Protein AF-A0AB34HWS0-F1 (afdb_monomer)

pLDDT: mean 79.58, std 23.89, range [26.16, 98.94]

Organism: Eschrichtius robustus (NCBI:txid9764)

InterPro domains:
  IPR000340 Dual specificity phosphatase, catalytic domain [PF00782] (301-367)
  IPR000387 Tyrosine-specific protein phosphatases domain [PS50056] (304-366)
  IPR003595 Protein-tyrosine phosphatase, catalytic [SM00404] (281-374)
  IPR016130 Protein-tyrosine phosphatase, active site [PS00383] (319-329)
  IPR020422 Dual specificity protein phosphatase domain [PS50054] (221-381)
  IPR020422 Dual specificity protein phosphatase domain [SM00195] (239-375)
  IPR029021 Protein-tyrosine phosphatase-like [G3DSA:3.90.190.10] (7-131)
  IPR029021 Protein-tyrosine phosphatase-like [G3DSA:3.90.190.10] (141-197)
  IPR029021 Protein-tyrosine phosphatase-like [G3DSA:3.90.190.10] (218-386)
  IPR029021 Protein-tyrosine phosphatase-like [SSF52799] (13-106)
  IPR029021 Protein-tyrosine phosphatase-like [SSF52799] (144-205)
  IPR029021 Protein-tyrosine phosphatase-like [SSF52799] (207-383)
  IPR029260 Dual specificity/tyrosine protein phosphatase, N-terminal [PF14671] (13-107)
  IPR029260 Dual specificity/tyrosine protein phosphatase, N-terminal [PF14671] (143-196)
  IPR029260 Dual specificity/tyrosine protein phosphatase, N-terminal [cd17657] (11-197)
  IPR044506 Dual-specificity phosphatase CDC14, C-terminal [cd14499] (206-379)
  IPR050561 Protein Tyrosine Phosphatase [PTHR23339] (35-446)

Structure (mmCIF, N/CA/C/O backbone):
data_AF-A0AB34HWS0-F1
#
_entry.id   AF-A0AB34HWS0-F1
#
loop_
_atom_site.group_PDB
_atom_site.id
_atom_site.type_symbol
_atom_site.label_atom_id
_atom_site.label_alt_id
_atom_site.label_comp_id
_atom_site.label_asym_id
_atom_site.label_entity_id
_atom_site.label_seq_id
_atom_site.pdbx_PDB_ins_code
_atom_site.Cartn_x
_atom_site.Cartn_y
_atom_site.Cartn_z
_atom_site.occupancy
_atom_site.B_iso_or_equiv
_atom_site.auth_seq_id
_atom_site.auth_comp_id
_atom_site.auth_asym_id
_atom_site.auth_atom_id
_atom_site.pdbx_PDB_model_num
ATOM 1 N N . MET A 1 1 ? -2.622 13.003 50.836 1.00 32.69 1 MET A N 1
ATOM 2 C CA . MET A 1 1 ? -2.692 13.767 49.575 1.00 32.69 1 MET A CA 1
ATOM 3 C C . MET A 1 1 ? -3.148 12.825 48.481 1.00 32.69 1 MET A C 1
ATOM 5 O O . MET A 1 1 ? -2.412 11.932 48.085 1.00 32.69 1 MET A O 1
ATOM 9 N N . SER A 1 2 ? -4.418 12.956 48.128 1.00 29.16 2 SER A N 1
ATOM 10 C CA . SER A 1 2 ? -5.124 12.256 47.060 1.00 29.16 2 SER A CA 1
ATOM 11 C C . SER A 1 2 ? -4.507 12.596 45.701 1.00 29.16 2 SER A C 1
ATOM 13 O O . SER A 1 2 ? -4.366 13.767 45.364 1.00 29.16 2 SER A O 1
ATOM 15 N N . LEU A 1 3 ? -4.155 11.576 44.915 1.00 34.38 3 LEU A N 1
ATOM 16 C CA . LEU A 1 3 ? -3.864 11.724 43.486 1.00 34.38 3 LEU A CA 1
ATOM 17 C C . LEU A 1 3 ? -5.192 11.943 42.744 1.00 34.38 3 LEU A C 1
ATOM 19 O O . LEU A 1 3 ? -5.759 11.024 42.156 1.00 34.38 3 LEU A O 1
ATOM 23 N N . GLU A 1 4 ? -5.715 13.163 42.832 1.00 35.16 4 GLU A N 1
ATOM 24 C CA . GLU A 1 4 ? -6.706 13.680 41.894 1.00 35.16 4 GLU A CA 1
ATOM 25 C C . GLU A 1 4 ? -6.005 13.972 40.566 1.00 35.16 4 GLU A C 1
ATOM 27 O O . GLU A 1 4 ? -5.166 14.860 40.453 1.00 35.16 4 GLU A O 1
ATOM 32 N N . GLY A 1 5 ? -6.325 13.152 39.570 1.00 36.00 5 GLY A N 1
ATOM 33 C CA . GLY A 1 5 ? -5.814 13.272 38.208 1.00 36.00 5 GLY A CA 1
ATOM 34 C C . GLY A 1 5 ? -6.223 12.103 37.315 1.00 36.00 5 GLY A C 1
ATOM 35 O O . GLY A 1 5 ? -5.518 11.779 36.366 1.00 36.00 5 GLY A O 1
ATOM 36 N N . ALA A 1 6 ? -7.335 11.422 37.613 1.00 41.34 6 ALA A N 1
ATOM 37 C CA . ALA A 1 6 ? -7.945 10.503 36.660 1.00 41.34 6 ALA A CA 1
ATOM 38 C C . ALA A 1 6 ? -8.752 11.350 35.672 1.00 41.34 6 ALA A C 1
ATOM 40 O O . ALA A 1 6 ? -9.942 11.580 35.875 1.00 41.34 6 ALA A O 1
ATOM 41 N N . GLY A 1 7 ? -8.077 11.879 34.647 1.00 46.50 7 GLY A N 1
ATOM 42 C CA . GLY A 1 7 ? -8.749 12.539 33.531 1.00 46.50 7 GLY A CA 1
ATOM 43 C C . GLY A 1 7 ? -9.876 11.653 32.995 1.00 46.50 7 GLY A C 1
ATOM 44 O O . GLY A 1 7 ? -9.760 10.423 32.982 1.00 46.50 7 GLY A O 1
ATOM 45 N N . THR A 1 8 ? -10.985 12.278 32.607 1.00 48.34 8 THR A N 1
ATOM 46 C CA . THR A 1 8 ? -12.145 11.620 32.003 1.00 48.34 8 THR A CA 1
ATOM 47 C C . THR A 1 8 ? -11.656 10.658 30.918 1.00 48.34 8 THR A C 1
ATOM 49 O O . THR A 1 8 ? -10.868 11.084 30.070 1.00 48.34 8 THR A O 1
ATOM 52 N N . PRO A 1 9 ? -12.047 9.369 30.926 1.00 57.31 9 PRO A N 1
ATOM 53 C CA . PRO A 1 9 ? -11.583 8.438 29.910 1.00 57.31 9 PRO A CA 1
ATOM 54 C C . PRO A 1 9 ? -11.971 8.983 28.536 1.00 57.31 9 PRO A C 1
ATOM 56 O O . PRO A 1 9 ? -13.152 9.187 28.249 1.00 57.31 9 PRO A O 1
ATOM 59 N N . LEU A 1 10 ? -10.960 9.249 27.710 1.00 73.62 10 LEU A N 1
ATOM 60 C CA . LEU A 1 10 ? -11.142 9.671 26.333 1.00 73.62 10 LEU A CA 1
ATOM 61 C C . LEU A 1 10 ? -11.721 8.465 25.585 1.00 73.62 10 LEU A C 1
ATOM 63 O O . LEU A 1 10 ? -11.048 7.443 25.410 1.00 73.62 10 LEU A O 1
ATOM 67 N N . VAL A 1 11 ? -12.992 8.563 25.195 1.00 86.38 11 VAL A N 1
ATOM 68 C CA . VAL A 1 11 ? -13.719 7.497 24.505 1.00 86.38 11 VAL A CA 1
ATOM 69 C C . VAL A 1 11 ? -14.438 8.071 23.288 1.00 86.38 11 VAL A C 1
ATOM 71 O O . VAL A 1 11 ? -15.256 8.979 23.416 1.00 86.38 11 VAL A O 1
ATOM 74 N N . ALA A 1 12 ? -14.181 7.490 22.120 1.00 90.56 12 ALA A N 1
ATOM 75 C CA . ALA A 1 12 ? -14.984 7.668 20.919 1.00 90.56 12 ALA A CA 1
ATOM 76 C C . ALA A 1 12 ? -16.089 6.620 20.854 1.00 90.56 12 ALA A C 1
ATOM 78 O O . ALA A 1 12 ? -15.838 5.415 20.944 1.00 90.56 12 ALA A O 1
ATOM 79 N N . GLU A 1 13 ? -17.316 7.064 20.616 1.00 90.88 13 GLU A N 1
ATOM 80 C CA . GLU A 1 13 ? -18.414 6.168 20.288 1.00 90.88 13 GLU A CA 1
ATOM 81 C C . GLU A 1 13 ? -18.429 5.885 18.779 1.00 90.88 13 GLU A C 1
ATOM 83 O O . GLU A 1 13 ? -18.698 6.763 17.963 1.00 90.88 13 GLU A O 1
ATOM 88 N N . VAL A 1 14 ? -18.110 4.643 18.407 1.00 91.12 14 VAL A N 1
ATOM 89 C CA . VAL A 1 14 ? -18.026 4.188 17.009 1.00 91.12 14 VAL A CA 1
ATOM 90 C C . VAL A 1 14 ? -19.395 3.709 16.530 1.00 91.12 14 VAL A C 1
ATOM 92 O O . VAL A 1 14 ? -19.855 4.074 15.449 1.00 91.12 14 VAL A O 1
ATOM 95 N N . ILE A 1 15 ? -20.059 2.902 17.363 1.00 89.31 15 ILE A N 1
ATOM 96 C CA . ILE A 1 15 ? -21.444 2.466 17.192 1.00 89.31 15 ILE A CA 1
ATOM 97 C C . ILE A 1 15 ? -22.167 2.782 18.484 1.00 89.31 15 ILE A C 1
ATOM 99 O O . ILE A 1 15 ? -21.787 2.263 19.540 1.00 89.31 15 ILE A O 1
ATOM 103 N N . LYS A 1 16 ? -23.224 3.586 18.367 1.00 86.25 16 LYS A N 1
ATOM 104 C CA . LYS A 1 16 ? -24.031 4.023 19.499 1.00 86.25 16 LYS A CA 1
ATOM 105 C C . LYS A 1 16 ? -24.404 2.845 20.402 1.00 86.25 16 LYS A C 1
ATOM 107 O O . LYS A 1 16 ? -24.895 1.823 19.924 1.00 86.25 16 LYS A O 1
ATOM 112 N N . ASP A 1 17 ? -24.092 2.979 21.688 1.00 86.00 17 ASP A N 1
ATOM 113 C CA . ASP A 1 17 ? -24.360 2.023 22.766 1.00 86.00 17 ASP A CA 1
ATOM 114 C C . ASP A 1 17 ? -23.726 0.625 22.620 1.00 86.00 17 ASP A C 1
ATOM 116 O O . ASP A 1 17 ? -23.918 -0.233 23.485 1.00 86.00 17 ASP A O 1
ATOM 120 N N . ARG A 1 18 ? -22.920 0.373 21.578 1.00 90.19 18 ARG A N 1
ATOM 121 C CA . ARG A 1 18 ? -22.399 -0.972 21.272 1.00 90.19 18 ARG A CA 1
ATOM 122 C C . ARG A 1 18 ? -20.891 -1.055 21.123 1.00 90.19 18 ARG A C 1
ATOM 124 O O . ARG A 1 18 ? -20.310 -1.976 21.695 1.00 90.19 18 ARG A O 1
ATOM 131 N N . LEU A 1 19 ? -20.262 -0.150 20.377 1.00 93.19 19 LEU A N 1
ATOM 132 C CA . LEU A 1 19 ? -18.825 -0.192 20.097 1.00 93.19 19 LEU A CA 1
ATOM 133 C C . LEU A 1 19 ? -18.189 1.160 20.392 1.00 93.19 19 LEU A C 1
ATOM 135 O O . LEU A 1 19 ? -18.574 2.174 19.811 1.00 93.19 19 LEU A O 1
ATOM 139 N N . CYS A 1 20 ? -17.172 1.152 21.242 1.00 94.81 20 CYS A N 1
ATOM 140 C CA . CYS A 1 20 ? -16.384 2.330 21.560 1.00 94.81 20 CYS A CA 1
ATOM 141 C C . CYS A 1 20 ? -14.894 2.071 21.333 1.00 94.81 20 CYS A C 1
ATOM 143 O O . CYS A 1 20 ? -14.420 0.938 21.447 1.00 94.81 20 CYS A O 1
ATOM 145 N N . PHE A 1 21 ? -14.162 3.141 21.053 1.00 95.94 21 PHE A N 1
ATOM 146 C CA . PHE A 1 21 ? -12.709 3.175 21.025 1.00 95.94 21 PHE A CA 1
ATOM 147 C C . PHE A 1 21 ? -12.202 4.044 22.176 1.00 95.94 21 PHE A C 1
ATOM 149 O O . PHE A 1 21 ? -12.770 5.101 22.430 1.00 95.94 21 PHE A O 1
ATOM 156 N N . ALA A 1 22 ? -11.175 3.597 22.893 1.00 94.69 22 ALA A N 1
ATOM 157 C CA . ALA A 1 22 ? -10.657 4.288 24.068 1.00 94.69 22 ALA A CA 1
ATOM 158 C C . ALA A 1 22 ? -9.126 4.284 24.108 1.00 94.69 22 ALA A C 1
ATOM 160 O O . ALA A 1 22 ? -8.488 3.282 23.785 1.00 94.69 22 ALA A O 1
ATOM 161 N N . ILE A 1 23 ? -8.543 5.377 24.595 1.00 93.88 23 ILE A N 1
ATOM 162 C CA . ILE A 1 23 ? -7.120 5.444 24.943 1.00 93.88 23 ILE A CA 1
ATOM 163 C C . ILE A 1 23 ? -7.019 5.360 26.464 1.00 93.88 23 ILE A C 1
ATOM 165 O O . ILE A 1 23 ? -7.552 6.212 27.174 1.00 93.88 23 ILE A O 1
ATOM 169 N N . LEU A 1 24 ? -6.370 4.310 26.972 1.00 91.56 24 LEU A N 1
ATOM 170 C CA . LEU A 1 24 ? -6.287 4.044 28.407 1.00 91.56 24 LEU A CA 1
ATOM 171 C C . LEU A 1 24 ? -4.836 4.098 28.896 1.00 91.56 24 LEU A C 1
ATOM 173 O O . LEU A 1 24 ? -3.961 3.399 28.391 1.00 91.56 24 LEU A O 1
ATOM 177 N N . TYR A 1 25 ? -4.608 4.884 29.949 1.00 86.88 25 TYR A N 1
ATOM 178 C CA . TYR A 1 25 ? -3.311 5.014 30.632 1.00 86.88 25 TYR A CA 1
ATOM 179 C C . TYR A 1 25 ? -3.186 4.094 31.855 1.00 86.88 25 TYR A C 1
ATOM 181 O O . TYR A 1 25 ? -2.151 4.049 32.513 1.00 86.88 25 TYR A O 1
ATOM 189 N N . SER A 1 26 ? -4.247 3.353 32.174 1.00 85.50 26 SER A N 1
ATOM 190 C CA . SER A 1 26 ? -4.283 2.377 33.259 1.00 85.50 26 SER A CA 1
ATOM 191 C C . SER A 1 26 ? -5.095 1.151 32.848 1.00 85.50 26 SER A C 1
ATOM 193 O O . SER A 1 26 ? -5.878 1.185 31.895 1.00 85.50 26 SER A O 1
ATOM 195 N N . ARG A 1 27 ? -4.885 0.034 33.552 1.00 79.50 27 ARG A N 1
ATOM 196 C CA . ARG A 1 27 ? -5.573 -1.225 33.255 1.00 79.50 27 ARG A CA 1
ATOM 197 C C . ARG A 1 27 ? -7.090 -1.046 33.436 1.00 79.50 27 ARG A C 1
ATOM 199 O O . ARG A 1 27 ? -7.508 -0.639 34.523 1.00 79.50 27 ARG A O 1
ATOM 206 N N . PRO A 1 28 ? -7.922 -1.374 32.429 1.00 83.94 28 PRO A N 1
ATOM 207 C CA . PRO A 1 28 ? -9.367 -1.242 32.561 1.00 83.94 28 PRO A CA 1
ATOM 208 C C . PRO A 1 28 ? -9.893 -2.163 33.666 1.00 83.94 28 PRO A C 1
ATOM 210 O O . PRO A 1 28 ? -9.519 -3.337 33.745 1.00 83.94 28 PRO A O 1
ATOM 213 N N . LYS A 1 29 ? -10.782 -1.636 34.515 1.00 81.69 29 LYS A N 1
ATOM 214 C CA . LYS A 1 29 ? -11.509 -2.441 35.505 1.00 81.69 29 LYS A CA 1
ATOM 215 C C . LYS A 1 29 ? -12.572 -3.279 34.791 1.00 81.69 29 LYS A C 1
ATOM 217 O O . LYS A 1 29 ? -13.273 -2.779 33.913 1.00 81.69 29 LYS A O 1
ATOM 222 N N . SER A 1 30 ? -12.704 -4.550 35.165 1.00 77.62 30 SER A N 1
ATOM 223 C CA . SER A 1 30 ? -13.759 -5.408 34.618 1.00 77.62 30 SER A CA 1
ATOM 224 C C . SER A 1 30 ? -15.137 -4.910 35.054 1.00 77.62 30 SER A C 1
ATOM 226 O O . SER A 1 30 ? -15.321 -4.575 36.223 1.00 77.62 30 SER A O 1
ATOM 228 N N . SER A 1 31 ? -16.110 -4.936 34.144 1.00 83.69 31 SER A N 1
ATOM 229 C CA . SER A 1 31 ? -17.522 -4.685 34.448 1.00 83.69 31 SER A CA 1
ATOM 230 C C . SER A 1 31 ? -18.399 -5.774 33.832 1.00 83.69 31 SER A C 1
ATOM 232 O O . SER A 1 31 ? -18.048 -6.357 32.805 1.00 83.69 31 SER A O 1
ATOM 234 N N . SER A 1 32 ? -19.558 -6.046 34.432 1.00 86.81 32 SER A N 1
ATOM 235 C CA . SER A 1 32 ? -20.506 -7.057 33.942 1.00 86.81 32 SER A CA 1
ATOM 236 C C . SER A 1 32 ? -21.095 -6.699 32.570 1.00 86.81 32 SER A C 1
ATOM 238 O O . SER A 1 32 ? -21.352 -7.586 31.752 1.00 86.81 32 SER A O 1
ATOM 240 N N . ASN A 1 33 ? -21.249 -5.402 32.290 1.00 90.75 33 ASN A N 1
ATOM 241 C CA . ASN A 1 33 ? -21.854 -4.851 31.076 1.00 90.75 33 ASN A CA 1
ATOM 242 C C . ASN A 1 33 ? -20.841 -4.308 30.049 1.00 90.75 33 ASN A C 1
ATOM 244 O O . ASN A 1 33 ? -21.258 -3.790 29.014 1.00 90.75 33 ASN A O 1
ATOM 248 N N . VAL A 1 34 ? -19.532 -4.422 30.297 1.00 93.12 34 VAL A N 1
ATOM 249 C CA . VAL A 1 34 ? -18.488 -3.917 29.390 1.00 93.12 34 VAL A CA 1
ATOM 250 C C . VAL A 1 34 ? -17.492 -5.020 29.053 1.00 93.12 34 VAL A C 1
ATOM 252 O O . VAL A 1 34 ? -16.991 -5.716 29.932 1.00 93.12 34 VAL A O 1
ATOM 255 N N . HIS A 1 35 ? -17.183 -5.170 27.768 1.00 94.50 35 HIS A N 1
ATOM 256 C CA . HIS A 1 35 ? -16.135 -6.057 27.277 1.00 94.50 35 HIS A CA 1
ATOM 257 C C . HIS A 1 35 ? -14.972 -5.228 26.735 1.00 94.50 35 HIS A C 1
ATOM 259 O O . HIS A 1 35 ? -15.093 -4.623 25.672 1.00 94.50 35 HIS A O 1
ATOM 265 N N . TYR A 1 36 ? -13.834 -5.241 27.428 1.00 94.69 36 TYR A N 1
ATOM 266 C CA . TYR A 1 36 ? -12.601 -4.620 26.942 1.00 94.69 36 TYR A CA 1
ATOM 267 C C . TYR A 1 36 ? -11.796 -5.601 26.088 1.00 94.69 36 TYR A C 1
ATOM 269 O O . TYR A 1 36 ? -11.687 -6.788 26.406 1.00 94.69 36 TYR A O 1
ATOM 277 N N . PHE A 1 37 ? -11.203 -5.114 25.004 1.00 95.62 37 PHE A N 1
ATOM 278 C CA . PHE A 1 37 ? -10.179 -5.845 24.263 1.00 95.62 37 PHE A CA 1
ATOM 279 C C . PHE A 1 37 ? -9.188 -4.872 23.617 1.00 95.62 37 PHE A C 1
ATOM 281 O O . PHE A 1 37 ? -9.536 -3.730 23.330 1.00 95.62 37 PHE A O 1
ATOM 288 N N . SER A 1 38 ? -7.975 -5.350 23.363 1.00 96.12 38 SER A N 1
ATOM 289 C CA . SER A 1 38 ? -6.930 -4.613 22.651 1.00 96.12 38 SER A CA 1
ATOM 290 C C . SER A 1 38 ? -6.391 -5.463 21.498 1.00 96.12 38 SER A C 1
ATOM 292 O O . SER A 1 38 ? -6.615 -6.679 21.465 1.00 96.12 38 SER A O 1
ATOM 294 N N . ILE A 1 39 ? -5.729 -4.815 20.541 1.00 96.44 39 ILE A N 1
ATOM 295 C CA . ILE A 1 39 ? -4.948 -5.454 19.471 1.00 96.44 39 ILE A CA 1
ATOM 296 C C . ILE A 1 39 ? -3.458 -5.105 19.551 1.00 96.44 39 ILE A C 1
ATOM 298 O O . ILE A 1 39 ? -2.691 -5.566 18.714 1.00 96.44 39 ILE A O 1
ATOM 302 N N . ASP A 1 40 ? -3.042 -4.347 20.573 1.00 95.31 40 ASP A N 1
ATOM 303 C CA . ASP A 1 40 ? -1.690 -3.793 20.727 1.00 95.31 40 ASP A CA 1
ATOM 304 C C . ASP A 1 40 ? -0.581 -4.855 20.717 1.00 95.31 40 ASP A C 1
ATOM 306 O O . ASP A 1 40 ? 0.567 -4.528 20.427 1.00 95.31 40 ASP A O 1
ATOM 310 N N . ASN A 1 41 ? -0.908 -6.094 21.086 1.00 93.75 41 ASN A N 1
ATOM 311 C CA . ASN A 1 41 ? -0.003 -7.247 21.145 1.00 93.75 41 ASN A CA 1
ATOM 312 C C . ASN A 1 41 ? -0.497 -8.419 20.277 1.00 93.75 41 ASN A C 1
ATOM 314 O O . ASN A 1 41 ? -0.133 -9.566 20.513 1.00 93.75 41 ASN A O 1
ATOM 318 N N . GLU A 1 42 ? -1.418 -8.149 19.351 1.00 95.12 42 GLU A N 1
ATOM 319 C CA . GLU A 1 42 ? -2.003 -9.159 18.460 1.00 95.12 42 GLU A CA 1
ATOM 320 C C . GLU A 1 42 ? -1.798 -8.792 16.991 1.00 95.12 42 GLU A C 1
ATOM 322 O O . GLU A 1 42 ? -1.425 -9.645 16.195 1.00 95.12 42 GLU A O 1
ATOM 327 N N . LEU A 1 43 ? -2.035 -7.528 16.633 1.00 96.06 43 LEU A N 1
ATOM 328 C CA . LEU A 1 43 ? -1.854 -7.002 15.281 1.00 96.06 43 LEU A CA 1
ATOM 329 C C . LEU A 1 43 ? -0.706 -5.991 15.309 1.00 96.06 43 LEU A C 1
ATOM 331 O O . LEU A 1 43 ? -0.920 -4.778 15.322 1.00 96.06 43 LEU A O 1
ATOM 335 N N . GLU A 1 44 ? 0.518 -6.505 15.408 1.00 96.00 44 GLU A N 1
ATOM 336 C CA . GLU A 1 44 ? 1.726 -5.690 15.537 1.00 96.00 44 GLU A CA 1
ATOM 337 C C . GLU A 1 44 ? 2.332 -5.369 14.169 1.00 96.00 44 GLU A C 1
ATOM 339 O O . GLU A 1 44 ? 2.537 -6.252 13.340 1.00 96.00 44 GLU A O 1
ATOM 344 N N . TYR A 1 45 ? 2.643 -4.092 13.936 1.00 96.25 45 TYR A N 1
ATOM 345 C CA . TYR A 1 45 ? 3.323 -3.666 12.718 1.00 96.25 45 TYR A CA 1
ATOM 346 C C . TYR A 1 45 ? 4.785 -4.123 12.719 1.00 96.25 45 TYR A C 1
ATOM 348 O O . TYR A 1 45 ? 5.541 -3.838 13.651 1.00 96.25 45 TYR A O 1
ATOM 356 N N . GLU A 1 46 ? 5.208 -4.762 11.634 1.00 93.25 46 GLU A N 1
ATOM 357 C CA . GLU A 1 46 ? 6.588 -5.195 11.458 1.00 93.25 46 GLU A CA 1
ATOM 358 C C . GLU A 1 46 ? 7.467 -4.092 10.837 1.00 93.25 46 GLU A C 1
ATOM 360 O O . GLU A 1 46 ? 7.582 -3.966 9.615 1.00 93.25 46 GLU A O 1
ATOM 365 N N . ASN A 1 47 ? 8.131 -3.299 11.681 1.00 93.38 47 ASN A N 1
ATOM 366 C CA . ASN A 1 47 ? 8.915 -2.136 11.253 1.00 93.38 47 ASN A CA 1
ATOM 367 C C . ASN A 1 47 ? 10.199 -2.478 10.486 1.00 93.38 47 ASN A C 1
ATOM 369 O O . ASN A 1 47 ? 10.910 -3.437 10.807 1.00 93.38 47 ASN A O 1
ATOM 373 N N . PHE A 1 48 ? 10.532 -1.697 9.449 1.00 91.38 48 PHE A N 1
ATOM 374 C CA . PHE A 1 48 ? 11.843 -1.766 8.776 1.00 91.38 48 PHE A CA 1
ATOM 375 C C . PHE A 1 48 ? 12.872 -0.994 9.584 1.00 91.38 48 PHE A C 1
ATOM 377 O O . PHE A 1 48 ? 13.893 -1.542 9.987 1.00 91.38 48 PHE A O 1
ATOM 384 N N . TYR A 1 49 ? 12.579 0.257 9.887 1.00 93.69 49 TYR A N 1
ATOM 385 C CA . TYR A 1 49 ? 13.427 1.102 10.699 1.00 93.69 49 TYR A CA 1
ATOM 386 C C . TYR A 1 49 ? 12.585 1.774 11.779 1.00 93.69 49 TYR A C 1
ATOM 388 O O . TYR A 1 49 ? 12.275 1.146 12.790 1.00 93.69 49 TYR A O 1
ATOM 396 N N . ALA A 1 50 ? 12.195 3.026 11.568 1.00 96.06 50 ALA A N 1
ATOM 397 C CA . ALA A 1 50 ? 11.371 3.788 12.497 1.00 96.06 50 ALA A CA 1
ATOM 398 C C . ALA A 1 50 ? 9.914 3.931 12.022 1.00 96.06 50 ALA A C 1
ATOM 400 O O . ALA A 1 50 ? 9.097 4.504 12.743 1.00 96.06 50 ALA A O 1
ATOM 401 N N . ASP A 1 51 ? 9.582 3.415 10.835 1.00 97.81 51 ASP A N 1
ATOM 402 C CA . ASP A 1 51 ? 8.202 3.227 10.393 1.00 97.81 51 ASP A CA 1
ATOM 403 C C . ASP A 1 51 ? 7.437 2.369 11.398 1.00 97.81 51 ASP A C 1
ATOM 405 O O . ASP A 1 51 ? 7.954 1.389 11.921 1.00 97.81 51 ASP A O 1
ATOM 409 N N . PHE A 1 52 ? 6.204 2.760 11.696 1.00 98.31 52 PHE A N 1
ATOM 410 C CA . PHE A 1 52 ? 5.382 2.084 12.700 1.00 98.31 52 PHE A CA 1
ATOM 411 C C . PHE A 1 52 ? 3.986 1.737 12.185 1.00 98.31 52 PHE A C 1
ATOM 413 O O . PHE A 1 52 ? 3.201 1.184 12.943 1.00 98.31 52 PHE A O 1
ATOM 420 N N . GLY A 1 53 ? 3.660 2.081 10.939 1.00 98.19 53 GLY A N 1
ATOM 421 C CA . GLY A 1 53 ? 2.340 1.906 10.348 1.00 98.19 53 GLY A CA 1
ATOM 422 C C . GLY A 1 53 ? 2.223 2.598 8.982 1.00 98.19 53 GLY A C 1
ATOM 423 O O . GLY A 1 53 ? 3.220 3.132 8.483 1.00 98.19 53 GLY A O 1
ATOM 424 N N . PRO A 1 54 ? 1.011 2.645 8.399 1.00 98.69 54 PRO A N 1
ATOM 425 C CA . PRO A 1 54 ? -0.212 2.015 8.911 1.00 98.69 54 PRO A CA 1
ATOM 426 C C . PRO A 1 54 ? -0.150 0.478 8.847 1.00 98.69 54 PRO A C 1
ATOM 428 O O . PRO A 1 54 ? 0.690 -0.090 8.148 1.00 98.69 54 PRO A O 1
ATOM 431 N N . LEU A 1 55 ? -1.032 -0.202 9.588 1.00 98.62 55 LEU A N 1
ATOM 432 C CA . LEU A 1 55 ? -1.182 -1.662 9.507 1.00 98.62 55 LEU A CA 1
ATOM 433 C C . LEU A 1 55 ? -1.663 -2.098 8.110 1.00 98.62 55 LEU A C 1
ATOM 435 O O . LEU A 1 55 ? -2.319 -1.339 7.396 1.00 98.62 55 LEU A O 1
ATOM 439 N N . ASN A 1 56 ? -1.324 -3.329 7.728 1.00 98.38 56 ASN A N 1
ATOM 440 C CA . ASN A 1 56 ? -1.541 -3.840 6.375 1.00 98.38 56 ASN A CA 1
ATOM 441 C C . ASN A 1 56 ? -2.973 -4.382 6.143 1.00 98.38 56 ASN A C 1
ATOM 443 O O . ASN A 1 56 ? -3.769 -4.485 7.081 1.00 98.38 56 ASN A O 1
ATOM 447 N N . LEU A 1 57 ? -3.307 -4.756 4.900 1.00 96.00 57 LEU A N 1
ATOM 448 C CA . LEU A 1 57 ? -4.642 -5.263 4.536 1.00 96.00 57 LEU A CA 1
ATOM 449 C C . LEU A 1 57 ? -5.088 -6.489 5.344 1.00 96.00 57 LEU A C 1
ATOM 451 O O . LEU A 1 57 ? -6.240 -6.526 5.783 1.00 96.00 57 LEU A O 1
ATOM 455 N N . ALA A 1 58 ? -4.202 -7.460 5.584 1.00 96.06 58 ALA A N 1
ATOM 456 C CA . ALA A 1 58 ? -4.520 -8.636 6.395 1.00 96.06 58 ALA A CA 1
ATOM 457 C C . ALA A 1 58 ? -4.930 -8.246 7.820 1.00 96.06 58 ALA A C 1
ATOM 459 O O . ALA A 1 58 ? -5.939 -8.723 8.343 1.00 96.06 58 ALA A O 1
ATOM 460 N N . MET A 1 59 ? -4.208 -7.310 8.432 1.00 97.69 59 MET A N 1
ATOM 461 C CA . MET A 1 59 ? -4.515 -6.811 9.772 1.00 97.69 59 MET A CA 1
ATOM 462 C C . MET A 1 59 ? -5.826 -6.016 9.804 1.00 97.69 59 MET A C 1
ATOM 464 O O . MET A 1 59 ? -6.615 -6.182 10.738 1.00 97.69 59 MET A O 1
ATOM 468 N N . VAL A 1 60 ? -6.110 -5.209 8.773 1.00 96.25 60 VAL A N 1
ATOM 469 C CA . VAL A 1 60 ? -7.409 -4.530 8.625 1.00 96.25 60 VAL A CA 1
ATOM 470 C C . VAL A 1 60 ? -8.543 -5.555 8.519 1.00 96.25 60 VAL A C 1
ATOM 472 O O . VAL A 1 60 ? -9.542 -5.438 9.235 1.00 96.25 60 VAL A O 1
ATOM 475 N N . TYR A 1 61 ? -8.381 -6.588 7.689 1.00 93.75 61 TYR A N 1
ATOM 476 C CA . TYR A 1 61 ? -9.365 -7.658 7.522 1.00 93.75 61 TYR A CA 1
ATOM 477 C C . TYR A 1 61 ? -9.609 -8.415 8.835 1.00 93.75 61 TYR A C 1
ATOM 479 O O . TYR A 1 61 ? -10.749 -8.507 9.299 1.00 93.75 61 TYR A O 1
ATOM 487 N N . ARG A 1 62 ? -8.540 -8.875 9.503 1.00 93.88 62 ARG A N 1
ATOM 488 C CA . ARG A 1 62 ? -8.613 -9.564 10.804 1.00 93.88 62 ARG A CA 1
ATOM 489 C C . ARG A 1 62 ? -9.320 -8.716 11.852 1.00 93.88 62 ARG A C 1
ATOM 491 O O . ARG A 1 62 ? -10.179 -9.229 12.574 1.00 93.88 62 ARG A O 1
ATOM 498 N N . TYR A 1 63 ? -9.006 -7.423 11.918 1.00 95.69 63 TYR A N 1
ATOM 499 C CA . TYR A 1 63 ? -9.680 -6.498 12.820 1.00 95.69 63 TYR A CA 1
ATOM 500 C C . TYR A 1 63 ? -11.183 -6.418 12.527 1.00 95.69 63 TYR A C 1
ATOM 502 O O . TYR A 1 63 ? -11.992 -6.603 13.440 1.00 95.69 63 TYR A O 1
ATOM 510 N N . CYS A 1 64 ? -11.571 -6.233 11.262 1.00 92.06 64 CYS A N 1
ATOM 511 C CA . CYS A 1 64 ? -12.978 -6.186 10.860 1.00 92.06 64 CYS A CA 1
ATOM 512 C C . CYS A 1 64 ? -13.722 -7.481 11.232 1.00 92.06 64 CYS A C 1
ATOM 514 O O . CYS A 1 64 ? -14.780 -7.433 11.866 1.00 92.06 64 CYS A O 1
ATOM 516 N N . CYS A 1 65 ? -13.145 -8.647 10.930 1.00 89.94 65 CYS A N 1
ATOM 517 C CA . CYS A 1 65 ? -13.696 -9.949 11.314 1.00 89.94 65 CYS A CA 1
ATOM 518 C C . CYS A 1 65 ? -13.836 -10.094 12.834 1.00 89.94 65 CYS A C 1
ATOM 520 O O . CYS A 1 65 ? -14.858 -10.583 13.324 1.00 89.94 65 CYS A O 1
ATOM 522 N N . LYS A 1 66 ? -12.843 -9.635 13.603 1.00 92.81 66 LYS A N 1
ATOM 523 C CA . LYS A 1 66 ? -12.850 -9.699 15.069 1.00 92.81 66 LYS A CA 1
ATOM 524 C C . LYS A 1 66 ? -13.957 -8.841 15.673 1.00 92.81 66 LYS A C 1
ATOM 526 O O . LYS A 1 66 ? -14.667 -9.316 16.563 1.00 92.81 66 LYS A O 1
ATOM 531 N N . ILE A 1 67 ? -14.128 -7.608 15.196 1.00 92.19 67 ILE A N 1
ATOM 532 C CA . ILE A 1 67 ? -15.219 -6.729 15.633 1.00 92.19 67 ILE A CA 1
ATOM 533 C C . ILE A 1 67 ? -16.573 -7.360 15.306 1.00 92.19 67 ILE A C 1
ATOM 535 O O . ILE A 1 67 ? -17.417 -7.485 16.195 1.00 92.19 67 ILE A O 1
ATOM 539 N N . ASN A 1 68 ? -16.750 -7.845 14.075 1.00 88.00 68 ASN A N 1
ATOM 540 C CA . ASN A 1 68 ? -17.986 -8.496 13.642 1.00 88.00 68 ASN A CA 1
ATOM 541 C C . ASN A 1 68 ? -18.322 -9.718 14.502 1.00 88.00 68 ASN A C 1
ATOM 543 O O . ASN A 1 68 ? -19.450 -9.848 14.979 1.00 88.00 68 ASN A O 1
ATOM 547 N N . LYS A 1 69 ? -17.338 -10.581 14.779 1.00 89.62 69 LYS A N 1
ATOM 548 C CA . LYS A 1 69 ? -17.508 -11.746 15.658 1.00 89.62 69 LYS A CA 1
ATOM 549 C C . LYS A 1 69 ? -17.948 -11.334 17.065 1.00 89.62 69 LYS A C 1
ATOM 551 O O . LYS A 1 69 ? -18.836 -11.961 17.637 1.00 89.62 69 LYS A O 1
ATOM 556 N N . LYS A 1 70 ? -17.370 -10.263 17.622 1.00 90.94 70 LYS A N 1
ATOM 557 C CA . LYS A 1 70 ? -17.753 -9.743 18.945 1.00 90.94 70 LYS A CA 1
ATOM 558 C C . LYS A 1 70 ? -19.162 -9.153 18.952 1.00 90.94 70 LYS A C 1
ATOM 560 O O . LYS A 1 70 ? -19.920 -9.440 19.872 1.00 90.94 70 LYS A O 1
ATOM 565 N N . LEU A 1 71 ? -19.529 -8.372 17.936 1.00 88.31 71 LEU A N 1
ATOM 566 C CA . LEU A 1 71 ? -20.852 -7.744 17.840 1.00 88.31 71 LEU A CA 1
ATOM 567 C C . LEU A 1 71 ? -21.983 -8.768 17.657 1.00 88.31 71 LEU A C 1
ATOM 569 O O . LEU A 1 71 ? -23.077 -8.540 18.179 1.00 88.31 71 LEU A O 1
ATOM 573 N N . LYS A 1 72 ? -21.703 -9.892 16.979 1.00 86.56 72 LYS A N 1
ATOM 574 C CA . LYS A 1 72 ? -22.632 -11.020 16.778 1.00 86.56 72 LYS A CA 1
ATOM 575 C C . LYS A 1 72 ? -22.699 -12.001 17.948 1.00 86.56 72 LYS A C 1
ATOM 577 O O . LYS A 1 72 ? -23.655 -12.763 18.046 1.00 86.56 72 LYS A O 1
ATOM 582 N N . SER A 1 73 ? -21.690 -12.027 18.817 1.00 88.06 73 SER A N 1
ATOM 583 C CA . SER A 1 73 ? -21.630 -13.011 19.897 1.00 88.06 73 SER A CA 1
ATOM 584 C C . SER A 1 73 ? -22.796 -12.842 20.872 1.00 88.06 73 SER A C 1
ATOM 586 O O . SER A 1 73 ? -22.927 -11.795 21.510 1.00 88.06 73 SER A O 1
ATOM 588 N N . ILE A 1 74 ? -23.587 -13.901 21.068 1.00 88.50 74 ILE A N 1
ATOM 589 C CA . ILE A 1 74 ? -24.711 -13.926 22.023 1.00 88.50 74 ILE A CA 1
ATOM 590 C C . ILE A 1 74 ? -24.225 -13.561 23.436 1.00 88.50 74 ILE A C 1
ATOM 592 O O . ILE A 1 74 ? -24.866 -12.780 24.139 1.00 88.50 74 ILE A O 1
ATOM 596 N N . THR A 1 75 ? -23.029 -14.024 23.819 1.00 89.00 75 THR A N 1
ATOM 597 C CA . THR A 1 75 ? -22.404 -13.733 25.125 1.00 89.00 75 THR A CA 1
ATOM 598 C C . THR A 1 75 ? -22.044 -12.254 25.329 1.00 89.00 75 THR A C 1
ATOM 600 O O . THR A 1 75 ? -21.827 -11.816 26.461 1.00 89.00 75 THR A O 1
ATOM 603 N N . MET A 1 76 ? -21.974 -11.472 24.245 1.00 88.56 76 MET A N 1
ATOM 604 C CA . MET A 1 76 ? -21.631 -10.044 24.242 1.00 88.56 76 MET A CA 1
ATOM 605 C C . MET A 1 76 ? -22.787 -9.157 23.756 1.00 88.56 76 MET A C 1
ATOM 607 O O . MET A 1 76 ? -22.636 -7.940 23.717 1.00 88.56 76 MET A O 1
ATOM 611 N N . MET A 1 77 ? -23.954 -9.728 23.436 1.00 87.06 77 MET A N 1
ATOM 612 C CA . MET A 1 77 ? -25.088 -9.019 22.828 1.00 87.06 77 MET A CA 1
ATOM 613 C C . MET A 1 77 ? -25.571 -7.814 23.651 1.00 87.06 77 MET A C 1
ATOM 615 O O . MET A 1 77 ? -25.953 -6.796 23.081 1.00 87.06 77 MET A O 1
ATOM 619 N N . ARG A 1 78 ? -25.526 -7.917 24.987 1.00 88.12 78 ARG A N 1
ATOM 620 C CA . ARG A 1 78 ? -25.917 -6.851 25.932 1.00 88.12 78 ARG A CA 1
ATOM 621 C C . ARG A 1 78 ? -24.731 -6.074 26.515 1.00 88.12 78 ARG A C 1
ATOM 623 O O . ARG A 1 78 ? -24.920 -5.281 27.432 1.00 88.12 78 ARG A O 1
ATOM 630 N N . LYS A 1 79 ? -23.508 -6.331 26.042 1.00 92.81 79 LYS A N 1
ATOM 631 C CA . LYS A 1 79 ? -22.299 -5.666 26.540 1.00 92.81 79 LYS A CA 1
ATOM 632 C C . LYS A 1 79 ? -21.885 -4.538 25.601 1.00 92.81 79 LYS A C 1
ATOM 634 O O . LYS A 1 79 ? -21.923 -4.694 24.381 1.00 92.81 79 LYS A O 1
ATOM 639 N N . LYS A 1 80 ? -21.408 -3.435 26.177 1.00 93.56 80 LYS A N 1
ATOM 640 C CA . LYS A 1 80 ? -20.656 -2.411 25.448 1.00 93.56 80 LYS A CA 1
ATOM 641 C C . LYS A 1 80 ? -19.259 -2.958 25.165 1.00 93.56 80 LYS A C 1
ATOM 643 O O . LYS A 1 80 ? -18.554 -3.371 26.084 1.00 93.56 80 LYS A O 1
ATOM 648 N N . ILE A 1 81 ? -18.870 -3.012 23.899 1.00 95.00 81 ILE A N 1
ATOM 649 C CA . ILE A 1 81 ? -17.559 -3.497 23.470 1.00 95.00 81 ILE A CA 1
ATOM 650 C C . ILE A 1 81 ? -16.631 -2.291 23.368 1.00 95.00 81 ILE A C 1
ATOM 652 O O . ILE A 1 81 ? -16.916 -1.349 22.634 1.00 95.00 81 ILE A O 1
ATOM 656 N N . ILE A 1 82 ? -15.519 -2.318 24.097 1.00 95.38 82 ILE A N 1
ATOM 657 C CA . ILE A 1 82 ? -14.525 -1.245 24.097 1.00 95.38 82 ILE A CA 1
ATOM 658 C C . ILE A 1 82 ? -13.217 -1.789 23.535 1.00 95.38 82 ILE A C 1
ATOM 660 O O . ILE A 1 82 ? -12.543 -2.607 24.167 1.00 95.38 82 ILE A O 1
ATOM 664 N N . HIS A 1 83 ? -12.873 -1.319 22.339 1.00 96.62 83 HIS A N 1
ATOM 665 C CA . HIS A 1 83 ? -11.523 -1.426 21.812 1.00 96.62 83 HIS A CA 1
ATOM 666 C C . HIS A 1 83 ? -10.650 -0.407 22.542 1.00 96.62 83 HIS A C 1
ATOM 668 O O . HIS A 1 83 ? -10.932 0.786 22.463 1.00 96.62 83 HIS A O 1
ATOM 674 N N . PHE A 1 84 ? -9.611 -0.850 23.245 1.00 95.88 84 PHE A N 1
ATOM 675 C CA . PHE A 1 84 ? -8.671 0.061 23.887 1.00 95.88 84 PHE A CA 1
ATOM 676 C C . PHE A 1 84 ? -7.233 -0.127 23.403 1.00 95.88 84 PHE A C 1
ATOM 678 O O . PHE A 1 84 ? -6.810 -1.239 23.079 1.00 95.88 84 PHE A O 1
ATOM 685 N N . THR A 1 85 ? -6.488 0.974 23.420 1.00 95.81 85 THR A N 1
ATOM 686 C CA . THR A 1 85 ? -5.040 1.049 23.177 1.00 95.81 85 THR A CA 1
ATOM 687 C C . THR A 1 85 ? -4.353 1.668 24.392 1.00 95.81 85 THR A C 1
ATOM 689 O O . THR A 1 85 ? -4.960 2.457 25.125 1.00 95.81 85 THR A O 1
ATOM 692 N N . GLY A 1 86 ? -3.093 1.299 24.614 1.00 93.88 86 GLY A N 1
ATOM 693 C CA . GLY A 1 86 ? -2.263 1.844 25.687 1.00 93.88 86 GLY A CA 1
ATOM 694 C C . GLY A 1 86 ? -1.712 3.257 25.413 1.00 93.88 86 GLY A C 1
ATOM 695 O O . GLY A 1 86 ? -2.142 3.937 24.475 1.00 93.88 86 GLY A O 1
ATOM 696 N N . PRO A 1 87 ? -0.720 3.707 26.208 1.00 92.25 87 PRO A N 1
ATOM 697 C CA . PRO A 1 87 ? -0.132 5.046 26.101 1.00 92.25 87 PRO A CA 1
ATOM 698 C C . PRO A 1 87 ? 0.865 5.228 24.939 1.00 92.25 87 PRO A C 1
ATOM 700 O O . PRO A 1 87 ? 1.279 6.355 24.680 1.00 92.25 87 PRO A O 1
ATOM 703 N N . ASP A 1 88 ? 1.285 4.158 24.248 1.00 95.81 88 ASP A N 1
ATOM 704 C CA . ASP A 1 88 ? 2.213 4.266 23.110 1.00 95.81 88 ASP A CA 1
ATOM 705 C C . ASP A 1 88 ? 1.509 4.922 21.911 1.00 95.81 88 ASP A C 1
ATOM 707 O O . ASP A 1 88 ? 0.616 4.331 21.301 1.00 95.81 88 ASP A O 1
ATOM 711 N N . GLN A 1 89 ? 1.939 6.134 21.550 1.00 96.94 89 GLN A N 1
ATOM 712 C CA . GLN A 1 89 ? 1.350 6.926 20.465 1.00 96.94 89 GLN A CA 1
ATOM 713 C C . GLN A 1 89 ? 1.370 6.211 19.103 1.00 96.94 89 GLN A C 1
ATOM 715 O O . GLN A 1 89 ? 0.473 6.417 18.286 1.00 96.94 89 GLN A O 1
ATOM 720 N N . ARG A 1 90 ? 2.344 5.324 18.857 1.00 98.06 90 ARG A N 1
ATOM 721 C CA . ARG A 1 90 ? 2.402 4.522 17.622 1.00 98.06 90 ARG A CA 1
ATOM 722 C C . ARG A 1 90 ? 1.278 3.495 17.588 1.00 98.06 90 ARG A C 1
ATOM 724 O O . ARG A 1 90 ? 0.640 3.304 16.553 1.00 98.06 90 ARG A O 1
ATOM 731 N N . LYS A 1 91 ? 1.007 2.852 18.728 1.00 97.75 91 LYS A N 1
ATOM 732 C CA . LYS A 1 91 ? -0.112 1.910 18.866 1.00 97.75 91 LYS A CA 1
ATOM 733 C C . LYS A 1 91 ? -1.449 2.636 18.789 1.00 97.75 91 LYS A C 1
ATOM 735 O O . LYS A 1 91 ? -2.333 2.167 18.084 1.00 97.75 91 LYS A O 1
ATOM 740 N N . GLN A 1 92 ? -1.550 3.828 19.381 1.00 97.44 92 GLN A N 1
ATOM 741 C CA . GLN A 1 92 ? -2.742 4.672 19.278 1.00 97.44 92 GLN A CA 1
ATOM 742 C C . GLN A 1 92 ? -3.082 5.021 17.828 1.00 97.44 92 GLN A C 1
ATOM 744 O O . GLN A 1 92 ? -4.225 4.832 17.416 1.00 97.44 92 GLN A O 1
ATOM 749 N N . ALA A 1 93 ? -2.096 5.465 17.041 1.00 98.31 93 ALA A N 1
ATOM 750 C CA . ALA A 1 93 ? -2.288 5.771 15.626 1.00 98.31 93 ALA A CA 1
ATOM 751 C C . ALA A 1 93 ? -2.748 4.538 14.824 1.00 98.31 93 ALA A C 1
ATOM 753 O O . ALA A 1 93 ? -3.709 4.624 14.065 1.00 98.31 93 ALA A O 1
ATOM 754 N N . ASN A 1 94 ? -2.136 3.366 15.027 1.00 98.75 94 ASN A N 1
ATOM 755 C CA . ASN A 1 94 ? -2.559 2.134 14.348 1.00 98.75 94 ASN A CA 1
ATOM 756 C C . ASN A 1 94 ? -3.943 1.637 14.790 1.00 98.75 94 ASN A C 1
ATOM 758 O O . ASN A 1 94 ? -4.747 1.215 13.960 1.00 98.75 94 ASN A O 1
ATOM 762 N N . ALA A 1 95 ? -4.248 1.702 16.085 1.00 98.31 95 ALA A N 1
ATOM 763 C CA . ALA A 1 95 ? -5.546 1.319 16.621 1.00 98.31 95 ALA A CA 1
ATOM 764 C C . ALA A 1 95 ? -6.658 2.231 16.077 1.00 98.31 95 ALA A C 1
ATOM 766 O O . ALA A 1 95 ? -7.699 1.736 15.642 1.00 98.31 95 ALA A O 1
ATOM 767 N N . ALA A 1 96 ? -6.416 3.546 16.030 1.00 98.12 96 ALA A N 1
ATOM 768 C CA . ALA A 1 96 ? -7.320 4.516 15.420 1.00 98.12 96 ALA A CA 1
ATOM 769 C C . ALA A 1 96 ? -7.467 4.290 13.908 1.00 98.12 96 ALA A C 1
ATOM 771 O O . ALA A 1 96 ? -8.582 4.340 13.391 1.00 98.12 96 ALA A O 1
ATOM 772 N N . PHE A 1 97 ? -6.377 3.964 13.205 1.00 98.62 97 PHE A N 1
ATOM 773 C CA . PHE A 1 97 ? -6.415 3.581 11.793 1.00 98.62 97 PHE A CA 1
ATOM 774 C C . PHE A 1 97 ? -7.338 2.377 11.547 1.00 98.62 97 PHE A C 1
ATOM 776 O O . PHE A 1 97 ? -8.201 2.448 10.671 1.00 98.62 97 PHE A O 1
ATOM 783 N N . LEU A 1 98 ? -7.228 1.307 12.343 1.00 98.12 98 LEU A N 1
ATOM 784 C CA . LEU A 1 98 ? -8.097 0.129 12.225 1.00 98.12 98 LEU A CA 1
ATOM 785 C C . LEU A 1 98 ? -9.571 0.455 12.500 1.00 98.12 98 LEU A C 1
ATOM 787 O O . LEU A 1 98 ? -10.450 0.022 11.753 1.00 98.12 98 LEU A O 1
ATOM 791 N N . VAL A 1 99 ? -9.847 1.240 13.548 1.00 97.00 99 VAL A N 1
ATOM 792 C CA . VAL A 1 99 ? -11.210 1.691 13.882 1.00 97.00 99 VAL A CA 1
ATOM 793 C C . VAL A 1 99 ? -11.791 2.525 12.740 1.00 97.00 99 VAL A C 1
ATOM 795 O O . VAL A 1 99 ? -12.937 2.316 12.347 1.00 97.00 99 VAL A O 1
ATOM 798 N N . GLY A 1 100 ? -10.995 3.433 12.174 1.00 96.25 100 GLY A N 1
ATOM 799 C CA . GLY A 1 100 ? -11.376 4.230 11.015 1.00 96.25 100 GLY A CA 1
ATOM 800 C C . GLY A 1 100 ? -11.675 3.372 9.793 1.00 96.25 100 GLY A C 1
ATOM 801 O O . GLY A 1 100 ? -12.760 3.487 9.236 1.00 96.25 100 GLY A O 1
ATOM 802 N N . CYS A 1 101 ? -10.791 2.438 9.433 1.00 95.62 101 CYS A N 1
ATOM 803 C CA . CYS A 1 101 ? -11.031 1.507 8.327 1.00 95.62 101 CYS A CA 1
ATOM 804 C C . CYS A 1 101 ? -12.320 0.699 8.519 1.00 95.62 101 CYS A C 1
ATOM 806 O O . CYS A 1 101 ? -13.094 0.556 7.576 1.00 95.62 101 CYS A O 1
ATOM 808 N N . TYR A 1 102 ? -12.598 0.236 9.741 1.00 93.56 102 TYR A N 1
ATOM 809 C CA . TYR A 1 102 ? -13.849 -0.452 10.062 1.00 93.56 102 TYR A CA 1
ATOM 810 C C . TYR A 1 102 ? -15.085 0.449 9.885 1.00 93.56 102 TYR A C 1
ATOM 812 O O . TYR A 1 102 ? -16.118 -0.014 9.413 1.00 93.56 102 TYR A O 1
ATOM 820 N N . MET A 1 103 ? -14.989 1.745 10.210 1.00 92.94 103 MET A N 1
ATOM 821 C CA . MET A 1 103 ? -16.068 2.716 9.972 1.00 92.94 103 MET A CA 1
ATOM 822 C C . MET A 1 103 ? -16.331 2.990 8.486 1.00 92.94 103 MET A C 1
ATOM 824 O O . MET A 1 103 ? -17.473 3.273 8.114 1.00 92.94 103 MET A O 1
ATOM 828 N N . LEU A 1 104 ? -15.293 2.918 7.648 1.00 89.81 104 LEU A N 1
ATOM 829 C CA . LEU A 1 104 ? -15.404 3.076 6.194 1.00 89.81 104 LEU A CA 1
ATOM 830 C C . LEU A 1 104 ? -15.931 1.815 5.514 1.00 89.81 104 LEU A C 1
ATOM 832 O O . LEU A 1 104 ? -16.621 1.918 4.496 1.00 89.81 104 LEU A O 1
ATOM 836 N N . ALA A 1 105 ? -15.565 0.647 6.050 1.00 76.88 105 ALA A N 1
ATOM 837 C CA . ALA A 1 105 ? -15.842 -0.640 5.445 1.00 76.88 105 ALA A CA 1
ATOM 838 C C . ALA A 1 105 ? -17.348 -0.819 5.207 1.00 76.88 105 ALA A C 1
ATOM 840 O O . ALA A 1 105 ? -18.182 -0.778 6.113 1.00 76.88 105 ALA A O 1
ATOM 841 N N . VAL A 1 106 ? -17.671 -1.051 3.940 1.00 59.62 106 VAL A N 1
ATOM 842 C CA . VAL A 1 106 ? -18.970 -1.507 3.465 1.00 59.62 106 VAL A CA 1
ATOM 843 C C . VAL A 1 106 ? -18.782 -2.986 3.202 1.00 59.62 106 VAL A C 1
ATOM 845 O O . VAL A 1 106 ? -18.346 -3.394 2.132 1.00 59.62 106 VAL A O 1
ATOM 848 N N . LEU A 1 107 ? -19.025 -3.802 4.217 1.00 51.22 107 LEU A N 1
ATOM 849 C CA . LEU A 1 107 ? -19.112 -5.236 4.008 1.00 51.22 107 LEU A CA 1
ATOM 850 C C . LEU A 1 107 ? -20.523 -5.501 3.485 1.00 51.22 107 LEU A C 1
ATOM 852 O O . LEU A 1 107 ? -21.484 -5.517 4.254 1.00 51.22 107 LEU A O 1
ATOM 856 N N . LEU A 1 108 ? -20.643 -5.597 2.158 1.00 40.66 108 LEU A N 1
ATOM 857 C CA . LEU A 1 108 ? -21.895 -5.945 1.496 1.00 40.66 108 LEU A CA 1
ATOM 858 C C . LEU A 1 108 ? -22.340 -7.306 2.033 1.00 40.66 108 LEU A C 1
ATOM 860 O O . LEU A 1 108 ? -21.654 -8.312 1.839 1.00 40.66 108 LEU A O 1
ATOM 864 N N . SER A 1 109 ? -23.477 -7.330 2.725 1.00 37.28 109 SER A N 1
ATOM 865 C CA . SER A 1 109 ? -24.216 -8.567 2.929 1.00 37.28 109 SER A CA 1
ATOM 866 C C . SER A 1 109 ? -24.565 -9.143 1.561 1.00 37.28 109 SER A C 1
ATOM 868 O O . SER A 1 109 ? -24.977 -8.402 0.669 1.00 37.28 109 SER A O 1
ATOM 870 N N . GLY A 1 110 ? -24.395 -10.456 1.405 1.00 36.72 110 GLY A N 1
ATOM 871 C CA . GLY A 1 110 ? -24.972 -11.183 0.282 1.00 36.72 110 GLY A CA 1
ATOM 872 C C . GLY A 1 110 ? -26.453 -10.833 0.114 1.00 36.72 110 GLY A C 1
ATOM 873 O O . GLY A 1 110 ? -27.151 -10.653 1.113 1.00 36.72 110 GLY A O 1
ATOM 874 N N . GLU A 1 111 ? -26.858 -10.760 -1.156 1.00 38.84 111 GLU A N 1
ATOM 875 C CA . GLU A 1 111 ? -28.207 -10.494 -1.683 1.00 38.84 111 GLU A CA 1
ATOM 876 C C . GLU A 1 111 ? -28.597 -9.008 -1.815 1.00 38.84 111 GLU A C 1
ATOM 878 O O . GLU A 1 111 ? -29.440 -8.496 -1.091 1.00 38.84 111 GLU A O 1
ATOM 883 N N . GLU A 1 112 ? -28.037 -8.330 -2.822 1.00 30.36 112 GLU A N 1
ATOM 884 C CA . GLU A 1 112 ? -28.833 -7.482 -3.727 1.00 30.36 112 GLU A CA 1
ATOM 885 C C . GLU A 1 112 ? -28.089 -7.334 -5.070 1.00 30.36 112 GLU A C 1
ATOM 887 O O . GLU A 1 112 ? -27.597 -6.273 -5.453 1.00 30.36 112 GLU A O 1
ATOM 892 N N . TYR A 1 113 ? -28.010 -8.428 -5.837 1.00 30.62 113 TYR A N 1
ATOM 893 C CA . TYR A 1 113 ? -27.932 -8.268 -7.287 1.00 30.62 113 TYR A CA 1
ATOM 894 C C . TYR A 1 113 ? -29.295 -7.739 -7.733 1.00 30.62 113 TYR A C 1
ATOM 896 O O . TYR A 1 113 ? -30.222 -8.507 -7.983 1.00 30.62 113 TYR A O 1
ATOM 904 N N . ARG A 1 114 ? -29.435 -6.414 -7.842 1.00 26.16 114 ARG A N 1
ATOM 905 C CA . ARG A 1 114 ? -30.455 -5.831 -8.719 1.00 26.16 114 ARG A CA 1
ATOM 906 C C . ARG A 1 114 ? -30.090 -6.201 -10.153 1.00 26.16 114 ARG A C 1
ATOM 908 O O . ARG A 1 114 ? -29.493 -5.413 -10.880 1.00 26.16 114 ARG A O 1
ATOM 915 N N . VAL A 1 115 ? -30.449 -7.413 -10.565 1.00 26.17 115 VAL A N 1
ATOM 916 C CA . VAL A 1 115 ? -30.633 -7.703 -11.981 1.00 26.17 115 VAL A CA 1
ATOM 917 C C . VAL A 1 115 ? -31.873 -6.917 -12.387 1.00 26.17 115 VAL A C 1
ATOM 919 O O . VAL A 1 115 ? -32.995 -7.253 -12.012 1.00 26.17 115 VAL A O 1
ATOM 922 N N . VAL A 1 116 ? -31.668 -5.821 -13.111 1.00 27.05 116 VAL A N 1
ATOM 923 C CA . VAL A 1 116 ? -32.744 -5.161 -13.847 1.00 27.05 116 VAL A CA 1
ATOM 924 C C . VAL A 1 116 ? -33.132 -6.113 -14.978 1.00 27.05 116 VAL A C 1
ATOM 926 O O . VAL A 1 116 ? -32.555 -6.069 -16.059 1.00 27.05 116 VAL A O 1
ATOM 929 N N . ILE A 1 117 ? -34.066 -7.026 -14.706 1.00 28.92 117 ILE A N 1
ATOM 930 C CA . ILE A 1 117 ? -34.785 -7.752 -15.754 1.00 28.92 117 ILE A CA 1
ATOM 931 C C . ILE A 1 117 ? -36.035 -6.927 -16.066 1.00 28.92 117 ILE A C 1
ATOM 933 O O . ILE A 1 117 ? -36.817 -6.653 -15.149 1.00 28.92 117 ILE A O 1
ATOM 937 N N . PRO A 1 118 ? -36.244 -6.505 -17.322 1.00 31.94 118 PRO A N 1
ATOM 938 C CA . PRO A 1 118 ? -37.490 -5.878 -17.706 1.00 31.94 118 PRO A CA 1
ATOM 939 C C . PRO A 1 118 ? -38.602 -6.928 -17.628 1.00 31.94 118 PRO A C 1
ATOM 941 O O . PRO A 1 118 ? -38.574 -7.929 -18.333 1.00 31.94 118 PRO A O 1
ATOM 944 N N . ASP A 1 119 ? -39.548 -6.669 -16.732 1.00 38.31 119 ASP A N 1
ATOM 945 C CA . ASP A 1 119 ? -40.960 -7.027 -16.833 1.00 38.31 119 ASP A CA 1
ATOM 946 C C . ASP A 1 119 ? -41.294 -8.473 -17.265 1.00 38.31 119 ASP A C 1
ATOM 948 O O . ASP A 1 119 ? -41.318 -8.793 -18.454 1.00 38.31 119 ASP A O 1
ATOM 952 N N . LYS A 1 120 ? -41.639 -9.333 -16.290 1.00 34.19 120 LYS A N 1
ATOM 953 C CA . LYS A 1 120 ? -42.875 -10.152 -16.293 1.00 34.19 120 LYS A CA 1
ATOM 954 C C . LYS A 1 120 ? -42.938 -11.146 -15.122 1.00 34.19 120 LYS A C 1
ATOM 956 O O . LYS A 1 120 ? -42.130 -12.055 -15.012 1.00 34.19 120 LYS A O 1
ATOM 961 N N . LYS A 1 121 ? -44.008 -10.973 -14.336 1.00 37.03 121 LYS A N 1
ATOM 962 C CA . LYS A 1 121 ? -44.801 -11.942 -13.546 1.00 37.03 121 LYS A CA 1
ATOM 963 C C . LYS A 1 121 ? -44.065 -12.914 -12.606 1.00 37.03 121 LYS A C 1
ATOM 965 O O . LYS A 1 121 ? -43.382 -13.844 -13.012 1.00 37.03 121 LYS A O 1
ATOM 970 N N . GLY A 1 122 ? -44.340 -12.721 -11.314 1.00 43.91 122 GLY A N 1
ATOM 971 C CA . GLY A 1 122 ? -43.878 -13.553 -10.211 1.00 43.91 122 GLY A CA 1
ATOM 972 C C . GLY A 1 122 ? -44.329 -15.010 -10.281 1.00 43.91 122 GLY A C 1
ATOM 973 O O . GLY A 1 122 ? -45.491 -15.293 -10.556 1.00 43.91 122 GLY A O 1
ATOM 974 N N . LEU A 1 123 ? -43.378 -15.905 -9.990 1.00 37.66 123 LEU A N 1
ATOM 975 C CA . LEU A 1 123 ? -43.600 -17.282 -9.518 1.00 37.66 123 LEU A CA 1
ATOM 976 C C . LEU A 1 123 ? -42.318 -17.965 -8.974 1.00 37.66 123 LEU A C 1
ATOM 978 O O . LEU A 1 123 ? -42.264 -19.183 -8.882 1.00 37.66 123 LEU A O 1
ATOM 982 N N . VAL A 1 124 ? -41.279 -17.209 -8.581 1.00 37.31 124 VAL A N 1
ATOM 983 C CA . VAL A 1 124 ? -39.991 -17.785 -8.110 1.00 37.31 124 VAL A CA 1
ATOM 984 C C . VAL A 1 124 ? -39.764 -17.615 -6.596 1.00 37.31 124 VAL A C 1
ATOM 986 O O . VAL A 1 124 ? -38.903 -18.272 -6.019 1.00 37.31 124 VAL A O 1
ATOM 989 N N . LEU A 1 125 ? -40.574 -16.805 -5.901 1.00 36.62 125 LEU A N 1
ATOM 990 C CA . LEU A 1 125 ? -40.346 -16.506 -4.478 1.00 36.62 125 LEU A CA 1
ATOM 991 C C . LEU A 1 125 ? -40.697 -17.650 -3.507 1.00 36.62 125 LEU A C 1
ATOM 993 O O . LEU A 1 125 ? -40.230 -17.638 -2.371 1.00 36.62 125 LEU A O 1
ATOM 997 N N . GLU A 1 126 ? -41.500 -18.634 -3.917 1.00 35.53 126 GLU A N 1
ATOM 998 C CA . GLU A 1 126 ? -42.018 -19.655 -2.991 1.00 35.53 126 GLU A CA 1
ATOM 999 C C . GLU A 1 126 ? -41.191 -20.954 -2.982 1.00 35.53 126 GLU A C 1
ATOM 1001 O O . GLU A 1 126 ? -41.172 -21.670 -1.983 1.00 35.53 126 GLU A O 1
ATOM 1006 N N . PHE A 1 127 ? -40.405 -21.215 -4.034 1.00 31.69 127 PHE A N 1
ATOM 1007 C CA . PHE A 1 127 ? -39.581 -22.428 -4.133 1.00 31.69 127 PHE A CA 1
ATOM 1008 C C . PHE A 1 127 ? -38.310 -22.363 -3.263 1.00 31.69 127 PHE A C 1
ATOM 1010 O O . PHE A 1 127 ? -37.887 -23.365 -2.688 1.00 31.69 127 PHE A O 1
ATOM 1017 N N . LEU A 1 128 ? -37.731 -21.172 -3.071 1.00 33.97 128 LEU A N 1
ATOM 1018 C CA . LEU A 1 128 ? -36.488 -20.996 -2.301 1.00 33.97 128 LEU A CA 1
ATOM 1019 C C . LEU A 1 128 ? -36.685 -21.039 -0.777 1.00 33.97 128 LEU A C 1
ATOM 1021 O O . LEU A 1 128 ? -35.727 -21.256 -0.039 1.00 33.97 128 LEU A O 1
ATOM 1025 N N . ARG A 1 129 ? -37.925 -20.907 -0.288 1.00 33.41 129 ARG A N 1
ATOM 1026 C CA . ARG A 1 129 ? -38.238 -21.054 1.144 1.00 33.41 129 ARG A CA 1
ATOM 1027 C C . ARG A 1 129 ? -38.311 -22.515 1.593 1.00 33.41 129 ARG A C 1
ATOM 1029 O O . ARG A 1 129 ? -38.124 -22.785 2.775 1.00 33.41 129 ARG A O 1
ATOM 1036 N N . TYR A 1 130 ? -38.573 -23.438 0.667 1.00 30.31 130 TYR A N 1
ATOM 1037 C CA . TYR A 1 130 ? -38.824 -24.851 0.967 1.00 30.31 130 TYR A CA 1
ATOM 1038 C C . TYR A 1 130 ? -37.549 -25.712 0.966 1.00 30.31 130 TYR A C 1
ATOM 1040 O O . TYR A 1 130 ? -37.482 -26.709 1.674 1.00 30.31 130 TYR A O 1
ATOM 1048 N N . VAL A 1 131 ? -36.509 -25.318 0.222 1.00 36.06 131 VAL A N 1
ATOM 1049 C CA . VAL A 1 131 ? -35.264 -26.109 0.099 1.00 36.06 131 VAL A CA 1
ATOM 1050 C C . VAL A 1 131 ? -34.279 -25.847 1.254 1.00 36.06 131 VAL A C 1
ATOM 1052 O O . VAL A 1 131 ? -33.452 -26.696 1.574 1.00 36.06 131 VAL A O 1
ATOM 1055 N N . GLY A 1 132 ? -34.393 -24.707 1.947 1.00 32.72 132 GLY A N 1
ATOM 1056 C CA . GLY A 1 132 ? -33.489 -24.324 3.043 1.00 32.72 132 GLY A CA 1
ATOM 1057 C C . GLY A 1 132 ? -33.677 -25.080 4.367 1.00 32.72 132 GLY A C 1
ATOM 1058 O O . GLY A 1 132 ? -32.891 -24.882 5.289 1.00 32.72 132 GLY A O 1
ATOM 1059 N N . SER A 1 133 ? -34.699 -25.931 4.491 1.00 31.77 133 SER A N 1
ATOM 1060 C CA . SER A 1 133 ? -35.048 -26.622 5.741 1.00 31.77 133 SER A CA 1
ATOM 1061 C C . SER A 1 133 ? -34.503 -28.052 5.869 1.00 31.77 133 SER A C 1
ATOM 1063 O O . SER A 1 133 ? -34.750 -28.676 6.898 1.00 31.77 133 SER A O 1
ATOM 1065 N N . PHE A 1 134 ? -33.758 -28.581 4.883 1.00 28.59 134 PHE A N 1
ATOM 1066 C CA . PHE A 1 134 ? -33.485 -30.030 4.808 1.00 28.59 134 PHE A CA 1
ATOM 1067 C C . PHE A 1 134 ? -32.035 -30.500 4.580 1.00 28.59 134 PHE A C 1
ATOM 1069 O O . PHE A 1 134 ? -31.839 -31.659 4.224 1.00 28.59 134 PHE A O 1
ATOM 1076 N N . LEU A 1 135 ? -30.997 -29.698 4.843 1.00 26.97 135 LEU A N 1
ATOM 1077 C CA . LEU A 1 135 ? -29.611 -30.199 4.760 1.00 26.97 135 LEU A CA 1
ATOM 1078 C C . LEU A 1 135 ? -28.864 -30.111 6.102 1.00 26.97 135 LEU A C 1
ATOM 1080 O O . LEU A 1 135 ? -28.499 -29.014 6.524 1.00 26.97 135 LEU A O 1
ATOM 1084 N N . PRO A 1 136 ? -28.591 -31.252 6.766 1.00 36.53 136 PRO A N 1
ATOM 1085 C CA . PRO A 1 136 ? -27.650 -31.333 7.872 1.00 36.53 136 PRO A CA 1
ATOM 1086 C C . PRO A 1 136 ? -26.277 -31.748 7.331 1.00 36.53 136 PRO A C 1
ATOM 1088 O O . PRO A 1 136 ? -26.143 -32.868 6.855 1.00 36.53 136 PRO A O 1
ATOM 1091 N N . PHE A 1 137 ? -25.248 -30.899 7.407 1.00 31.83 137 PHE A N 1
ATOM 1092 C CA . PHE A 1 137 ? -23.870 -31.364 7.193 1.00 31.83 137 PHE A CA 1
ATOM 1093 C C . PHE A 1 137 ? -22.852 -30.641 8.082 1.00 31.83 137 PHE A C 1
ATOM 1095 O O . PHE A 1 137 ? -22.688 -29.422 8.044 1.00 31.83 137 PHE A O 1
ATOM 1102 N N . GLU A 1 138 ? -22.186 -31.456 8.899 1.00 34.00 138 GLU A N 1
ATOM 1103 C CA . GLU A 1 138 ? -20.985 -31.170 9.674 1.00 34.00 138 GLU A CA 1
ATOM 1104 C C . GLU A 1 138 ? -19.743 -30.970 8.781 1.00 34.00 138 GLU A C 1
ATOM 1106 O O . GLU A 1 138 ? -19.633 -31.563 7.710 1.00 34.00 138 GLU A O 1
ATOM 1111 N N . LYS A 1 139 ? -18.761 -30.247 9.347 1.00 29.08 139 LYS A N 1
ATOM 1112 C CA . LYS A 1 139 ? -17.344 -30.087 8.945 1.00 29.08 139 LYS A CA 1
ATOM 1113 C C . LYS A 1 139 ? -17.039 -29.155 7.766 1.00 29.08 139 LYS A C 1
ATOM 1115 O O . LYS A 1 139 ? -16.866 -29.601 6.644 1.00 29.08 139 LYS A O 1
ATOM 1120 N N . SER A 1 140 ? -16.774 -27.891 8.096 1.00 26.19 140 SER A N 1
ATOM 1121 C CA . SER A 1 140 ? -15.466 -27.225 7.920 1.00 26.19 140 SER A CA 1
ATOM 1122 C C . SER A 1 140 ? -15.620 -25.739 8.252 1.00 26.19 140 SER A C 1
ATOM 1124 O O . SER A 1 140 ? -16.646 -25.130 7.953 1.00 26.19 140 SER A O 1
ATOM 1126 N N . GLU A 1 141 ? -14.619 -25.149 8.902 1.00 35.88 141 GLU A N 1
ATOM 1127 C CA . GLU A 1 141 ? -14.516 -23.698 9.068 1.00 35.88 141 GLU A CA 1
ATOM 1128 C C . GLU A 1 141 ? -14.622 -22.978 7.705 1.00 35.88 141 GLU A C 1
ATOM 1130 O O . GLU A 1 141 ? -14.360 -23.568 6.662 1.00 35.88 141 GLU A O 1
ATOM 1135 N N . VAL A 1 142 ? -14.962 -21.684 7.735 1.00 34.28 142 VAL A N 1
ATOM 1136 C CA . VAL A 1 142 ? -15.083 -20.759 6.584 1.00 34.28 142 VAL A CA 1
ATOM 1137 C C . VAL A 1 142 ? -16.463 -20.698 5.910 1.00 34.28 142 VAL A C 1
ATOM 1139 O O . VAL A 1 142 ? -16.618 -20.849 4.708 1.00 34.28 142 VAL A O 1
ATOM 1142 N N . PHE A 1 143 ? -17.477 -20.291 6.674 1.00 34.75 143 PHE A N 1
ATOM 1143 C CA . PHE A 1 143 ? -18.529 -19.426 6.134 1.00 34.75 143 PHE A CA 1
ATOM 1144 C C . PHE A 1 143 ? -18.758 -18.278 7.115 1.00 34.75 143 PHE A C 1
ATOM 1146 O O . PHE A 1 143 ? -19.459 -18.407 8.118 1.00 34.75 143 PHE A O 1
ATOM 1153 N N . CYS A 1 144 ? -18.150 -17.120 6.843 1.00 32.97 144 CYS A N 1
ATOM 1154 C CA . CYS A 1 144 ? -18.498 -15.865 7.508 1.00 32.97 144 CYS A CA 1
ATOM 1155 C C . CYS A 1 144 ? -19.856 -15.388 6.961 1.00 32.97 144 CYS A C 1
ATOM 1157 O O . CYS A 1 144 ? -19.957 -14.361 6.296 1.00 32.97 144 CYS A O 1
ATOM 1159 N N . GLN A 1 145 ? -20.907 -16.186 7.157 1.00 34.81 145 GLN A N 1
ATOM 1160 C CA . GLN A 1 145 ? -22.199 -15.940 6.539 1.00 34.81 145 GLN A CA 1
ATOM 1161 C C . GLN A 1 145 ? -23.065 -15.014 7.398 1.00 34.81 145 GLN A C 1
ATOM 1163 O O . GLN A 1 145 ? -23.494 -15.325 8.507 1.00 34.81 145 GLN A O 1
ATOM 1168 N N . HIS A 1 146 ? -23.298 -13.853 6.789 1.00 42.72 146 HIS A N 1
ATOM 1169 C CA . HIS A 1 146 ? -24.494 -13.019 6.842 1.00 42.72 146 HIS A CA 1
ATOM 1170 C C . HIS A 1 146 ? -24.658 -12.039 8.014 1.00 42.72 146 HIS A C 1
ATOM 1172 O O . HIS A 1 146 ? -24.565 -12.363 9.199 1.00 42.72 146 HIS A O 1
ATOM 1178 N N . SER A 1 147 ? -24.918 -10.786 7.620 1.00 40.97 147 SER A N 1
ATOM 1179 C CA . SER A 1 147 ? -25.053 -9.541 8.396 1.00 40.97 147 SER A CA 1
ATOM 1180 C C . SER A 1 147 ? -23.733 -8.928 8.865 1.00 40.97 147 SER A C 1
ATOM 1182 O O . SER A 1 147 ? -23.276 -9.207 9.969 1.00 40.97 147 SER A O 1
ATOM 1184 N N . VAL A 1 14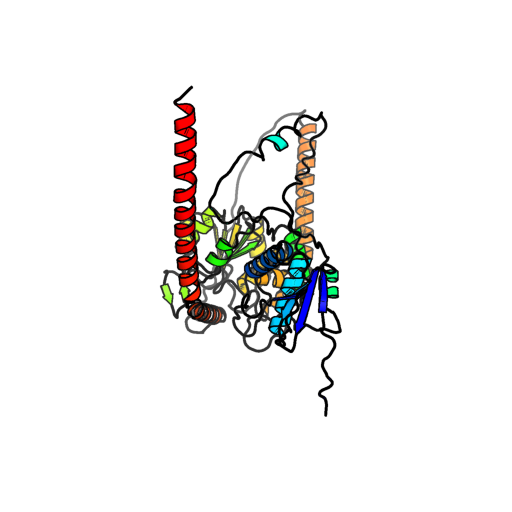8 ? -23.096 -8.081 8.057 1.00 48.38 148 VAL A N 1
ATOM 1185 C CA . VAL A 1 148 ? -22.093 -7.153 8.592 1.00 48.38 148 VAL A CA 1
ATOM 1186 C C . VAL A 1 148 ? -22.757 -5.816 8.890 1.00 48.38 148 VAL A C 1
ATOM 1188 O O . VAL A 1 148 ? -23.633 -5.373 8.154 1.00 48.38 148 VAL A O 1
ATOM 1191 N N . ILE A 1 149 ? -22.371 -5.195 10.004 1.00 52.06 149 ILE A N 1
ATOM 1192 C CA . ILE A 1 149 ? -22.861 -3.875 10.380 1.00 52.06 149 ILE A CA 1
ATOM 1193 C C . ILE A 1 149 ? -22.263 -2.848 9.416 1.00 52.06 149 ILE A C 1
ATOM 1195 O O . ILE A 1 149 ? -21.066 -2.572 9.440 1.00 52.06 149 ILE A O 1
ATOM 1199 N N . TYR A 1 150 ? -23.127 -2.298 8.567 1.00 58.56 150 TYR A N 1
ATOM 1200 C CA . TYR A 1 150 ? -22.846 -1.170 7.691 1.00 58.56 150 TYR A CA 1
ATOM 1201 C C . TYR A 1 150 ? -22.624 0.090 8.534 1.00 58.56 150 TYR A C 1
ATOM 1203 O O . TYR A 1 150 ? -23.552 0.554 9.199 1.00 58.56 150 TYR A O 1
ATOM 1211 N N . LEU A 1 151 ? -21.411 0.649 8.520 1.00 70.50 151 LEU A N 1
ATOM 1212 C CA . LEU A 1 151 ? -21.178 1.993 9.065 1.00 70.50 151 LEU A CA 1
ATOM 1213 C C . LEU A 1 151 ? -21.113 3.044 7.964 1.00 70.50 151 LEU A C 1
ATOM 1215 O O . LEU A 1 151 ? -21.652 4.131 8.161 1.00 70.50 151 LEU A O 1
ATOM 1219 N N . GLY A 1 152 ? -20.514 2.708 6.814 1.00 80.38 152 GLY A N 1
ATOM 1220 C CA . GLY A 1 152 ? -20.590 3.501 5.584 1.00 80.38 152 GLY A CA 1
ATOM 1221 C C . GLY A 1 152 ? -20.136 4.955 5.725 1.00 80.38 152 GLY A C 1
ATOM 1222 O O . GLY A 1 152 ? -20.524 5.781 4.900 1.00 80.38 152 GLY A O 1
ATOM 1223 N N . LYS A 1 153 ? -19.341 5.275 6.755 1.00 89.06 153 LYS A N 1
ATOM 1224 C CA . LYS A 1 153 ? -18.950 6.652 7.066 1.00 89.06 153 LYS A CA 1
ATOM 1225 C C . LYS A 1 153 ? -18.061 7.224 5.972 1.00 89.06 153 LYS A C 1
ATOM 1227 O O . LYS A 1 153 ? -17.371 6.489 5.252 1.00 89.06 153 LYS A O 1
ATOM 1232 N N . THR A 1 154 ? -18.059 8.545 5.849 1.00 93.94 154 THR A N 1
ATOM 1233 C CA . THR A 1 154 ? -17.048 9.223 5.033 1.00 93.94 154 THR A CA 1
ATO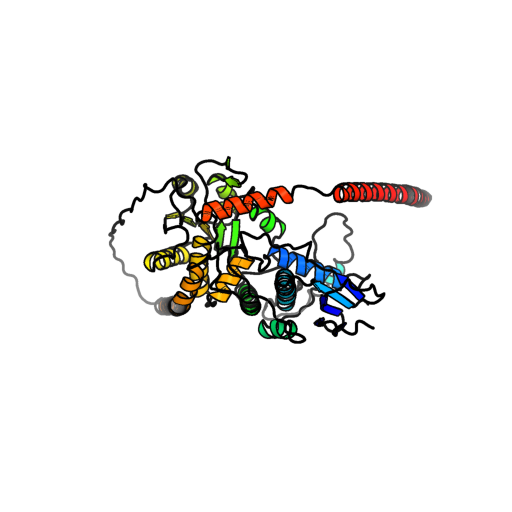M 1234 C C . THR A 1 154 ? -15.698 9.262 5.771 1.00 93.94 154 THR A C 1
ATOM 1236 O O . THR A 1 154 ? -15.666 9.148 7.004 1.00 93.94 154 THR A O 1
ATOM 1239 N N . PRO A 1 155 ? -14.565 9.412 5.056 1.00 96.31 155 PRO A N 1
ATOM 1240 C CA . PRO A 1 155 ? -13.246 9.612 5.666 1.00 96.31 155 PRO A CA 1
ATOM 1241 C C . PRO A 1 155 ? -13.212 10.704 6.739 1.00 96.31 155 PRO A C 1
ATOM 1243 O O . PRO A 1 155 ? -12.644 10.506 7.812 1.00 96.31 155 PRO A O 1
ATOM 1246 N N . GLU A 1 156 ? -13.872 11.830 6.487 1.00 96.56 156 GLU A N 1
ATOM 1247 C CA . GLU A 1 156 ? -13.923 12.991 7.375 1.00 96.56 156 GLU A CA 1
ATOM 1248 C C . GLU A 1 156 ? -14.766 12.709 8.620 1.00 96.56 156 GLU A C 1
ATOM 1250 O O . GLU A 1 156 ? -14.390 13.097 9.724 1.00 96.56 156 GLU A O 1
ATOM 1255 N N . GLU A 1 157 ? -15.891 12.001 8.477 1.00 94.06 157 GLU A N 1
ATOM 1256 C CA . GLU A 1 157 ? -16.715 11.580 9.612 1.00 94.06 157 GLU A CA 1
ATOM 1257 C C . GLU A 1 157 ? -15.975 10.597 10.518 1.00 94.06 157 GLU A C 1
ATOM 1259 O O . GLU A 1 157 ? -15.990 10.758 11.740 1.00 94.06 157 GLU A O 1
ATOM 1264 N N . ALA A 1 158 ? -15.323 9.594 9.923 1.00 94.56 158 ALA A N 1
ATOM 1265 C CA . ALA A 1 158 ? -14.497 8.627 10.633 1.00 94.56 158 ALA A CA 1
ATOM 1266 C C . ALA A 1 158 ? -13.363 9.332 11.393 1.00 94.56 158 ALA A C 1
ATOM 1268 O O . ALA A 1 158 ? -13.172 9.095 12.587 1.00 94.56 158 ALA A O 1
ATOM 1269 N N . TYR A 1 159 ? -12.659 10.248 10.726 1.00 95.44 159 TYR A N 1
ATOM 1270 C CA . TYR A 1 159 ? -11.593 11.037 11.333 1.00 95.44 159 TYR A CA 1
ATOM 1271 C C . TYR A 1 159 ? -12.106 11.925 12.471 1.00 95.44 159 TYR A C 1
ATOM 1273 O O . TYR A 1 159 ? -11.566 11.883 13.571 1.00 95.44 159 TYR A O 1
ATOM 1281 N N . ARG A 1 160 ? -13.206 12.657 12.263 1.00 94.31 160 ARG A N 1
ATOM 1282 C CA . ARG A 1 160 ? -13.820 13.524 13.281 1.00 94.31 160 ARG A CA 1
ATOM 1283 C C . ARG A 1 160 ? -14.234 12.758 14.537 1.00 94.31 160 ARG A C 1
ATOM 1285 O O . ARG A 1 160 ? -14.067 13.281 15.632 1.00 94.31 160 ARG A O 1
ATOM 1292 N N . ILE A 1 161 ? -14.751 11.535 14.398 1.00 93.12 161 ILE A N 1
ATOM 1293 C CA . ILE A 1 161 ? -15.080 10.678 15.550 1.00 93.12 161 ILE A CA 1
ATOM 1294 C C . ILE A 1 161 ? -13.819 10.292 16.328 1.00 93.12 161 ILE A C 1
ATOM 1296 O O . ILE A 1 161 ? -13.866 10.226 17.551 1.00 93.12 161 ILE A O 1
ATOM 1300 N N . LEU A 1 162 ? -12.698 10.056 15.641 1.00 94.50 162 LEU A N 1
ATOM 1301 C CA . LEU A 1 162 ? -11.425 9.673 16.258 1.00 94.50 162 LEU A CA 1
ATOM 1302 C C . LEU A 1 162 ? -10.667 10.847 16.892 1.00 94.50 162 LEU A C 1
ATOM 1304 O O . LEU A 1 162 ? -9.835 10.609 17.764 1.00 94.50 162 LEU A O 1
ATOM 1308 N N . MET A 1 163 ? -10.982 12.088 16.520 1.00 90.81 163 MET A N 1
ATOM 1309 C CA . MET A 1 163 ? -10.458 13.316 17.136 1.00 90.81 163 MET A CA 1
ATOM 1310 C C . MET A 1 163 ? -11.263 13.724 18.389 1.00 90.81 163 MET A C 1
ATOM 1312 O O . MET A 1 163 ? -11.644 14.881 18.557 1.00 90.81 163 MET A O 1
ATOM 1316 N N . PHE A 1 164 ? -11.578 12.764 19.265 1.00 83.44 164 PHE A N 1
ATOM 1317 C CA . PHE A 1 164 ? -12.345 12.995 20.497 1.00 83.44 164 PHE A CA 1
ATOM 1318 C C . PHE A 1 164 ? -11.465 13.581 21.607 1.00 83.44 164 PHE A C 1
ATOM 1320 O O . PHE A 1 164 ? -10.334 13.143 21.790 1.00 83.44 164 PHE A O 1
ATOM 1327 N N . GLY A 1 165 ? -11.997 14.538 22.376 1.00 73.94 165 GLY A N 1
ATOM 1328 C CA . GLY A 1 165 ? -11.342 15.106 23.565 1.00 73.94 165 GLY A CA 1
ATOM 1329 C C . GLY A 1 165 ? -9.893 15.545 23.334 1.00 73.94 165 GLY A C 1
ATOM 1330 O O . GLY A 1 165 ? -9.004 15.114 24.062 1.00 73.94 165 GLY A O 1
ATOM 1331 N N . ASP A 1 166 ? -9.669 16.335 22.280 1.00 79.88 166 ASP A N 1
ATOM 1332 C CA . ASP A 1 166 ? -8.360 16.863 21.862 1.00 79.88 166 ASP A CA 1
ATOM 1333 C C . ASP A 1 166 ? -7.285 15.798 21.576 1.00 79.88 166 ASP A C 1
ATOM 1335 O O . ASP A 1 166 ? -6.087 16.087 21.555 1.00 79.88 166 ASP A O 1
ATOM 1339 N N . THR A 1 167 ? -7.701 14.553 21.312 1.00 87.75 167 THR A N 1
ATOM 1340 C CA . THR A 1 167 ? -6.780 13.478 20.928 1.00 87.75 167 THR A CA 1
ATOM 1341 C C . THR A 1 167 ? -6.036 13.853 19.649 1.00 87.75 167 THR A C 1
ATOM 1343 O O . THR A 1 167 ? -6.650 14.203 18.644 1.00 87.75 167 THR A O 1
ATOM 1346 N N . SER A 1 168 ? -4.710 13.716 19.671 1.00 91.50 168 SER A N 1
ATOM 1347 C CA . SER A 1 168 ? -3.836 13.905 18.514 1.00 91.50 168 SER A CA 1
ATOM 1348 C C . SER A 1 168 ? -3.043 12.630 18.249 1.00 91.50 168 SER A C 1
ATOM 1350 O O . SER A 1 168 ? -2.483 12.035 19.171 1.00 91.50 168 SER A O 1
ATOM 1352 N N . TYR A 1 169 ? -2.989 12.213 16.985 1.00 96.31 169 TYR A N 1
ATOM 1353 C CA . TYR A 1 169 ? -2.250 11.029 16.554 1.00 96.31 169 TYR A CA 1
ATOM 1354 C C . TYR A 1 169 ? -1.003 11.447 15.787 1.00 96.31 169 TYR A C 1
ATOM 1356 O O . TYR A 1 169 ? -1.063 12.301 14.900 1.00 96.31 169 TYR A O 1
ATOM 1364 N N . ILE A 1 170 ? 0.126 10.804 16.087 1.00 97.75 170 ILE A N 1
ATOM 1365 C CA . ILE A 1 170 ? 1.343 10.989 15.296 1.00 97.75 170 ILE A CA 1
ATOM 1366 C C . ILE A 1 170 ? 1.113 10.475 13.863 1.00 97.75 170 ILE A C 1
ATOM 1368 O O . ILE A 1 170 ? 0.536 9.398 13.684 1.00 97.75 170 ILE A O 1
ATOM 1372 N N . PRO A 1 171 ? 1.541 11.217 12.830 1.00 98.38 171 PRO A N 1
ATOM 1373 C CA . PRO A 1 171 ? 1.362 10.785 11.452 1.00 98.38 171 PRO A CA 1
ATOM 1374 C C . PRO A 1 171 ? 2.398 9.710 11.083 1.00 98.38 171 PRO A C 1
ATOM 1376 O O . PRO A 1 171 ? 3.477 9.619 11.677 1.00 98.38 171 PRO A O 1
ATOM 1379 N N . PHE A 1 172 ? 2.078 8.871 10.098 1.00 98.75 172 PHE A N 1
ATOM 1380 C CA . PHE A 1 172 ? 2.929 7.751 9.707 1.00 98.75 172 PHE A CA 1
ATOM 1381 C C . PHE A 1 172 ? 4.122 8.227 8.882 1.00 98.75 172 PHE A C 1
ATOM 1383 O O . PHE A 1 172 ? 3.978 8.954 7.895 1.00 98.75 172 PHE A O 1
ATOM 1390 N N . ARG A 1 173 ? 5.308 7.771 9.283 1.00 98.06 173 ARG A N 1
ATOM 1391 C CA . ARG A 1 173 ? 6.576 8.018 8.593 1.00 98.06 173 ARG A CA 1
ATOM 1392 C C . ARG A 1 173 ? 6.929 6.897 7.622 1.00 98.06 173 ARG A C 1
ATOM 1394 O O . ARG A 1 173 ? 6.295 5.846 7.609 1.00 98.06 173 ARG A O 1
ATOM 1401 N N . ASP A 1 174 ? 7.953 7.126 6.817 1.00 97.31 174 ASP A N 1
ATOM 1402 C CA . ASP A 1 174 ? 8.492 6.132 5.899 1.00 97.31 174 ASP A CA 1
ATOM 1403 C C . ASP A 1 174 ? 9.549 5.215 6.539 1.00 97.31 174 ASP A C 1
ATOM 1405 O O . ASP A 1 174 ? 9.951 5.384 7.695 1.00 97.31 174 ASP A O 1
ATOM 1409 N N . ALA A 1 175 ? 10.006 4.243 5.745 1.00 96.06 175 ALA A N 1
ATOM 1410 C CA . ALA A 1 175 ? 11.014 3.252 6.115 1.00 96.06 175 ALA A CA 1
ATOM 1411 C C . ALA A 1 175 ? 12.471 3.719 5.883 1.00 96.06 175 ALA A C 1
ATOM 1413 O O . ALA A 1 175 ? 13.392 2.899 5.935 1.00 96.06 175 ALA A O 1
ATOM 1414 N N . ALA A 1 176 ? 12.714 5.006 5.598 1.00 93.38 176 ALA A N 1
ATOM 1415 C CA . ALA A 1 176 ? 14.069 5.526 5.422 1.00 93.38 176 ALA A CA 1
ATOM 1416 C C . ALA A 1 176 ? 14.858 5.552 6.737 1.00 93.38 176 ALA A C 1
ATOM 1418 O O . ALA A 1 176 ? 14.311 5.685 7.835 1.00 93.38 176 ALA A O 1
ATOM 1419 N N . TYR A 1 177 ? 16.182 5.485 6.601 1.00 88.94 177 TYR A N 1
ATOM 1420 C CA . TYR A 1 177 ? 17.117 5.683 7.703 1.00 88.94 177 TYR A CA 1
ATOM 1421 C C . TYR A 1 177 ? 17.247 7.165 8.051 1.00 88.94 177 TYR A C 1
ATOM 1423 O O . TYR A 1 177 ? 17.333 8.008 7.163 1.00 88.94 177 TYR A O 1
ATOM 1431 N N . GLY A 1 178 ? 17.352 7.463 9.346 1.00 89.94 178 GLY A N 1
ATOM 1432 C CA . GLY A 1 178 ? 17.544 8.826 9.837 1.00 89.94 178 GLY A CA 1
ATOM 1433 C C . GLY A 1 178 ? 16.240 9.615 9.980 1.00 89.94 178 GLY A C 1
ATOM 1434 O O . GLY A 1 178 ? 15.229 9.092 10.468 1.00 89.94 178 GLY A O 1
ATOM 1435 N N . SER A 1 179 ? 16.290 10.902 9.633 1.00 87.81 179 SER A N 1
ATOM 1436 C CA . SER A 1 179 ? 15.163 11.827 9.768 1.00 87.81 179 SER A CA 1
ATOM 1437 C C . SER A 1 179 ? 14.091 11.586 8.706 1.00 87.81 179 SER A C 1
ATOM 1439 O O . SER A 1 179 ? 14.374 11.181 7.582 1.00 87.81 179 SER A O 1
ATOM 1441 N N . CYS A 1 180 ? 12.840 11.850 9.082 1.00 90.81 180 CYS A N 1
ATOM 1442 C CA . CYS A 1 180 ? 11.698 11.777 8.184 1.00 90.81 180 CYS A CA 1
ATOM 1443 C C . CYS A 1 180 ? 11.184 13.188 7.893 1.00 90.81 180 CYS A C 1
ATOM 1445 O O . CYS A 1 180 ? 10.865 13.937 8.818 1.00 90.81 180 CYS A O 1
ATOM 1447 N N . ASN A 1 181 ? 11.082 13.525 6.607 1.00 89.94 181 ASN A N 1
ATOM 1448 C CA . ASN A 1 181 ? 10.700 14.861 6.135 1.00 89.94 181 ASN A CA 1
ATOM 1449 C C . ASN A 1 181 ? 9.320 14.876 5.452 1.00 89.94 181 ASN A C 1
ATOM 1451 O O . ASN A 1 181 ? 8.945 15.870 4.836 1.00 89.94 181 ASN A O 1
ATOM 1455 N N . PHE A 1 182 ? 8.588 13.763 5.498 1.00 97.25 182 PHE A N 1
ATOM 1456 C CA . PHE A 1 182 ? 7.265 13.619 4.898 1.00 97.25 182 PHE A CA 1
ATOM 1457 C C . PHE A 1 182 ? 6.440 12.630 5.712 1.00 97.25 182 PHE A C 1
ATOM 1459 O O . PHE A 1 182 ? 6.950 11.588 6.108 1.00 97.25 182 PHE A O 1
ATOM 1466 N N . TYR A 1 183 ? 5.167 12.927 5.938 1.00 98.19 183 TYR A N 1
ATOM 1467 C CA . TYR A 1 183 ? 4.292 12.065 6.719 1.00 98.19 183 TYR A CA 1
ATOM 1468 C C . TYR A 1 183 ? 2.934 11.938 6.036 1.00 98.19 183 TYR A C 1
ATOM 1470 O O . TYR A 1 183 ? 2.476 12.884 5.400 1.00 98.19 183 TYR A O 1
ATOM 1478 N N . ILE A 1 184 ? 2.289 10.784 6.202 1.00 98.69 184 ILE A N 1
ATOM 1479 C CA . ILE A 1 184 ? 0.881 10.584 5.833 1.00 98.69 184 ILE A CA 1
ATOM 1480 C C . ILE A 1 184 ? 0.033 10.522 7.104 1.00 98.69 184 ILE A C 1
ATOM 1482 O O . ILE A 1 184 ? 0.422 9.917 8.104 1.00 98.69 184 ILE A O 1
ATOM 1486 N N . THR A 1 185 ? -1.122 11.169 7.088 1.00 98.62 185 THR A N 1
ATOM 1487 C CA . THR A 1 185 ? -2.039 11.239 8.230 1.00 98.62 185 THR A CA 1
ATOM 1488 C C . THR A 1 185 ? -3.029 10.071 8.233 1.00 98.62 185 THR A C 1
ATOM 1490 O O . THR A 1 185 ? -3.142 9.314 7.265 1.00 98.62 185 THR A O 1
ATOM 1493 N N . LEU A 1 186 ? -3.802 9.935 9.317 1.00 98.44 186 LEU A N 1
ATOM 1494 C CA . LEU A 1 186 ? -4.953 9.025 9.346 1.00 98.44 186 LEU A CA 1
ATOM 1495 C C . LEU A 1 186 ? -5.974 9.362 8.255 1.00 98.44 186 LEU A C 1
ATOM 1497 O O . LEU A 1 186 ? -6.513 8.456 7.627 1.00 98.44 186 LEU A O 1
ATOM 1501 N N . LEU A 1 187 ? -6.216 10.652 8.010 1.00 98.44 187 LEU A N 1
ATOM 1502 C CA . LEU A 1 187 ? -7.183 11.091 7.011 1.00 98.44 187 LEU A CA 1
ATOM 1503 C C . LEU A 1 187 ? -6.734 10.720 5.590 1.00 98.44 187 LEU A C 1
ATOM 1505 O O . LEU A 1 187 ? -7.550 10.218 4.819 1.00 98.44 187 LEU A O 1
ATOM 1509 N N . ASP A 1 188 ? -5.440 10.860 5.275 1.00 98.75 188 ASP A N 1
ATOM 1510 C CA . ASP A 1 188 ? -4.874 10.380 4.002 1.00 98.75 188 ASP A CA 1
ATOM 1511 C C . ASP A 1 188 ? -5.118 8.874 3.819 1.00 98.75 188 ASP A C 1
ATOM 1513 O O . ASP A 1 188 ? -5.537 8.424 2.752 1.00 98.75 188 ASP A O 1
ATOM 1517 N N . CYS A 1 189 ? -4.920 8.091 4.886 1.00 98.81 189 CYS A N 1
ATOM 1518 C CA . CYS A 1 189 ? -5.180 6.652 4.873 1.00 98.81 189 CYS A CA 1
ATOM 1519 C C . CYS A 1 189 ? -6.671 6.334 4.675 1.00 98.81 189 CYS A C 1
ATOM 1521 O O . CYS A 1 189 ? -7.013 5.405 3.946 1.00 98.81 189 CYS A O 1
ATOM 1523 N N . PHE A 1 190 ? -7.574 7.103 5.284 1.00 98.44 190 PHE A N 1
ATOM 1524 C CA . PHE A 1 190 ? -9.017 6.907 5.135 1.00 98.44 190 PHE A CA 1
ATOM 1525 C C . PHE A 1 190 ? -9.511 7.241 3.729 1.00 98.44 190 PHE A C 1
ATOM 1527 O O . PHE A 1 190 ? -10.305 6.481 3.170 1.00 98.44 190 PHE A O 1
ATOM 1534 N N . TYR A 1 191 ? -9.013 8.316 3.115 1.00 98.56 191 TYR A N 1
ATOM 1535 C CA . TYR A 1 191 ? -9.294 8.593 1.708 1.00 98.56 191 TYR A CA 1
ATOM 1536 C C . TYR A 1 191 ? -8.743 7.504 0.791 1.00 98.56 191 TYR A C 1
ATOM 1538 O O . TYR A 1 191 ? -9.454 7.071 -0.116 1.00 98.56 191 TYR A O 1
ATOM 1546 N N . ALA A 1 192 ? -7.525 7.019 1.050 1.00 98.56 192 ALA A N 1
ATOM 1547 C CA . ALA A 1 192 ? -6.924 5.930 0.290 1.00 98.56 192 ALA A CA 1
ATOM 1548 C C . ALA A 1 192 ? -7.796 4.668 0.316 1.00 98.56 192 ALA A C 1
ATOM 1550 O O . ALA A 1 192 ? -8.145 4.146 -0.740 1.00 98.56 192 ALA A O 1
ATOM 1551 N N . VAL A 1 193 ? -8.223 4.227 1.505 1.00 96.94 193 VAL A N 1
ATOM 1552 C CA . VAL A 1 193 ? -9.111 3.062 1.669 1.00 96.94 193 VAL A CA 1
ATOM 1553 C C . VAL A 1 193 ? -10.467 3.299 1.005 1.00 96.94 193 VAL A C 1
ATOM 1555 O O . VAL A 1 193 ? -10.961 2.431 0.288 1.00 96.94 193 VAL A O 1
ATOM 1558 N N . LYS A 1 194 ? -11.070 4.482 1.183 1.00 95.06 194 LYS A N 1
ATOM 1559 C CA . LYS A 1 194 ? -12.373 4.796 0.581 1.00 95.06 194 LYS A CA 1
ATOM 1560 C C . LYS A 1 194 ? -12.315 4.772 -0.947 1.00 95.06 194 LYS A C 1
ATOM 1562 O O . LYS A 1 194 ? -13.195 4.182 -1.570 1.00 95.06 194 LYS A O 1
ATOM 1567 N N . LYS A 1 195 ? -11.286 5.377 -1.545 1.00 95.94 195 LYS A N 1
ATOM 1568 C CA . LYS A 1 195 ? -11.076 5.374 -2.999 1.00 95.94 195 LYS A CA 1
ATOM 1569 C C . LYS A 1 195 ? -10.724 3.981 -3.514 1.00 95.94 195 LYS A C 1
ATOM 1571 O O . LYS A 1 195 ? -11.269 3.568 -4.527 1.00 95.94 195 LYS A O 1
ATOM 1576 N N . ALA A 1 196 ? -9.913 3.217 -2.784 1.00 96.00 196 ALA A N 1
ATOM 1577 C CA . ALA A 1 196 ? -9.628 1.822 -3.107 1.00 96.00 196 ALA A CA 1
ATOM 1578 C C . ALA A 1 196 ? -10.904 0.968 -3.168 1.00 96.00 196 ALA A C 1
ATOM 1580 O O . ALA A 1 196 ? -11.059 0.171 -4.086 1.00 96.00 196 ALA A O 1
ATOM 1581 N N . MET A 1 197 ? -11.859 1.171 -2.257 1.00 90.69 197 MET A N 1
ATOM 1582 C CA . MET A 1 197 ? -13.170 0.516 -2.345 1.00 90.69 197 MET A CA 1
ATOM 1583 C C . MET A 1 197 ? -13.980 0.999 -3.559 1.00 90.69 197 MET A C 1
ATOM 1585 O O . MET A 1 197 ? -14.583 0.188 -4.253 1.00 90.69 197 MET A O 1
ATOM 1589 N N . GLN A 1 198 ? -13.992 2.308 -3.838 1.00 91.62 198 GLN A N 1
ATOM 1590 C CA . GLN A 1 198 ? -14.720 2.892 -4.978 1.00 91.62 198 GLN A CA 1
ATOM 1591 C C . GLN A 1 198 ? -14.186 2.420 -6.335 1.00 91.62 198 GLN A C 1
ATOM 1593 O O . GLN A 1 198 ? -14.963 2.240 -7.267 1.00 91.62 198 GLN A O 1
ATOM 1598 N N . TYR A 1 199 ? -12.873 2.222 -6.442 1.00 93.31 199 TYR A N 1
ATOM 1599 C CA . TYR A 1 199 ? -12.201 1.773 -7.660 1.00 93.31 199 TYR A CA 1
ATOM 1600 C C . TYR A 1 199 ? -12.054 0.249 -7.747 1.00 93.31 199 TYR A C 1
ATOM 1602 O O . TYR A 1 199 ? -11.465 -0.246 -8.702 1.00 93.31 199 TYR A O 1
ATOM 1610 N N . GLY A 1 200 ? -12.579 -0.498 -6.770 1.00 92.38 200 GLY A N 1
ATOM 1611 C CA . GLY A 1 200 ? -12.540 -1.961 -6.765 1.00 92.38 200 GLY A CA 1
ATOM 1612 C C . GLY A 1 200 ? -11.185 -2.570 -6.390 1.00 92.38 200 GLY A C 1
ATOM 1613 O O . GLY A 1 200 ? -10.995 -3.766 -6.571 1.00 92.38 200 GLY A O 1
ATOM 1614 N N . PHE A 1 201 ? -10.247 -1.794 -5.840 1.00 93.94 201 PHE A N 1
ATOM 1615 C CA . PHE A 1 201 ? -8.966 -2.323 -5.356 1.00 93.94 201 PHE A CA 1
ATOM 1616 C C . PHE A 1 201 ? -9.122 -3.114 -4.059 1.00 93.94 201 PHE A C 1
ATOM 1618 O O . PHE A 1 201 ? -8.331 -4.007 -3.772 1.00 93.94 201 PHE A O 1
ATOM 1625 N N . LEU A 1 202 ? -10.125 -2.752 -3.254 1.00 90.00 202 LEU A N 1
ATOM 1626 C CA . LEU A 1 202 ? -10.418 -3.389 -1.981 1.00 90.00 202 LEU A CA 1
ATOM 1627 C C . LEU A 1 202 ? -11.830 -3.962 -1.981 1.00 90.00 202 LEU A C 1
ATOM 1629 O O . LEU A 1 202 ? -12.811 -3.218 -1.959 1.00 90.00 202 LEU A O 1
ATOM 1633 N N . ASN A 1 203 ? -11.919 -5.287 -1.908 1.00 87.31 203 ASN A N 1
ATOM 1634 C CA . ASN A 1 203 ? -13.170 -5.998 -1.700 1.00 87.31 203 ASN A CA 1
ATOM 1635 C C . ASN A 1 203 ? -12.978 -7.092 -0.646 1.00 87.31 203 ASN A C 1
ATOM 1637 O O . ASN A 1 203 ? -12.425 -8.151 -0.927 1.00 87.31 203 ASN A O 1
ATOM 1641 N N . PHE A 1 204 ? -13.458 -6.854 0.575 1.00 84.25 204 PHE A N 1
ATOM 1642 C CA . PHE A 1 204 ? -13.331 -7.831 1.659 1.00 84.25 204 PHE A CA 1
ATOM 1643 C C . PHE A 1 204 ? -14.197 -9.084 1.482 1.00 84.25 204 PHE A C 1
ATOM 1645 O O . PHE A 1 204 ? -13.955 -10.068 2.175 1.00 84.25 204 PHE A O 1
ATOM 1652 N N . ASN A 1 205 ? -15.164 -9.092 0.560 1.00 81.81 205 ASN A N 1
ATOM 1653 C CA . ASN A 1 205 ? -15.949 -10.294 0.274 1.00 81.81 205 ASN A CA 1
ATOM 1654 C C . ASN A 1 205 ? -15.149 -11.319 -0.543 1.00 81.81 205 ASN A C 1
ATOM 1656 O O . ASN A 1 205 ? -15.424 -12.510 -0.449 1.00 81.81 205 ASN A O 1
ATOM 1660 N N . SER A 1 206 ? -14.165 -10.862 -1.321 1.00 84.88 206 SER A N 1
ATOM 1661 C CA . SER A 1 206 ? -13.284 -11.702 -2.140 1.00 84.88 206 SER A CA 1
ATOM 1662 C C . SER A 1 206 ? -11.821 -11.655 -1.689 1.00 84.88 206 SER A C 1
ATOM 1664 O O . SER A 1 206 ? -10.955 -12.201 -2.364 1.00 84.88 206 SER A O 1
ATOM 1666 N N . PHE A 1 207 ? -11.520 -10.987 -0.571 1.00 90.19 207 PHE A N 1
ATOM 1667 C CA . PHE A 1 207 ? -10.158 -10.879 -0.059 1.00 90.19 207 PHE A CA 1
ATOM 1668 C C . PHE A 1 207 ? -9.695 -12.217 0.524 1.00 90.19 207 PHE A C 1
ATOM 1670 O O . PHE A 1 207 ? -10.233 -12.684 1.531 1.00 90.19 207 PHE A O 1
ATOM 1677 N N . ASN A 1 208 ? -8.677 -12.811 -0.095 1.00 93.88 208 ASN A N 1
ATOM 1678 C CA . ASN A 1 208 ? -8.069 -14.055 0.354 1.00 93.88 208 ASN A CA 1
ATOM 1679 C C . ASN A 1 208 ? -6.962 -13.769 1.382 1.00 93.88 208 ASN A C 1
ATOM 1681 O O . ASN A 1 208 ? -5.830 -13.438 1.028 1.00 93.88 208 ASN A O 1
ATOM 1685 N N . LEU A 1 209 ? -7.311 -13.871 2.669 1.00 93.44 209 LEU A N 1
ATOM 1686 C CA . LEU A 1 209 ? -6.384 -13.613 3.774 1.00 93.44 209 LEU A CA 1
ATOM 1687 C C . LEU A 1 209 ? -5.187 -14.571 3.763 1.00 93.44 209 LEU A C 1
ATOM 1689 O O . LEU A 1 209 ? -4.057 -14.127 3.960 1.00 93.44 209 LEU A O 1
ATOM 1693 N N . ASP A 1 210 ? -5.438 -15.860 3.528 1.00 95.94 210 ASP A N 1
ATOM 1694 C CA . ASP A 1 210 ? -4.405 -16.894 3.599 1.00 95.94 210 ASP A CA 1
ATOM 1695 C C . ASP A 1 210 ? -3.380 -16.718 2.478 1.00 95.94 210 ASP A C 1
ATOM 1697 O O . ASP A 1 210 ? -2.179 -16.817 2.713 1.00 95.94 210 ASP A O 1
ATOM 1701 N N . GLU A 1 211 ? -3.837 -16.382 1.272 1.00 97.06 211 GLU A N 1
ATOM 1702 C CA . GLU A 1 211 ? -2.953 -16.072 0.150 1.00 97.06 211 GLU A CA 1
ATOM 1703 C C . GLU A 1 211 ? -2.113 -14.819 0.414 1.00 97.06 211 GLU A C 1
ATOM 1705 O O . GLU A 1 211 ? -0.897 -14.847 0.221 1.00 97.06 211 GLU A O 1
ATOM 1710 N N . TYR A 1 212 ? -2.733 -13.739 0.904 1.00 97.94 212 TYR A N 1
ATOM 1711 C CA . TYR A 1 212 ? -2.016 -12.507 1.229 1.00 97.94 212 TYR A CA 1
ATOM 1712 C C . TYR A 1 212 ? -0.895 -12.765 2.251 1.00 97.94 212 TYR A C 1
ATOM 1714 O O . TYR A 1 212 ? 0.254 -12.385 2.019 1.00 97.94 212 TYR A O 1
ATOM 1722 N N . GLU A 1 213 ? -1.209 -13.437 3.364 1.00 96.38 213 GLU A N 1
ATOM 1723 C CA . GLU A 1 213 ? -0.243 -13.712 4.437 1.00 96.38 213 GLU A CA 1
ATOM 1724 C C . GLU A 1 213 ? 0.794 -14.770 4.049 1.00 96.38 213 GLU A C 1
ATOM 1726 O O . GLU A 1 213 ? 1.918 -14.769 4.561 1.00 96.38 213 GLU A O 1
ATOM 1731 N N . TYR A 1 214 ? 0.438 -15.694 3.154 1.00 96.81 214 TYR A N 1
ATOM 1732 C CA . TYR A 1 214 ? 1.389 -16.647 2.606 1.00 96.81 214 TYR A CA 1
ATOM 1733 C C . TYR A 1 214 ? 2.438 -15.910 1.778 1.00 96.81 214 TYR A C 1
ATOM 1735 O O . TYR A 1 214 ? 3.627 -16.028 2.069 1.00 96.81 214 TYR A O 1
ATOM 1743 N N . TYR A 1 215 ? 2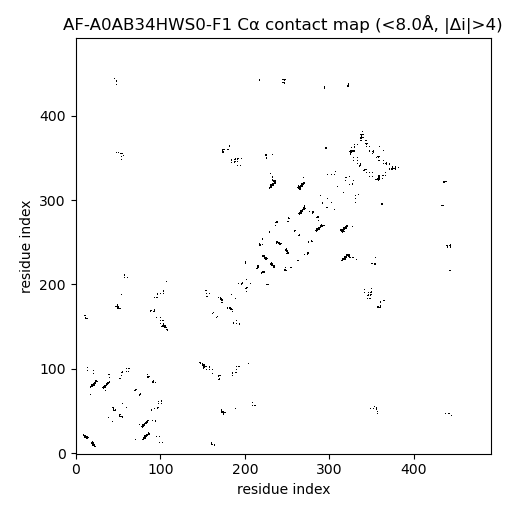.017 -15.108 0.802 1.00 97.69 215 TYR A N 1
ATOM 1744 C CA . TYR A 1 215 ? 2.912 -14.502 -0.180 1.00 97.69 215 TYR A CA 1
ATOM 1745 C C . TYR A 1 215 ? 3.645 -13.239 0.304 1.00 97.69 215 TYR A C 1
ATOM 1747 O O . TYR A 1 215 ? 4.707 -12.916 -0.236 1.00 97.69 215 TYR A O 1
ATOM 1755 N N . GLU A 1 216 ? 3.177 -12.561 1.362 1.00 95.38 216 GLU A N 1
ATOM 1756 C CA . GLU A 1 216 ? 3.908 -11.416 1.936 1.00 95.38 216 GLU A CA 1
ATOM 1757 C C . GLU A 1 216 ? 5.238 -11.817 2.605 1.00 95.38 216 GLU A C 1
ATOM 1759 O O . GLU A 1 216 ? 6.145 -10.986 2.778 1.00 95.38 216 GLU A O 1
ATOM 1764 N N . LYS A 1 217 ? 5.361 -13.094 2.987 1.00 93.12 217 LYS A N 1
ATOM 1765 C CA . LYS A 1 217 ? 6.529 -13.661 3.664 1.00 93.12 217 LYS A CA 1
ATOM 1766 C C . LYS A 1 217 ? 7.712 -13.815 2.714 1.00 93.12 217 LYS A C 1
ATOM 1768 O O . LYS A 1 217 ? 7.561 -14.189 1.551 1.00 93.12 217 LYS A O 1
ATOM 1773 N N . ALA A 1 218 ? 8.917 -13.576 3.233 1.00 90.06 218 ALA A N 1
ATOM 1774 C CA . ALA A 1 218 ? 10.144 -13.681 2.449 1.00 90.06 218 ALA A CA 1
ATOM 1775 C C . ALA A 1 218 ? 10.361 -15.094 1.892 1.00 90.06 218 ALA A C 1
ATOM 1777 O O . ALA A 1 218 ? 10.733 -15.237 0.729 1.00 90.06 218 ALA A O 1
ATOM 1778 N N . GLU A 1 219 ? 10.075 -16.140 2.671 1.00 90.50 219 GLU A N 1
ATOM 1779 C CA . GLU A 1 219 ? 10.211 -17.533 2.236 1.00 90.50 219 GLU A CA 1
ATOM 1780 C C . GLU A 1 219 ? 9.301 -17.924 1.067 1.00 90.50 219 GLU A C 1
ATOM 1782 O O . GLU A 1 219 ? 9.624 -18.876 0.364 1.00 90.50 219 GLU A O 1
ATOM 1787 N N . ASN A 1 220 ? 8.238 -17.161 0.802 1.00 93.88 220 ASN A N 1
ATOM 1788 C CA . ASN A 1 220 ? 7.220 -17.491 -0.199 1.00 93.88 220 ASN A CA 1
ATOM 1789 C C . ASN A 1 220 ? 7.199 -16.521 -1.391 1.00 93.88 220 ASN A C 1
ATOM 1791 O O . ASN A 1 220 ? 6.278 -16.552 -2.200 1.00 93.88 220 ASN A O 1
ATOM 1795 N N . GLY A 1 221 ? 8.210 -15.657 -1.515 1.00 92.56 221 GLY A N 1
ATOM 1796 C CA . GLY A 1 221 ? 8.399 -14.794 -2.683 1.00 92.56 221 GLY A CA 1
ATOM 1797 C C . GLY A 1 221 ? 8.345 -13.297 -2.389 1.00 92.56 221 GLY A C 1
ATOM 1798 O O . GLY A 1 221 ? 8.807 -12.519 -3.226 1.00 92.56 221 GLY A O 1
ATOM 1799 N N . ASP A 1 222 ? 7.868 -12.892 -1.208 1.00 96.31 222 ASP A N 1
ATOM 1800 C CA . ASP A 1 222 ? 7.767 -11.491 -0.790 1.00 96.31 222 ASP A CA 1
ATOM 1801 C C . ASP A 1 222 ? 7.033 -10.617 -1.824 1.00 96.31 222 ASP A C 1
ATOM 1803 O O . ASP A 1 222 ? 7.616 -9.698 -2.415 1.00 96.31 222 ASP A O 1
ATOM 1807 N N . LEU A 1 223 ? 5.758 -10.929 -2.059 1.00 97.44 223 LEU A N 1
ATOM 1808 C CA . LEU A 1 223 ? 4.910 -10.277 -3.055 1.00 97.44 223 LEU A CA 1
ATOM 1809 C C . LEU A 1 223 ? 3.550 -9.874 -2.481 1.00 97.44 223 LEU A C 1
ATOM 1811 O O . LEU A 1 223 ? 3.003 -10.543 -1.609 1.00 97.44 223 LEU A O 1
ATOM 1815 N N . ASN A 1 224 ? 3.006 -8.763 -2.977 1.00 98.69 224 ASN A N 1
ATOM 1816 C CA . ASN A 1 224 ? 1.677 -8.275 -2.616 1.00 98.69 224 ASN A CA 1
ATOM 1817 C C . ASN A 1 224 ? 1.001 -7.629 -3.827 1.00 98.69 224 ASN A C 1
ATOM 1819 O O . ASN A 1 224 ? 1.628 -6.873 -4.579 1.00 98.69 224 ASN A O 1
ATOM 1823 N N . TRP A 1 225 ? -0.300 -7.871 -3.971 1.00 98.75 225 TRP A N 1
ATOM 1824 C CA . TRP A 1 225 ? -1.145 -7.119 -4.893 1.00 98.75 225 TRP A CA 1
ATOM 1825 C C . TRP A 1 225 ? -1.331 -5.691 -4.390 1.00 98.75 225 TRP A C 1
ATOM 1827 O O . TRP A 1 225 ? -1.670 -5.474 -3.230 1.00 98.75 225 TRP A O 1
ATOM 1837 N N . ILE A 1 226 ? -1.112 -4.720 -5.276 1.00 98.75 226 ILE A N 1
ATOM 1838 C CA . ILE A 1 226 ? -1.396 -3.301 -5.030 1.00 98.75 226 ILE A CA 1
ATOM 1839 C C . ILE A 1 226 ? -2.731 -2.912 -5.667 1.00 98.75 226 ILE A C 1
ATOM 1841 O O . ILE A 1 226 ? -3.505 -2.149 -5.096 1.00 98.75 226 ILE A O 1
ATOM 1845 N N . ILE A 1 227 ? -3.006 -3.444 -6.858 1.00 98.50 227 ILE A N 1
ATOM 1846 C CA . ILE A 1 227 ? -4.311 -3.379 -7.516 1.00 98.50 227 ILE A CA 1
ATOM 1847 C C . ILE A 1 227 ? -4.615 -4.812 -7.965 1.00 98.50 227 ILE A C 1
ATOM 1849 O O . ILE A 1 227 ? -3.829 -5.325 -8.769 1.00 98.50 227 ILE A O 1
ATOM 1853 N N . PRO A 1 228 ? -5.677 -5.465 -7.452 1.00 96.50 228 PRO A N 1
ATOM 1854 C CA . PRO A 1 228 ? -6.038 -6.830 -7.831 1.00 96.50 228 PRO A CA 1
ATOM 1855 C C . PRO A 1 228 ? -6.092 -6.991 -9.349 1.00 96.50 228 PRO A C 1
ATOM 1857 O O . PRO A 1 228 ? -6.562 -6.090 -10.045 1.00 96.50 228 PRO A O 1
ATOM 1860 N N . ASP A 1 229 ? -5.540 -8.096 -9.845 1.00 95.88 229 ASP A N 1
ATOM 1861 C CA . ASP A 1 229 ? -5.483 -8.464 -11.266 1.00 95.88 229 ASP A CA 1
ATOM 1862 C C . ASP A 1 229 ? -4.810 -7.432 -12.192 1.00 95.88 229 ASP A C 1
ATOM 1864 O O . ASP A 1 229 ? -4.863 -7.558 -13.416 1.00 95.88 229 ASP A O 1
ATOM 1868 N N . ARG A 1 230 ? -4.141 -6.408 -11.636 1.00 98.25 230 ARG A N 1
ATOM 1869 C CA . ARG A 1 230 ? -3.448 -5.384 -12.430 1.00 98.25 230 ARG A CA 1
ATOM 1870 C C . ARG A 1 230 ? -2.021 -5.095 -12.000 1.00 98.25 230 ARG A C 1
ATOM 1872 O O . ARG A 1 230 ? -1.159 -5.045 -12.868 1.00 98.25 230 ARG A O 1
ATOM 1879 N N . PHE A 1 231 ? -1.745 -4.894 -10.712 1.00 98.81 231 PHE A N 1
ATOM 1880 C CA . PHE A 1 231 ? -0.395 -4.577 -10.234 1.00 98.81 231 PHE A CA 1
ATOM 1881 C C . PHE A 1 231 ? 0.028 -5.450 -9.069 1.00 98.81 231 PHE A C 1
ATOM 1883 O O . PHE A 1 231 ? -0.541 -5.367 -7.977 1.00 98.81 231 PHE A O 1
ATOM 1890 N N . LEU A 1 232 ? 1.116 -6.182 -9.288 1.00 98.69 232 LEU A N 1
ATOM 1891 C CA . LEU A 1 232 ? 1.802 -6.967 -8.278 1.00 98.69 232 LEU A CA 1
ATOM 1892 C C . LEU A 1 232 ? 3.179 -6.355 -7.993 1.00 98.69 232 LEU A C 1
ATOM 1894 O O . LEU A 1 232 ? 3.979 -6.145 -8.904 1.00 98.69 232 LEU A O 1
ATOM 1898 N N . ALA A 1 233 ? 3.469 -6.070 -6.726 1.00 98.81 233 ALA A N 1
ATOM 1899 C CA . ALA A 1 233 ? 4.778 -5.601 -6.281 1.00 98.81 233 ALA A CA 1
ATOM 1900 C C . ALA A 1 233 ? 5.509 -6.734 -5.560 1.00 98.81 233 ALA A C 1
ATOM 1902 O O . ALA A 1 233 ? 4.947 -7.338 -4.647 1.00 98.81 233 ALA A O 1
ATOM 1903 N N . PHE A 1 234 ? 6.761 -7.007 -5.933 1.00 98.56 234 PHE A N 1
ATOM 1904 C CA . PHE A 1 234 ? 7.511 -8.125 -5.354 1.00 98.56 234 PHE A CA 1
ATOM 1905 C C . PHE A 1 234 ? 9.009 -7.852 -5.174 1.00 98.56 234 PHE A C 1
ATOM 1907 O O . PHE A 1 234 ? 9.566 -6.901 -5.735 1.00 98.56 234 PHE A O 1
ATOM 1914 N N . CYS A 1 235 ? 9.669 -8.667 -4.345 1.00 96.75 235 CYS A N 1
ATOM 1915 C CA . CYS A 1 235 ? 11.122 -8.630 -4.166 1.00 96.75 235 CYS A CA 1
ATOM 1916 C C . CYS A 1 235 ? 11.861 -9.103 -5.429 1.00 96.75 235 CYS A C 1
ATOM 1918 O O . CYS A 1 235 ? 11.432 -10.027 -6.110 1.00 96.75 235 CYS A O 1
ATOM 1920 N N . GLY A 1 236 ? 13.013 -8.495 -5.728 1.00 96.38 236 GLY A N 1
ATOM 1921 C CA . GLY A 1 236 ? 13.784 -8.819 -6.925 1.00 96.38 236 GLY A CA 1
ATOM 1922 C C . GLY A 1 236 ? 14.350 -10.246 -6.920 1.00 96.38 236 GLY A C 1
ATOM 1923 O O . GLY A 1 236 ? 15.103 -10.581 -5.994 1.00 96.38 236 GLY A O 1
ATOM 1924 N N . PRO A 1 237 ? 14.083 -11.060 -7.962 1.00 96.25 237 PRO A N 1
ATOM 1925 C CA . PRO A 1 237 ? 14.670 -12.388 -8.104 1.00 96.25 237 PRO A CA 1
ATOM 1926 C C . PRO A 1 237 ? 16.192 -12.355 -8.263 1.00 96.25 237 PRO A C 1
ATOM 1928 O O . PRO A 1 237 ? 16.785 -11.327 -8.597 1.00 96.25 237 PRO A O 1
ATOM 1931 N N . HIS A 1 238 ? 16.831 -13.495 -8.019 1.00 92.50 238 HIS A N 1
ATOM 1932 C CA . HIS A 1 238 ? 18.269 -13.718 -8.187 1.00 92.50 238 HIS A CA 1
ATOM 1933 C C . HIS A 1 238 ? 18.506 -14.885 -9.151 1.00 92.50 238 HIS A C 1
ATOM 1935 O O . HIS A 1 238 ? 17.600 -15.641 -9.495 1.00 92.50 238 HIS A O 1
ATOM 1941 N N . SER A 1 239 ? 19.741 -15.064 -9.611 1.00 90.44 239 SER A N 1
ATOM 1942 C CA . SER A 1 239 ? 20.085 -16.168 -10.512 1.00 90.44 239 SER A CA 1
ATOM 1943 C C . SER A 1 239 ? 19.874 -17.557 -9.890 1.00 90.44 239 SER A C 1
ATOM 1945 O O . SER A 1 239 ? 19.701 -18.529 -10.624 1.00 90.44 239 SER A O 1
ATOM 1947 N N . ARG A 1 240 ? 19.839 -17.683 -8.560 1.00 84.38 240 ARG A N 1
ATOM 1948 C CA . ARG A 1 240 ? 19.589 -18.947 -7.851 1.00 84.38 240 ARG A CA 1
ATOM 1949 C C . ARG A 1 240 ? 18.741 -18.708 -6.606 1.00 84.38 240 ARG A C 1
ATOM 1951 O O . ARG A 1 240 ? 18.919 -17.691 -5.939 1.00 84.38 240 ARG A O 1
ATOM 1958 N N . THR A 1 241 ? 17.884 -19.672 -6.276 1.00 85.69 241 THR A N 1
ATOM 1959 C CA . THR A 1 241 ? 17.197 -19.700 -4.982 1.00 85.69 241 THR A CA 1
ATOM 1960 C C . THR A 1 241 ? 18.193 -20.092 -3.895 1.00 85.69 241 THR A C 1
ATOM 1962 O O . THR A 1 241 ? 18.850 -21.128 -4.007 1.00 85.69 241 THR A O 1
ATOM 1965 N N . ARG A 1 242 ? 18.345 -19.260 -2.862 1.00 86.25 242 ARG A N 1
ATOM 1966 C CA . ARG A 1 242 ? 19.246 -19.520 -1.730 1.00 86.25 242 ARG A CA 1
ATOM 1967 C C . ARG A 1 242 ? 18.830 -18.744 -0.487 1.00 86.25 242 ARG A C 1
ATOM 1969 O O . ARG A 1 242 ? 18.259 -17.662 -0.582 1.00 86.25 242 ARG A O 1
ATOM 1976 N N . LEU A 1 243 ? 19.182 -19.270 0.681 1.00 79.62 243 LEU A N 1
ATOM 1977 C CA . LEU A 1 243 ? 19.126 -18.516 1.929 1.00 79.62 243 LEU A CA 1
ATOM 1978 C C . LEU A 1 243 ? 20.439 -17.737 2.083 1.00 79.62 243 LEU A C 1
ATOM 1980 O O . LEU A 1 243 ? 21.494 -18.341 2.263 1.00 79.62 243 LEU A O 1
ATOM 1984 N N . GLU A 1 244 ? 20.396 -16.408 2.001 1.00 70.69 244 GLU A N 1
ATOM 1985 C CA . GLU A 1 244 ? 21.575 -15.549 2.170 1.00 70.69 244 GLU A CA 1
ATOM 1986 C C . GLU A 1 244 ? 21.341 -14.557 3.310 1.00 70.69 244 GLU A C 1
ATOM 1988 O O . GLU A 1 244 ? 20.374 -13.797 3.299 1.00 70.69 244 GLU A O 1
ATOM 1993 N N . SER A 1 245 ? 22.218 -14.567 4.321 1.00 67.06 245 SER A N 1
ATOM 1994 C CA . SER A 1 245 ? 22.090 -13.717 5.520 1.00 67.06 245 SER A CA 1
ATOM 1995 C C . SER A 1 245 ? 20.706 -13.812 6.198 1.00 67.06 245 SER A C 1
ATOM 1997 O O . SER A 1 245 ? 20.160 -12.821 6.689 1.00 67.06 245 SER A O 1
ATOM 1999 N N . GLY A 1 246 ? 20.114 -15.012 6.185 1.00 70.44 246 GLY A N 1
ATOM 2000 C CA . GLY A 1 246 ? 18.782 -15.297 6.730 1.00 70.44 246 GLY A CA 1
ATOM 2001 C C . GLY A 1 246 ? 17.606 -14.839 5.860 1.00 70.44 246 GLY A C 1
ATOM 2002 O O . GLY A 1 246 ? 16.468 -15.066 6.248 1.00 70.44 246 GLY A O 1
ATOM 2003 N N . TYR A 1 247 ? 17.841 -14.200 4.708 1.00 75.81 247 TYR A N 1
ATOM 2004 C CA . TYR A 1 247 ? 16.786 -13.803 3.774 1.00 75.81 247 TYR A CA 1
ATOM 2005 C C . TYR A 1 247 ? 16.664 -14.811 2.629 1.00 75.81 247 TYR A C 1
ATOM 2007 O O . TYR A 1 247 ? 17.668 -15.232 2.046 1.00 75.81 247 TYR A O 1
ATOM 2015 N N . HIS A 1 248 ? 15.430 -15.184 2.294 1.00 83.81 248 HIS A N 1
ATOM 2016 C CA . HIS A 1 248 ? 15.135 -16.093 1.192 1.00 83.81 248 HIS A CA 1
ATOM 2017 C C . HIS A 1 248 ? 15.229 -15.348 -0.141 1.00 83.81 248 HIS A C 1
ATOM 2019 O O . HIS A 1 248 ? 14.397 -14.506 -0.471 1.00 83.81 248 HIS A O 1
ATOM 2025 N N . GLN A 1 249 ? 16.275 -15.639 -0.909 1.00 89.62 249 GLN A N 1
ATOM 2026 C CA . GLN A 1 249 ? 16.388 -15.196 -2.291 1.00 89.62 249 GLN A CA 1
ATOM 2027 C C . GLN A 1 249 ? 15.748 -16.237 -3.190 1.00 89.62 249 GLN A C 1
ATOM 2029 O O . GLN A 1 249 ? 16.064 -17.420 -3.079 1.00 89.62 249 GLN A O 1
ATOM 2034 N N . HIS A 1 250 ? 14.896 -15.782 -4.099 1.00 93.44 250 HIS A N 1
ATOM 2035 C CA . HIS A 1 250 ? 14.165 -16.629 -5.035 1.00 93.44 250 HIS A CA 1
ATOM 2036 C C . HIS A 1 250 ? 14.670 -16.430 -6.456 1.00 93.44 250 HIS A C 1
ATOM 2038 O O . HIS A 1 250 ? 15.021 -15.313 -6.843 1.00 93.44 250 HIS A O 1
ATOM 2044 N N . SER A 1 251 ? 14.703 -17.500 -7.246 1.00 96.00 251 SER A N 1
ATOM 2045 C CA . SER A 1 251 ? 14.891 -17.399 -8.692 1.00 96.00 251 SER A CA 1
ATOM 2046 C C . SER A 1 251 ? 13.582 -17.051 -9.410 1.00 96.00 251 SER A C 1
ATOM 2048 O O . SER A 1 251 ? 12.509 -17.212 -8.827 1.00 96.00 251 SER A O 1
ATOM 2050 N N . PRO A 1 252 ? 13.634 -16.589 -10.674 1.00 98.00 252 PRO A N 1
ATOM 2051 C CA . PRO A 1 252 ? 12.441 -16.355 -11.486 1.00 98.00 252 PRO A CA 1
ATOM 2052 C C . PRO A 1 252 ? 11.419 -17.503 -11.461 1.00 98.00 252 PRO A C 1
ATOM 2054 O O . PRO A 1 252 ? 10.227 -17.249 -11.338 1.00 98.00 252 PRO A O 1
ATOM 2057 N N . GLU A 1 253 ? 11.863 -18.762 -11.483 1.00 97.56 253 GLU A N 1
ATOM 2058 C CA . GLU A 1 253 ? 10.998 -19.951 -11.522 1.00 97.56 253 GLU A CA 1
ATOM 2059 C C . GLU A 1 253 ? 10.107 -20.106 -10.295 1.00 97.56 253 GLU A C 1
ATOM 2061 O O . GLU A 1 253 ? 9.038 -20.697 -10.416 1.00 97.56 253 GLU A O 1
ATOM 2066 N N . ALA A 1 254 ? 10.495 -19.552 -9.144 1.00 96.50 254 ALA A N 1
ATOM 2067 C CA . ALA A 1 254 ? 9.637 -19.553 -7.963 1.00 96.50 254 ALA A CA 1
ATOM 2068 C C . ALA A 1 254 ? 8.349 -18.735 -8.188 1.00 96.50 254 ALA A C 1
ATOM 2070 O O . ALA A 1 254 ? 7.318 -19.032 -7.593 1.00 96.50 254 ALA A O 1
ATOM 2071 N N . TYR A 1 255 ? 8.399 -17.733 -9.072 1.00 98.31 255 TYR A N 1
ATOM 2072 C CA . TYR A 1 255 ? 7.287 -16.828 -9.360 1.00 98.31 255 TYR A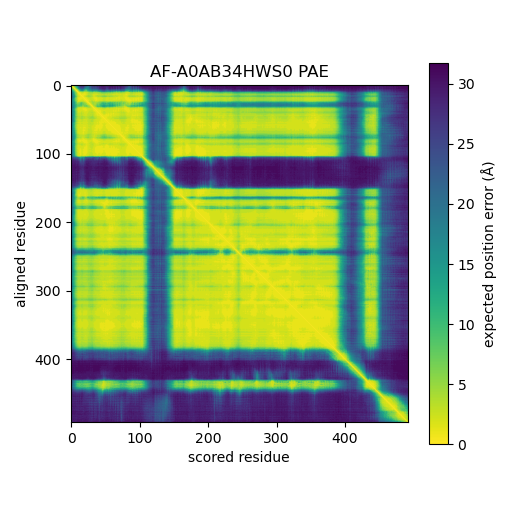 CA 1
ATOM 2073 C C . TYR A 1 255 ? 6.440 -17.275 -10.556 1.00 98.31 255 TYR A C 1
ATOM 2075 O O . TYR A 1 255 ? 5.239 -17.012 -10.582 1.00 98.31 255 TYR A O 1
ATOM 2083 N N . ILE A 1 256 ? 7.043 -17.960 -11.536 1.00 98.50 256 ILE A N 1
ATOM 2084 C CA . ILE A 1 256 ? 6.397 -18.313 -12.814 1.00 98.50 256 ILE A CA 1
ATOM 2085 C C . ILE A 1 256 ? 5.028 -18.996 -12.631 1.00 98.50 256 ILE A C 1
ATOM 2087 O O . ILE A 1 256 ? 4.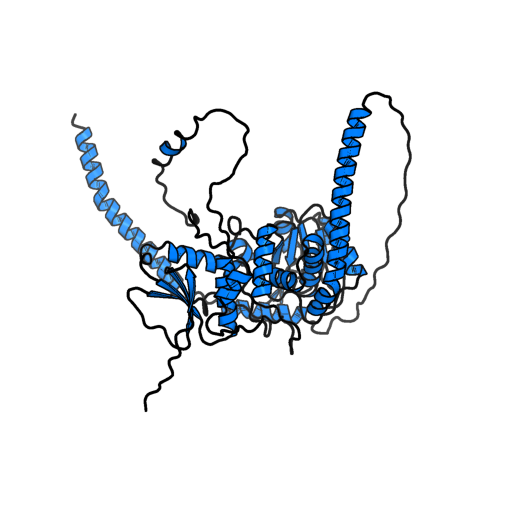082 -18.548 -13.282 1.00 98.50 256 ILE A O 1
ATOM 2091 N N . PRO A 1 257 ? 4.862 -20.030 -11.777 1.00 98.44 257 PRO A N 1
ATOM 2092 C CA . PRO A 1 257 ? 3.565 -20.689 -11.618 1.00 98.44 257 PRO A CA 1
ATOM 2093 C C . PRO A 1 257 ? 2.485 -19.735 -11.104 1.00 98.44 257 PRO A C 1
ATOM 2095 O O . PRO A 1 257 ? 1.383 -19.702 -11.644 1.00 98.44 257 PRO A O 1
ATOM 2098 N N . TYR A 1 258 ? 2.819 -18.917 -10.102 1.00 98.50 258 TYR A N 1
ATOM 2099 C CA . TYR A 1 258 ? 1.888 -17.939 -9.547 1.00 98.50 258 TYR A CA 1
ATOM 2100 C C . TYR A 1 258 ? 1.517 -16.877 -10.589 1.00 98.50 258 TYR A C 1
ATOM 2102 O O . TYR A 1 258 ? 0.339 -16.586 -10.770 1.00 98.50 258 TYR A O 1
ATOM 2110 N N . PHE A 1 259 ? 2.502 -16.361 -11.328 1.00 98.75 259 PHE A N 1
ATOM 2111 C CA . PHE A 1 259 ? 2.302 -15.339 -12.357 1.00 98.75 259 PHE A CA 1
ATOM 2112 C C . PHE A 1 259 ? 1.398 -15.832 -13.492 1.00 98.75 259 PHE A C 1
ATOM 2114 O O . PHE A 1 259 ? 0.465 -15.126 -13.869 1.00 98.75 259 PHE A O 1
ATOM 2121 N N . LYS A 1 260 ? 1.601 -17.063 -13.982 1.00 98.44 260 LYS A N 1
ATOM 2122 C CA . LYS A 1 260 ? 0.727 -17.657 -15.010 1.00 98.44 260 LYS A CA 1
ATOM 2123 C C . LYS A 1 260 ? -0.705 -17.836 -14.517 1.00 98.44 260 LYS A C 1
ATOM 2125 O O . LYS A 1 260 ? -1.641 -17.500 -15.234 1.00 98.44 260 LYS A O 1
ATOM 2130 N N . ASN A 1 261 ? -0.872 -18.324 -13.289 1.00 98.25 261 ASN A N 1
ATOM 2131 C CA . ASN A 1 261 ? -2.196 -18.565 -12.715 1.00 98.25 261 ASN A CA 1
ATOM 2132 C C . ASN A 1 261 ? -2.984 -17.272 -12.453 1.00 98.25 261 ASN A C 1
ATOM 2134 O O . ASN A 1 261 ? -4.207 -17.324 -12.394 1.00 98.25 261 ASN A O 1
ATOM 2138 N N . HIS A 1 262 ? -2.302 -16.129 -12.335 1.00 98.25 262 HIS A N 1
ATOM 2139 C CA . HIS A 1 262 ? -2.917 -14.822 -12.082 1.00 98.25 262 HIS A CA 1
ATOM 2140 C C . HIS A 1 262 ? -2.809 -13.862 -13.271 1.00 98.25 262 HIS A C 1
ATOM 2142 O O . HIS A 1 262 ? -2.786 -12.645 -13.092 1.00 98.25 262 HIS A O 1
ATOM 2148 N N . ASN A 1 263 ? -2.721 -14.409 -14.489 1.00 98.31 263 ASN A N 1
ATOM 2149 C CA . ASN A 1 263 ? -2.737 -13.644 -15.736 1.00 98.31 263 ASN A CA 1
ATOM 2150 C C . ASN A 1 263 ? -1.712 -12.492 -15.775 1.00 98.31 263 ASN A C 1
ATOM 2152 O O . ASN A 1 263 ? -1.970 -11.427 -16.336 1.00 98.31 263 ASN A O 1
ATOM 2156 N N . VAL A 1 264 ? -0.548 -12.676 -15.148 1.00 98.81 264 VAL A N 1
ATOM 2157 C CA . VAL A 1 264 ? 0.569 -11.744 -15.307 1.00 98.81 264 VAL A CA 1
ATOM 2158 C C . VAL A 1 264 ? 1.126 -11.935 -16.709 1.00 98.81 264 VAL A C 1
ATOM 2160 O O . VAL A 1 264 ? 1.515 -13.039 -17.075 1.00 98.81 264 VAL A O 1
ATOM 2163 N N . THR A 1 265 ? 1.186 -10.858 -17.483 1.00 98.81 265 THR A N 1
ATOM 2164 C CA . THR A 1 265 ? 1.748 -10.865 -18.844 1.00 98.81 265 THR A CA 1
ATOM 2165 C C . THR A 1 265 ? 3.082 -10.142 -18.894 1.00 98.81 265 THR A C 1
ATOM 2167 O O . THR A 1 265 ? 3.953 -10.500 -19.679 1.00 98.81 265 THR A O 1
ATOM 2170 N N . THR A 1 266 ? 3.264 -9.147 -18.025 1.00 98.88 266 THR A N 1
ATOM 2171 C CA . THR A 1 266 ? 4.353 -8.178 -18.136 1.00 98.88 266 THR A CA 1
ATOM 2172 C C . THR A 1 266 ? 5.130 -8.072 -16.832 1.00 98.88 266 THR A C 1
ATOM 2174 O O . THR A 1 266 ? 4.552 -7.945 -15.752 1.00 98.88 266 THR A O 1
ATOM 2177 N N . ILE A 1 267 ? 6.457 -8.086 -16.926 1.00 98.94 267 ILE A N 1
ATOM 2178 C CA . ILE A 1 267 ? 7.379 -7.951 -15.800 1.00 98.94 267 ILE A CA 1
ATOM 2179 C C . ILE A 1 267 ? 8.272 -6.736 -16.029 1.00 98.94 267 ILE A C 1
ATOM 2181 O O . ILE A 1 267 ? 8.920 -6.615 -17.065 1.00 98.94 267 ILE A O 1
ATOM 2185 N N . ILE A 1 268 ? 8.345 -5.851 -15.036 1.00 98.94 268 ILE A N 1
ATOM 2186 C CA . ILE A 1 268 ? 9.170 -4.641 -15.097 1.00 98.94 268 ILE A CA 1
ATOM 2187 C C . ILE A 1 268 ? 10.222 -4.685 -13.988 1.00 98.94 268 ILE A C 1
ATOM 2189 O O . ILE A 1 268 ? 9.900 -4.695 -12.793 1.00 98.94 268 ILE A O 1
ATOM 2193 N N . ARG A 1 269 ? 11.498 -4.681 -14.385 1.00 98.81 269 ARG A N 1
ATOM 2194 C CA . ARG A 1 269 ? 12.658 -4.652 -13.490 1.00 98.81 269 ARG A CA 1
ATOM 2195 C C . ARG A 1 269 ? 13.219 -3.238 -13.375 1.00 98.81 269 ARG A C 1
ATOM 2197 O O . ARG A 1 269 ? 13.579 -2.617 -14.366 1.00 98.81 269 ARG A O 1
ATOM 2204 N N . LEU A 1 270 ? 13.370 -2.761 -12.138 1.00 98.56 270 LEU A N 1
ATOM 2205 C CA . LEU A 1 270 ? 13.825 -1.393 -11.834 1.00 98.56 270 LEU A CA 1
ATOM 2206 C C . LEU A 1 270 ? 15.238 -1.317 -11.230 1.00 98.56 270 LEU A C 1
ATOM 2208 O O . LEU A 1 270 ? 15.705 -0.245 -10.841 1.00 98.56 270 LEU A O 1
ATOM 2212 N N . ASN A 1 271 ? 15.906 -2.458 -11.052 1.00 94.81 271 ASN A N 1
ATOM 2213 C CA . ASN A 1 271 ? 17.223 -2.569 -10.421 1.00 94.81 271 ASN A CA 1
ATOM 2214 C C . ASN A 1 271 ? 18.265 -3.199 -11.346 1.00 94.81 271 ASN A C 1
ATOM 2216 O O . ASN A 1 271 ? 17.923 -3.750 -12.387 1.00 94.81 271 ASN A O 1
ATOM 2220 N N . LYS A 1 272 ? 19.538 -3.144 -10.923 1.00 94.12 272 LYS A N 1
ATOM 2221 C CA . LYS A 1 272 ? 20.643 -3.829 -11.607 1.00 94.12 272 LYS A CA 1
ATOM 2222 C C . LYS A 1 272 ? 20.290 -5.298 -11.860 1.00 94.12 272 LYS A C 1
ATOM 2224 O O . LYS A 1 272 ? 19.583 -5.922 -11.059 1.00 94.12 272 LYS A O 1
ATOM 2229 N N . ARG A 1 273 ? 20.788 -5.845 -12.966 1.00 94.75 273 ARG A N 1
ATOM 2230 C CA . ARG A 1 273 ? 20.471 -7.197 -13.435 1.00 94.75 273 ARG A CA 1
ATOM 2231 C C . ARG A 1 273 ? 21.041 -8.250 -12.478 1.00 94.75 273 ARG A C 1
ATOM 2233 O O . ARG A 1 273 ? 22.229 -8.533 -12.493 1.00 94.75 273 ARG A O 1
ATOM 2240 N N . MET A 1 274 ? 20.177 -8.844 -11.651 1.00 93.25 274 MET A N 1
ATOM 2241 C CA . MET A 1 274 ? 20.542 -9.938 -10.726 1.00 93.25 274 MET A CA 1
ATOM 2242 C C . MET A 1 274 ? 20.218 -11.336 -11.284 1.00 93.25 274 MET A C 1
ATOM 2244 O O . MET A 1 274 ? 20.522 -12.353 -10.658 1.00 93.25 274 MET A O 1
ATOM 2248 N N . TYR A 1 275 ? 19.556 -11.390 -12.440 1.00 96.88 275 TYR A N 1
ATOM 2249 C CA . TYR A 1 275 ? 19.147 -12.598 -13.154 1.00 96.88 275 TYR A CA 1
ATOM 2250 C C . TYR A 1 275 ? 19.006 -12.287 -14.654 1.00 96.88 275 TYR A C 1
ATOM 2252 O O . TYR A 1 275 ? 18.841 -11.126 -15.035 1.00 96.88 275 TYR A O 1
ATOM 2260 N N . ASP A 1 276 ? 19.042 -13.310 -15.505 1.00 97.81 276 ASP A N 1
ATOM 2261 C CA . ASP A 1 276 ? 18.797 -13.156 -16.944 1.00 97.81 276 ASP A CA 1
ATOM 2262 C C . ASP A 1 276 ? 17.288 -13.035 -17.230 1.00 97.81 276 ASP A C 1
ATOM 2264 O O . ASP A 1 276 ? 16.512 -13.912 -16.839 1.00 97.81 276 ASP A O 1
ATOM 2268 N N . ALA A 1 277 ? 16.880 -11.965 -17.923 1.00 98.00 277 ALA A N 1
ATOM 2269 C CA . ALA A 1 277 ? 15.494 -11.721 -18.334 1.00 98.00 277 ALA A CA 1
ATOM 2270 C C . ALA A 1 277 ? 14.915 -12.882 -19.162 1.00 98.00 277 ALA A C 1
ATOM 2272 O O . ALA A 1 277 ? 13.721 -13.170 -19.056 1.00 98.00 277 ALA A O 1
ATOM 2273 N N . LYS A 1 278 ? 15.772 -13.626 -19.884 1.00 98.38 278 LYS A N 1
ATOM 2274 C CA . LYS A 1 278 ? 15.380 -14.810 -20.663 1.00 98.38 278 LYS A CA 1
ATOM 2275 C C . LYS A 1 278 ? 14.633 -15.860 -19.851 1.00 98.38 278 LYS A C 1
ATOM 2277 O O . LYS A 1 278 ? 13.830 -16.603 -20.398 1.00 98.38 278 LYS A O 1
ATOM 2282 N N . ARG A 1 279 ? 14.852 -15.923 -18.537 1.00 98.19 279 ARG A N 1
ATOM 2283 C CA . ARG A 1 279 ? 14.147 -16.872 -17.660 1.00 98.19 279 ARG A CA 1
ATOM 2284 C C . ARG A 1 279 ? 12.648 -16.593 -17.572 1.00 98.19 279 ARG A C 1
ATOM 2286 O O . ARG A 1 279 ? 11.878 -17.529 -17.393 1.00 98.19 279 ARG A O 1
ATOM 2293 N N . PHE A 1 280 ? 12.241 -15.334 -17.722 1.00 98.69 280 PHE A N 1
ATOM 2294 C CA . PHE A 1 280 ? 10.834 -14.962 -17.821 1.00 98.69 280 PHE A CA 1
ATOM 2295 C C . PHE A 1 280 ? 10.346 -14.953 -19.272 1.00 98.69 280 PHE A C 1
ATOM 2297 O O . PHE A 1 280 ? 9.286 -15.514 -19.539 1.00 98.69 280 PHE A O 1
ATOM 2304 N N . THR A 1 281 ? 11.117 -14.421 -20.225 1.00 98.69 281 THR A N 1
ATOM 2305 C CA . THR A 1 281 ? 10.654 -14.375 -21.625 1.00 98.69 281 THR A CA 1
ATOM 2306 C C . THR A 1 281 ? 10.490 -15.769 -22.234 1.00 98.69 281 THR A C 1
ATOM 2308 O O . THR A 1 281 ? 9.482 -16.035 -22.880 1.00 98.69 281 THR A O 1
ATOM 2311 N N . ASN A 1 282 ? 11.372 -16.725 -21.914 1.00 98.56 282 ASN A N 1
ATOM 2312 C CA . ASN A 1 282 ? 11.206 -18.131 -22.312 1.00 98.56 282 ASN A CA 1
ATOM 2313 C C . ASN A 1 282 ? 9.965 -18.791 -21.686 1.00 98.56 282 ASN A C 1
ATOM 2315 O O . ASN A 1 282 ? 9.501 -19.820 -22.170 1.00 98.56 282 ASN A O 1
ATOM 2319 N N . ALA A 1 283 ? 9.436 -18.231 -20.596 1.00 98.44 283 ALA A N 1
ATOM 2320 C CA . ALA A 1 283 ? 8.213 -18.700 -19.960 1.00 98.44 283 ALA A CA 1
ATOM 2321 C C . ALA A 1 283 ? 6.946 -18.018 -20.507 1.00 98.44 283 ALA A C 1
ATOM 2323 O O . ALA A 1 283 ? 5.853 -18.413 -20.089 1.00 98.44 283 ALA A O 1
ATOM 2324 N N . GLY A 1 284 ? 7.087 -17.073 -21.445 1.00 98.38 284 GLY A N 1
ATOM 2325 C CA . GLY A 1 284 ? 5.989 -16.374 -22.115 1.00 98.38 284 GLY A CA 1
ATOM 2326 C C . GLY A 1 284 ? 5.594 -15.034 -21.490 1.00 98.38 284 GLY A C 1
ATOM 2327 O O . GLY A 1 284 ? 4.463 -14.613 -21.691 1.00 98.38 284 GLY A O 1
ATOM 2328 N N . PHE A 1 285 ? 6.475 -14.393 -20.715 1.00 98.81 285 PHE A N 1
ATOM 2329 C CA . PHE A 1 285 ? 6.231 -13.049 -20.173 1.00 98.81 285 PHE A CA 1
ATOM 2330 C C . PHE A 1 285 ? 6.998 -11.983 -20.956 1.00 98.81 285 PHE A C 1
ATOM 2332 O O . PHE A 1 285 ? 8.176 -12.178 -21.263 1.00 98.81 285 PHE A O 1
ATOM 2339 N N . ASP A 1 286 ? 6.388 -10.821 -21.159 1.00 98.75 286 ASP A N 1
ATOM 2340 C CA . ASP A 1 286 ? 7.108 -9.633 -21.606 1.00 98.75 286 ASP A CA 1
ATOM 2341 C C . ASP A 1 286 ? 7.973 -9.104 -20.463 1.00 98.75 286 ASP A C 1
ATOM 2343 O O . ASP A 1 286 ? 7.527 -9.020 -19.314 1.00 98.75 286 ASP A O 1
ATOM 2347 N N . HIS A 1 287 ? 9.224 -8.749 -20.753 1.00 98.81 287 HIS A N 1
ATOM 2348 C CA . HIS A 1 287 ? 10.175 -8.296 -19.739 1.00 98.81 287 HIS A CA 1
ATOM 2349 C C . HIS A 1 287 ? 10.822 -6.974 -20.143 1.00 98.81 287 HIS A C 1
ATOM 2351 O O . HIS A 1 287 ? 11.402 -6.874 -21.222 1.00 98.81 287 HIS A O 1
ATOM 2357 N N . TYR A 1 288 ? 10.742 -5.983 -19.255 1.00 98.81 288 TYR A N 1
ATOM 2358 C CA . TYR A 1 288 ? 11.261 -4.635 -19.475 1.00 98.81 288 TYR A CA 1
ATOM 2359 C C . TYR A 1 288 ? 12.243 -4.227 -18.374 1.00 98.81 288 TYR A C 1
ATOM 2361 O O . TYR A 1 288 ? 11.996 -4.439 -17.182 1.00 98.81 288 TYR A O 1
ATOM 2369 N N . ASP A 1 289 ? 13.339 -3.584 -18.775 1.00 98.62 289 ASP A N 1
ATOM 2370 C CA . ASP A 1 289 ? 14.342 -3.008 -17.880 1.00 98.62 289 ASP A CA 1
ATOM 2371 C C . ASP A 1 289 ? 14.190 -1.481 -17.830 1.00 98.62 289 ASP A C 1
ATOM 2373 O O . ASP A 1 289 ? 14.608 -0.786 -18.747 1.00 98.62 289 ASP A O 1
ATOM 2377 N N . LEU A 1 290 ? 13.656 -0.952 -16.726 1.00 98.38 290 LEU A N 1
ATOM 2378 C CA . LEU A 1 290 ? 13.543 0.490 -16.465 1.00 98.38 290 LEU A CA 1
ATOM 2379 C C . LEU A 1 290 ? 14.418 0.877 -15.270 1.00 98.38 290 LEU A C 1
ATOM 2381 O O . LEU A 1 290 ? 13.938 1.218 -14.184 1.00 98.38 290 LEU A O 1
ATOM 2385 N N . PHE A 1 291 ? 15.731 0.733 -15.439 1.00 98.00 291 PHE A N 1
ATOM 2386 C CA . PHE A 1 291 ? 16.692 0.926 -14.357 1.00 98.00 291 PHE A CA 1
ATOM 2387 C C . PHE A 1 291 ? 16.767 2.384 -13.882 1.00 98.00 291 PHE A C 1
ATOM 2389 O O . PHE A 1 291 ? 16.924 3.312 -14.668 1.00 98.00 291 PHE A O 1
ATOM 2396 N N . PHE A 1 292 ? 16.768 2.565 -12.560 1.00 97.88 292 PHE A N 1
ATOM 2397 C CA . PHE A 1 292 ? 17.273 3.774 -11.912 1.00 97.88 292 PHE A CA 1
ATOM 2398 C C . PHE A 1 292 ? 17.877 3.447 -10.542 1.00 97.88 292 PHE A C 1
ATOM 2400 O O . PHE A 1 292 ? 17.576 2.407 -9.936 1.00 97.88 292 PHE A O 1
ATOM 2407 N N . ALA A 1 293 ? 18.770 4.324 -10.072 1.00 96.38 293 ALA A N 1
ATOM 2408 C CA . ALA A 1 293 ? 19.583 4.109 -8.877 1.00 96.38 293 ALA A CA 1
ATOM 2409 C C . ALA A 1 293 ? 18.750 3.835 -7.607 1.00 96.38 293 ALA A C 1
ATOM 2411 O O . ALA A 1 293 ? 17.618 4.289 -7.439 1.00 96.38 293 ALA A O 1
ATOM 2412 N N . ASP A 1 294 ? 19.306 3.043 -6.687 1.00 92.88 294 ASP A N 1
ATOM 2413 C CA . ASP A 1 294 ? 18.604 2.703 -5.448 1.00 92.88 294 ASP A CA 1
ATOM 2414 C C . ASP A 1 294 ? 18.474 3.925 -4.527 1.00 92.88 294 ASP A C 1
ATOM 2416 O O . ASP A 1 294 ? 19.437 4.653 -4.312 1.00 92.88 294 ASP A O 1
ATOM 2420 N N . GLY A 1 295 ? 17.275 4.156 -3.991 1.00 91.06 295 GLY A N 1
ATOM 2421 C CA . GLY A 1 295 ? 16.975 5.336 -3.170 1.00 91.06 295 GLY A CA 1
ATOM 2422 C C . GLY A 1 295 ? 16.821 6.658 -3.940 1.00 91.06 295 GLY A C 1
ATOM 2423 O O . GLY A 1 295 ? 16.465 7.657 -3.317 1.00 91.06 295 GLY A O 1
ATOM 2424 N N . SER A 1 296 ? 17.032 6.683 -5.263 1.00 96.38 296 SER A N 1
ATOM 2425 C CA . SER A 1 296 ? 16.796 7.871 -6.095 1.00 96.38 296 SER A CA 1
ATOM 2426 C C . SER A 1 296 ? 15.341 7.964 -6.582 1.00 96.38 296 SER A C 1
ATOM 2428 O O . SER A 1 296 ? 14.481 7.153 -6.215 1.00 96.38 296 SER A O 1
ATOM 2430 N N . THR A 1 297 ? 15.054 8.984 -7.392 1.00 98.19 297 THR A N 1
ATOM 2431 C CA . THR A 1 297 ? 13.760 9.224 -8.042 1.00 98.19 297 THR A CA 1
ATOM 2432 C C . THR A 1 297 ? 13.861 8.931 -9.543 1.00 98.19 297 THR A C 1
ATOM 2434 O O . THR A 1 297 ? 14.903 9.230 -10.131 1.00 98.19 297 THR A O 1
ATOM 2437 N N . PRO A 1 298 ? 12.815 8.376 -10.182 1.00 98.44 298 PRO A N 1
ATOM 2438 C CA . PRO A 1 298 ? 12.831 8.127 -11.621 1.00 98.44 298 PRO A CA 1
ATOM 2439 C C . PRO A 1 298 ? 12.809 9.446 -12.407 1.00 98.44 298 PRO A C 1
ATOM 2441 O O . PRO A 1 298 ? 12.298 10.459 -11.927 1.00 98.44 298 PRO A O 1
ATOM 2444 N N . THR A 1 299 ? 13.350 9.427 -13.624 1.00 98.56 299 THR A N 1
ATOM 2445 C CA . THR A 1 299 ? 13.241 10.548 -14.567 1.00 98.56 299 THR A CA 1
ATOM 2446 C C . THR A 1 299 ? 11.870 10.559 -15.241 1.00 98.56 299 THR A C 1
ATOM 2448 O O . THR A 1 299 ? 11.153 9.557 -15.246 1.00 98.56 299 THR A O 1
ATOM 2451 N N . ASP A 1 300 ? 11.517 11.678 -15.869 1.00 98.31 300 ASP A N 1
ATOM 2452 C CA . ASP A 1 300 ? 10.265 11.809 -16.624 1.00 98.31 300 ASP A CA 1
ATOM 2453 C C . ASP A 1 300 ? 10.166 10.799 -17.770 1.00 98.31 300 ASP A C 1
ATOM 2455 O O . ASP A 1 300 ? 9.088 10.266 -18.018 1.00 98.31 300 ASP A O 1
ATOM 2459 N N . ALA A 1 301 ? 11.295 10.486 -18.414 1.00 98.56 301 ALA A N 1
ATOM 2460 C CA . ALA A 1 301 ? 11.369 9.458 -19.447 1.00 98.56 301 ALA A CA 1
ATOM 2461 C C . ALA A 1 301 ? 10.996 8.075 -18.892 1.00 98.56 301 ALA A C 1
ATOM 2463 O O . ALA A 1 301 ? 10.126 7.419 -19.454 1.00 98.56 301 ALA A O 1
ATOM 2464 N N . ILE A 1 302 ? 11.563 7.686 -17.742 1.00 98.75 302 ILE A N 1
ATOM 2465 C CA . ILE A 1 302 ? 11.251 6.407 -17.084 1.00 98.75 302 ILE A CA 1
ATOM 2466 C C . ILE A 1 302 ? 9.782 6.350 -16.659 1.00 98.75 302 ILE A C 1
ATOM 2468 O O . ILE A 1 302 ? 9.139 5.317 -16.819 1.00 98.75 302 ILE A O 1
ATOM 2472 N N . VAL A 1 303 ? 9.234 7.440 -16.108 1.00 98.88 303 VAL A N 1
ATOM 2473 C CA . VAL A 1 303 ? 7.813 7.474 -15.722 1.00 98.88 303 VAL A CA 1
ATOM 2474 C C . VAL A 1 303 ? 6.920 7.320 -16.945 1.00 98.88 303 VAL A C 1
ATOM 2476 O O . VAL A 1 303 ? 5.976 6.537 -16.898 1.00 98.88 303 VAL A O 1
ATOM 2479 N N . LYS A 1 304 ? 7.215 8.039 -18.031 1.00 98.69 304 LYS A N 1
ATOM 2480 C CA . LYS A 1 304 ? 6.443 7.956 -19.269 1.00 98.69 304 LYS A CA 1
ATOM 2481 C C . LYS A 1 304 ? 6.497 6.550 -19.865 1.00 98.69 304 LYS A C 1
ATOM 2483 O O . LYS A 1 304 ? 5.450 5.976 -20.122 1.00 98.69 304 LYS A O 1
ATOM 2488 N N . GLU A 1 305 ? 7.689 5.976 -20.000 1.00 98.81 305 GLU A N 1
ATOM 2489 C CA . GLU A 1 305 ? 7.873 4.626 -20.537 1.00 98.81 305 GLU A CA 1
ATOM 2490 C C . GLU A 1 305 ? 7.179 3.567 -19.669 1.00 98.81 305 GLU A C 1
ATOM 2492 O O . GLU A 1 305 ? 6.490 2.691 -20.185 1.00 98.81 305 GLU A O 1
ATOM 2497 N N . PHE A 1 306 ? 7.270 3.688 -18.340 1.00 98.94 306 PHE A N 1
ATOM 2498 C CA . PHE A 1 306 ? 6.536 2.825 -17.416 1.00 98.94 306 PHE A CA 1
ATOM 2499 C C . PHE A 1 306 ? 5.022 2.895 -17.642 1.00 98.94 306 PHE A C 1
ATOM 2501 O O . PHE A 1 306 ? 4.363 1.858 -17.692 1.00 98.94 306 PHE A O 1
ATOM 2508 N N . LEU A 1 307 ? 4.465 4.104 -17.762 1.00 98.81 307 LEU A N 1
ATOM 2509 C CA . LEU A 1 307 ? 3.038 4.302 -18.008 1.00 98.81 307 LEU A CA 1
ATOM 2510 C C . LEU A 1 307 ? 2.630 3.749 -19.377 1.00 98.81 307 LEU A C 1
ATOM 2512 O O . LEU A 1 307 ? 1.641 3.028 -19.442 1.00 98.81 307 LEU A O 1
ATOM 2516 N N . ASP A 1 308 ? 3.418 4.001 -20.423 1.00 98.62 308 ASP A N 1
ATOM 2517 C CA . ASP A 1 308 ? 3.169 3.492 -21.774 1.00 98.62 308 ASP A CA 1
ATOM 2518 C C . ASP A 1 308 ? 3.155 1.949 -21.787 1.00 98.62 308 ASP A C 1
ATOM 2520 O O . ASP A 1 308 ? 2.221 1.348 -22.318 1.00 98.62 308 ASP A O 1
ATOM 2524 N N . ILE A 1 309 ? 4.118 1.283 -21.137 1.00 98.75 309 ILE A N 1
ATOM 2525 C CA . ILE A 1 309 ? 4.119 -0.186 -20.990 1.00 98.75 309 ILE A CA 1
ATOM 2526 C C . ILE A 1 309 ? 2.868 -0.650 -20.233 1.00 98.75 309 ILE A C 1
ATOM 2528 O O . ILE A 1 309 ? 2.161 -1.556 -20.674 1.00 98.75 309 ILE A O 1
ATOM 2532 N N . CYS A 1 310 ? 2.564 -0.017 -19.098 1.00 98.62 310 CYS A N 1
ATOM 2533 C CA . CYS A 1 310 ? 1.440 -0.417 -18.257 1.00 98.62 310 CYS A CA 1
ATOM 2534 C C . CYS A 1 310 ? 0.081 -0.184 -18.920 1.00 98.62 310 CYS A C 1
ATOM 2536 O O . CYS A 1 310 ? -0.857 -0.909 -18.615 1.00 98.62 310 CYS A O 1
ATOM 2538 N N . GLU A 1 311 ? -0.068 0.819 -19.780 1.00 98.06 311 GLU A N 1
ATOM 2539 C CA . GLU A 1 311 ? -1.312 1.116 -20.499 1.00 98.06 311 GLU A CA 1
ATOM 2540 C C . GLU A 1 311 ? -1.577 0.130 -21.642 1.00 98.06 311 GLU A C 1
ATOM 2542 O O . GLU A 1 311 ? -2.738 -0.132 -21.950 1.00 98.06 311 GLU A O 1
ATOM 2547 N N . ASN A 1 312 ? -0.519 -0.445 -22.223 1.00 97.50 312 ASN A N 1
ATOM 2548 C CA . ASN A 1 312 ? -0.607 -1.400 -23.329 1.00 97.50 312 ASN A CA 1
ATOM 2549 C C . ASN A 1 312 ? -0.543 -2.874 -22.887 1.00 97.50 312 ASN A C 1
ATOM 2551 O O . ASN A 1 312 ? -0.788 -3.758 -23.701 1.00 97.50 312 ASN A O 1
ATOM 2555 N N . ALA A 1 313 ? -0.246 -3.155 -21.615 1.00 97.75 313 ALA A N 1
ATOM 2556 C CA . ALA A 1 313 ? -0.225 -4.517 -21.088 1.00 97.75 313 ALA A CA 1
ATOM 2557 C C . ALA A 1 313 ? -1.629 -5.154 -21.063 1.00 97.75 313 ALA A C 1
ATOM 2559 O O . ALA A 1 313 ? -2.564 -4.602 -20.463 1.00 97.75 313 ALA A O 1
ATOM 2560 N N . GLU A 1 314 ? -1.749 -6.344 -21.660 1.00 95.38 314 GLU A N 1
ATOM 2561 C CA . GLU A 1 314 ? -3.006 -7.100 -21.771 1.00 95.38 314 GLU A CA 1
ATOM 2562 C C . GLU A 1 314 ? -3.473 -7.705 -20.437 1.00 95.38 314 GLU A C 1
ATOM 2564 O O . GLU A 1 314 ? -4.675 -7.791 -20.187 1.00 95.38 314 GLU A O 1
ATOM 2569 N N . GLY A 1 315 ? -2.538 -8.096 -19.565 1.00 97.38 315 GLY A N 1
ATOM 2570 C CA . GLY A 1 315 ? -2.825 -8.705 -18.267 1.00 97.38 315 GLY A CA 1
ATOM 2571 C C . GLY A 1 315 ? -2.296 -7.906 -17.077 1.00 97.38 315 GLY A C 1
ATOM 2572 O O . GLY A 1 315 ? -2.193 -6.673 -17.100 1.00 97.38 315 GLY A O 1
ATOM 2573 N N . ALA A 1 316 ? -1.990 -8.621 -15.998 1.00 98.75 316 ALA A N 1
ATOM 2574 C CA . ALA A 1 316 ? -1.382 -8.051 -14.808 1.00 98.75 316 ALA A CA 1
ATOM 2575 C C . ALA A 1 316 ? 0.108 -7.743 -15.033 1.00 98.75 316 ALA A C 1
ATOM 2577 O O . ALA A 1 316 ? 0.818 -8.441 -15.764 1.00 98.75 316 ALA A O 1
ATOM 2578 N N . ILE A 1 317 ? 0.587 -6.698 -14.359 1.00 98.94 317 ILE A N 1
ATOM 2579 C CA . ILE A 1 317 ? 1.969 -6.234 -14.406 1.00 98.94 317 ILE A CA 1
ATOM 2580 C C . ILE A 1 317 ? 2.640 -6.532 -13.064 1.00 98.94 317 ILE A C 1
ATOM 2582 O O . ILE A 1 317 ? 2.224 -6.030 -12.015 1.00 98.94 317 ILE A O 1
ATOM 2586 N N . ALA A 1 318 ? 3.714 -7.316 -13.098 1.00 98.88 318 ALA A N 1
ATOM 2587 C CA . ALA A 1 318 ? 4.553 -7.584 -11.940 1.00 98.88 318 ALA A CA 1
ATOM 2588 C C . ALA A 1 318 ? 5.787 -6.670 -11.955 1.00 98.88 318 ALA A C 1
ATOM 2590 O O . ALA A 1 318 ? 6.654 -6.762 -12.823 1.00 98.88 318 ALA A O 1
ATOM 2591 N N . VAL A 1 319 ? 5.895 -5.784 -10.968 1.00 98.94 319 VAL A N 1
ATOM 2592 C CA . VAL A 1 319 ? 6.968 -4.787 -10.885 1.00 98.94 319 VAL A CA 1
ATOM 2593 C C . VAL A 1 319 ? 7.875 -5.109 -9.707 1.00 98.94 319 VAL A C 1
ATOM 2595 O O . VAL A 1 319 ? 7.413 -5.282 -8.576 1.00 98.94 319 VAL A O 1
ATOM 2598 N N . HIS A 1 320 ? 9.187 -5.119 -9.934 1.00 98.75 320 HIS A N 1
ATOM 2599 C CA . HIS A 1 320 ? 10.151 -5.299 -8.854 1.00 98.75 320 HIS A CA 1
ATOM 2600 C C . HIS A 1 320 ? 11.344 -4.354 -8.953 1.00 98.75 320 HIS A C 1
ATOM 2602 O O . HIS A 1 320 ? 11.754 -3.889 -10.013 1.00 98.75 320 HIS A O 1
ATOM 2608 N N . CYS A 1 321 ? 11.949 -4.113 -7.798 1.00 96.94 321 CYS A N 1
ATOM 2609 C CA . CYS A 1 321 ? 13.280 -3.543 -7.692 1.00 96.94 321 CYS A CA 1
ATOM 2610 C C . CYS A 1 321 ? 14.142 -4.519 -6.890 1.00 96.94 321 CYS A C 1
ATOM 2612 O O . CYS A 1 321 ? 14.102 -5.721 -7.138 1.00 96.94 321 CYS A O 1
ATOM 2614 N N . LYS A 1 322 ? 14.903 -4.034 -5.908 1.00 94.81 322 LYS A N 1
ATOM 2615 C CA . LYS A 1 322 ? 15.662 -4.896 -5.002 1.00 94.81 322 LYS A CA 1
ATOM 2616 C C . LYS A 1 322 ? 14.789 -5.510 -3.905 1.00 94.81 322 LYS A C 1
ATOM 2618 O O . LYS A 1 322 ? 14.700 -6.725 -3.823 1.00 94.81 322 LYS A O 1
ATOM 2623 N N . ALA A 1 323 ? 14.118 -4.675 -3.109 1.00 94.38 323 ALA A N 1
ATOM 2624 C CA . ALA A 1 323 ? 13.185 -5.106 -2.056 1.00 94.38 323 ALA A CA 1
ATOM 2625 C C . ALA A 1 323 ? 11.703 -5.014 -2.479 1.00 94.38 323 ALA A C 1
ATOM 2627 O O . ALA A 1 323 ? 10.817 -5.405 -1.728 1.00 94.38 323 ALA A O 1
ATOM 2628 N N . GLY A 1 324 ? 11.415 -4.445 -3.655 1.00 96.69 324 GLY A N 1
ATOM 2629 C CA . GLY A 1 324 ? 10.040 -4.225 -4.114 1.00 96.69 324 GLY A CA 1
ATOM 2630 C C . GLY A 1 324 ? 9.282 -3.148 -3.331 1.00 96.69 324 GLY A C 1
ATOM 2631 O O . GLY A 1 324 ? 8.073 -3.265 -3.192 1.00 96.69 324 GLY A O 1
ATOM 2632 N N . LEU A 1 325 ? 9.975 -2.150 -2.760 1.00 97.62 325 LEU A N 1
ATOM 2633 C CA . LEU A 1 325 ? 9.380 -1.149 -1.853 1.00 97.62 325 LEU A CA 1
ATOM 2634 C C . LEU A 1 325 ? 9.487 0.285 -2.384 1.00 97.62 325 LEU A C 1
ATOM 2636 O O . LEU A 1 325 ? 8.482 0.868 -2.778 1.00 97.62 325 LEU A O 1
ATOM 2640 N N . GLY A 1 326 ? 10.696 0.859 -2.418 1.00 98.00 326 GLY A N 1
ATOM 2641 C CA . GLY A 1 326 ? 10.912 2.254 -2.829 1.00 98.00 326 GLY A CA 1
ATOM 2642 C C . GLY A 1 326 ? 10.552 2.498 -4.296 1.00 98.00 326 GLY A C 1
ATOM 2643 O O . GLY A 1 326 ? 9.436 2.897 -4.609 1.00 98.00 326 GLY A O 1
ATOM 2644 N N . ARG A 1 327 ? 11.480 2.166 -5.203 1.00 98.75 327 ARG A N 1
ATOM 2645 C CA . ARG A 1 327 ? 11.340 2.351 -6.662 1.00 98.75 327 ARG A CA 1
ATOM 2646 C C . ARG A 1 327 ? 10.038 1.776 -7.235 1.00 98.75 327 ARG A C 1
ATOM 2648 O O . ARG A 1 327 ? 9.343 2.450 -7.987 1.00 98.75 327 ARG A O 1
ATOM 2655 N N . THR A 1 328 ? 9.709 0.547 -6.835 1.00 98.88 328 THR A N 1
ATOM 2656 C CA . THR A 1 328 ? 8.483 -0.161 -7.231 1.00 98.88 328 THR A CA 1
ATOM 2657 C C . THR A 1 328 ? 7.237 0.600 -6.799 1.00 98.88 328 THR A C 1
ATOM 2659 O O . THR A 1 328 ? 6.387 0.895 -7.634 1.00 98.88 328 THR A O 1
ATOM 2662 N N . GLY A 1 329 ? 7.150 0.974 -5.518 1.00 98.75 329 GLY A N 1
ATOM 2663 C CA . GLY A 1 329 ? 6.021 1.739 -5.006 1.00 98.75 329 GLY A CA 1
ATOM 2664 C C . GLY A 1 329 ? 5.892 3.105 -5.676 1.00 98.75 329 GLY A C 1
ATOM 2665 O O . GLY A 1 329 ? 4.778 3.532 -5.950 1.00 98.75 329 GLY A O 1
ATOM 2666 N N . THR A 1 330 ? 7.009 3.771 -5.993 1.00 98.88 330 THR A N 1
ATOM 2667 C CA . THR A 1 330 ? 7.005 5.077 -6.672 1.00 98.88 330 THR A CA 1
ATOM 2668 C C . THR A 1 330 ? 6.347 5.004 -8.047 1.00 98.88 330 THR A C 1
ATOM 2670 O O . THR A 1 330 ? 5.444 5.789 -8.319 1.00 98.88 330 THR A O 1
ATOM 2673 N N . LEU A 1 331 ? 6.751 4.062 -8.906 1.00 98.94 331 LEU A N 1
ATOM 2674 C CA . LEU A 1 331 ? 6.181 3.965 -10.254 1.00 98.94 331 LEU A CA 1
ATOM 2675 C C . LEU A 1 331 ? 4.724 3.481 -10.240 1.00 98.94 331 LEU A C 1
ATOM 2677 O O . LEU A 1 331 ? 3.888 4.067 -10.927 1.00 98.94 331 LEU A O 1
ATOM 2681 N N . ILE A 1 332 ? 4.376 2.505 -9.391 1.00 98.94 332 ILE A N 1
ATOM 2682 C CA . ILE A 1 332 ? 2.972 2.084 -9.233 1.00 98.94 332 ILE A CA 1
ATOM 2683 C C . ILE A 1 332 ? 2.111 3.252 -8.716 1.00 98.94 332 ILE A C 1
ATOM 2685 O O . ILE A 1 332 ? 0.999 3.464 -9.201 1.00 98.94 332 ILE A O 1
ATOM 2689 N N . ALA A 1 333 ? 2.624 4.071 -7.791 1.00 98.94 333 ALA A N 1
ATOM 2690 C CA . ALA A 1 333 ? 1.923 5.267 -7.325 1.00 98.94 333 ALA A CA 1
ATOM 2691 C C . ALA A 1 333 ? 1.722 6.306 -8.442 1.00 98.94 333 ALA A C 1
ATOM 2693 O O . ALA A 1 333 ? 0.662 6.932 -8.487 1.00 98.94 333 ALA A O 1
ATOM 2694 N N . CYS A 1 334 ? 2.673 6.465 -9.374 1.00 98.94 334 CYS A N 1
ATOM 2695 C CA . CYS A 1 334 ? 2.479 7.313 -10.556 1.00 98.94 334 CYS A CA 1
ATOM 2696 C C . CYS A 1 334 ? 1.277 6.851 -11.394 1.00 98.94 334 CYS A C 1
ATOM 2698 O O . CYS A 1 334 ? 0.433 7.675 -11.753 1.00 98.94 334 CYS A O 1
ATOM 2700 N N . TYR A 1 335 ? 1.156 5.541 -11.644 1.00 98.94 335 TYR A N 1
ATOM 2701 C CA . TYR A 1 335 ? 0.003 4.969 -12.349 1.00 98.94 335 TYR A CA 1
ATOM 2702 C C . TYR A 1 335 ? -1.304 5.235 -11.593 1.00 98.94 335 TYR A C 1
ATOM 2704 O O . TYR A 1 335 ? -2.282 5.708 -12.176 1.00 98.94 335 TYR A O 1
ATOM 2712 N N . ILE A 1 336 ? -1.318 4.995 -10.278 1.00 98.88 336 ILE A N 1
ATOM 2713 C CA . ILE A 1 336 ? -2.499 5.233 -9.439 1.00 98.88 336 ILE A CA 1
ATOM 2714 C C . ILE A 1 336 ? -2.942 6.703 -9.520 1.00 98.88 336 ILE A C 1
ATOM 2716 O O . ILE A 1 336 ? -4.118 6.985 -9.760 1.00 98.88 336 ILE A O 1
ATOM 2720 N N . MET A 1 337 ? -2.012 7.652 -9.382 1.00 98.88 337 MET A N 1
ATOM 2721 C CA . MET A 1 337 ? -2.322 9.080 -9.491 1.00 98.88 337 MET A CA 1
ATOM 2722 C C . MET A 1 337 ? -2.842 9.449 -10.883 1.00 98.88 337 MET A C 1
ATOM 2724 O O . MET A 1 337 ? -3.844 10.156 -10.981 1.00 98.88 337 MET A O 1
ATOM 2728 N N . LYS A 1 338 ? -2.220 8.951 -11.958 1.00 98.75 338 LYS A N 1
ATOM 2729 C CA . LYS A 1 338 ? -2.642 9.256 -13.330 1.00 98.75 338 LYS A CA 1
ATOM 2730 C C . LYS A 1 338 ? -4.038 8.716 -13.635 1.00 98.75 338 LYS A C 1
ATOM 2732 O O . LYS A 1 338 ? -4.934 9.466 -14.030 1.00 98.75 338 LYS A O 1
ATOM 2737 N N . HIS A 1 339 ? -4.267 7.425 -13.418 1.00 98.50 339 HIS A N 1
ATOM 2738 C CA . HIS A 1 339 ? -5.489 6.764 -13.882 1.00 98.50 339 HIS A CA 1
ATOM 2739 C C . HIS A 1 339 ? -6.673 6.922 -12.928 1.00 98.50 339 HIS A C 1
ATOM 2741 O O . HIS A 1 339 ? -7.806 7.021 -13.400 1.00 98.50 339 HIS A O 1
ATOM 2747 N N . TYR A 1 340 ? -6.417 7.051 -11.624 1.00 98.31 340 TYR A N 1
ATOM 2748 C CA . TYR A 1 340 ? -7.455 7.101 -10.588 1.00 98.31 340 TYR A CA 1
ATOM 2749 C C . TYR A 1 340 ? -7.522 8.432 -9.841 1.00 98.31 340 TYR A C 1
ATOM 2751 O O . TYR A 1 340 ? -8.346 8.598 -8.938 1.00 98.31 340 TYR A O 1
ATOM 2759 N N . ARG A 1 341 ? -6.674 9.399 -10.219 1.00 98.12 341 ARG A N 1
ATOM 2760 C CA . ARG A 1 341 ? -6.704 10.776 -9.705 1.00 98.12 341 ARG A CA 1
ATOM 2761 C C . ARG A 1 341 ? -6.668 10.835 -8.170 1.00 98.12 341 ARG A C 1
ATOM 2763 O O . ARG A 1 341 ? -7.296 11.691 -7.546 1.00 98.12 341 ARG A O 1
ATOM 2770 N N . MET A 1 342 ? -5.955 9.888 -7.558 1.00 98.69 342 MET A N 1
ATOM 2771 C CA . MET A 1 342 ? -5.627 9.910 -6.131 1.00 98.69 342 MET A CA 1
ATOM 2772 C C . MET A 1 342 ? -4.530 10.947 -5.886 1.00 98.69 342 MET A C 1
ATOM 2774 O O . MET A 1 342 ? -3.715 11.201 -6.775 1.00 98.69 342 MET A O 1
ATOM 2778 N N . THR A 1 343 ? -4.510 11.566 -4.708 1.00 98.88 343 THR A N 1
ATOM 2779 C CA . THR A 1 343 ? -3.387 12.422 -4.301 1.00 98.88 343 THR A CA 1
ATOM 2780 C C . THR A 1 343 ? -2.139 11.569 -4.077 1.00 98.88 343 THR A C 1
ATOM 2782 O O . THR A 1 343 ? -2.217 10.349 -3.914 1.00 98.88 343 THR A O 1
ATOM 2785 N N . ALA A 1 344 ? -0.970 12.201 -4.028 1.00 98.88 344 ALA A N 1
ATOM 2786 C CA . ALA A 1 344 ? 0.273 11.524 -3.695 1.00 98.88 344 ALA A CA 1
ATOM 2787 C C . ALA A 1 344 ? 0.212 10.901 -2.292 1.00 98.88 344 ALA A C 1
ATOM 2789 O O . ALA A 1 344 ? 0.629 9.758 -2.123 1.00 98.88 344 ALA A O 1
ATOM 2790 N N . THR A 1 345 ? -0.357 11.596 -1.300 1.00 98.88 345 THR A N 1
ATOM 2791 C CA . THR A 1 345 ? -0.509 11.060 0.064 1.00 98.88 345 THR A CA 1
ATOM 2792 C C . THR A 1 345 ? -1.438 9.849 0.105 1.00 98.88 345 THR A C 1
ATOM 2794 O O . THR A 1 345 ? -1.099 8.847 0.733 1.00 98.88 345 THR A O 1
ATOM 2797 N N . GLU A 1 346 ? -2.561 9.891 -0.615 1.00 98.88 346 GLU A N 1
ATOM 2798 C CA . GLU A 1 346 ? -3.499 8.771 -0.732 1.00 98.88 346 GLU A CA 1
ATOM 2799 C C . GLU A 1 346 ? -2.872 7.575 -1.459 1.00 98.88 346 GLU A C 1
ATOM 2801 O O . GLU A 1 346 ? -3.019 6.437 -1.018 1.00 98.88 346 GLU A O 1
ATOM 2806 N N . ALA A 1 347 ? -2.154 7.813 -2.562 1.00 98.88 347 ALA A N 1
ATOM 2807 C CA . ALA A 1 347 ? -1.475 6.760 -3.308 1.00 98.88 347 ALA A CA 1
ATOM 2808 C C . ALA A 1 347 ? -0.375 6.104 -2.457 1.00 98.88 347 ALA A C 1
ATOM 2810 O O . ALA A 1 347 ? -0.323 4.880 -2.367 1.00 98.88 347 ALA A O 1
ATOM 2811 N N . ILE A 1 348 ? 0.454 6.894 -1.762 1.00 98.94 348 ILE A N 1
ATOM 2812 C CA . ILE A 1 348 ? 1.466 6.377 -0.825 1.00 98.94 348 ILE A CA 1
ATOM 2813 C C . ILE A 1 348 ? 0.800 5.552 0.279 1.00 98.94 348 ILE A C 1
ATOM 2815 O O . ILE A 1 348 ? 1.259 4.448 0.576 1.00 98.94 348 ILE A O 1
ATOM 2819 N N . ALA A 1 349 ? -0.283 6.060 0.876 1.00 98.94 349 ALA A N 1
ATOM 2820 C CA . ALA A 1 349 ? -1.014 5.349 1.916 1.00 98.94 349 ALA A CA 1
ATOM 2821 C C . ALA A 1 349 ? -1.560 4.010 1.405 1.00 98.94 349 ALA A C 1
ATOM 2823 O O . ALA A 1 349 ? -1.327 2.986 2.043 1.00 98.94 349 ALA A O 1
ATOM 2824 N N . TRP A 1 350 ? -2.206 3.985 0.235 1.00 98.88 350 TRP A N 1
ATOM 2825 C CA . TRP A 1 350 ? -2.738 2.753 -0.353 1.00 98.88 350 TRP A CA 1
ATOM 2826 C C . TRP A 1 350 ? -1.644 1.715 -0.622 1.00 98.88 350 TRP A C 1
ATOM 2828 O O . TRP A 1 350 ? -1.761 0.565 -0.197 1.00 98.88 350 TRP A O 1
ATOM 2838 N N . VAL A 1 351 ? -0.543 2.127 -1.260 1.00 98.88 351 VAL A N 1
ATOM 2839 C CA . VAL A 1 351 ? 0.575 1.221 -1.554 1.00 98.88 351 VAL A CA 1
ATOM 2840 C C . VAL A 1 351 ? 1.192 0.687 -0.253 1.00 98.88 351 VAL A C 1
ATOM 2842 O O . VAL A 1 351 ? 1.538 -0.488 -0.196 1.00 98.88 351 VAL A O 1
ATOM 2845 N N . ARG A 1 352 ? 1.279 1.490 0.821 1.00 98.88 352 ARG A N 1
ATOM 2846 C CA . ARG A 1 352 ? 1.763 1.032 2.141 1.00 98.88 352 ARG A CA 1
ATOM 2847 C C . ARG A 1 352 ? 0.804 0.085 2.855 1.00 98.88 352 ARG A C 1
ATOM 2849 O O . ARG A 1 352 ? 1.272 -0.848 3.498 1.00 98.88 352 ARG A O 1
ATOM 2856 N N . ILE A 1 353 ? -0.504 0.300 2.735 1.00 98.81 353 ILE A N 1
ATOM 2857 C CA . ILE A 1 353 ? -1.526 -0.597 3.294 1.00 98.81 353 ILE A CA 1
ATOM 2858 C C . ILE A 1 353 ? -1.461 -1.972 2.609 1.00 98.81 353 ILE A C 1
ATOM 2860 O O . ILE A 1 353 ? -1.591 -2.996 3.276 1.00 98.81 353 ILE A O 1
ATOM 2864 N N . CYS A 1 354 ? -1.198 -2.008 1.300 1.00 98.75 354 CYS A N 1
ATOM 2865 C CA . CYS A 1 354 ? -1.003 -3.255 0.554 1.00 98.75 354 CYS A CA 1
ATOM 2866 C C . CYS A 1 354 ? 0.376 -3.887 0.787 1.00 98.75 354 CYS A C 1
ATOM 2868 O O . CYS A 1 354 ? 0.508 -5.105 0.820 1.00 98.75 354 CYS A O 1
ATOM 2870 N N . ARG A 1 355 ? 1.421 -3.061 0.894 1.00 98.56 355 ARG A N 1
ATOM 2871 C CA . ARG A 1 355 ? 2.816 -3.490 1.020 1.00 98.56 355 ARG A CA 1
ATOM 2872 C C . ARG A 1 355 ? 3.603 -2.505 1.898 1.00 98.56 355 ARG A C 1
ATOM 2874 O O . ARG A 1 355 ? 4.135 -1.507 1.386 1.00 98.56 355 ARG A O 1
ATOM 2881 N N . PRO A 1 356 ? 3.695 -2.769 3.214 1.00 98.50 356 PRO A N 1
ATOM 2882 C CA . PRO A 1 356 ? 4.352 -1.888 4.178 1.00 98.50 356 PRO A CA 1
ATOM 2883 C C . PRO A 1 356 ? 5.772 -1.474 3.786 1.00 98.50 356 PRO A C 1
ATOM 2885 O O . PRO A 1 356 ? 6.541 -2.270 3.252 1.00 98.50 356 PRO A O 1
ATOM 2888 N N . GLY A 1 357 ? 6.132 -0.221 4.073 1.00 97.19 357 GLY A N 1
ATOM 2889 C CA . GLY A 1 357 ? 7.455 0.343 3.773 1.00 97.19 357 GLY A CA 1
ATOM 2890 C C . GLY A 1 357 ? 7.646 0.865 2.342 1.00 97.19 357 GLY A C 1
ATOM 2891 O O . GLY A 1 357 ? 8.728 1.350 2.016 1.00 97.19 357 GLY A O 1
ATOM 2892 N N . SER A 1 358 ? 6.624 0.797 1.486 1.00 98.62 358 SER A N 1
ATOM 2893 C CA . SER A 1 358 ? 6.693 1.310 0.113 1.00 98.62 358 SER A CA 1
ATOM 2894 C C . SER A 1 358 ? 6.812 2.839 0.038 1.00 98.62 358 SER A C 1
ATOM 2896 O O . SER A 1 358 ? 6.272 3.554 0.888 1.00 98.62 358 SER A O 1
ATOM 2898 N N . VAL A 1 359 ? 7.483 3.319 -1.023 1.00 98.56 359 VAL A N 1
ATOM 2899 C CA . VAL A 1 359 ? 7.855 4.730 -1.278 1.00 98.56 359 VAL A CA 1
ATOM 2900 C C . VAL A 1 359 ? 8.721 5.322 -0.158 1.00 98.56 359 VAL A C 1
ATOM 2902 O O . VAL A 1 359 ? 8.230 5.628 0.932 1.00 98.56 359 VAL A O 1
ATOM 2905 N N . ILE A 1 360 ? 10.016 5.508 -0.435 1.00 97.38 360 ILE A N 1
ATOM 2906 C CA . ILE A 1 360 ? 11.025 5.757 0.603 1.00 97.38 360 ILE A CA 1
ATOM 2907 C C . ILE A 1 360 ? 11.798 7.052 0.337 1.00 97.38 360 ILE A C 1
ATOM 2909 O O . ILE A 1 360 ? 12.271 7.307 -0.772 1.00 97.38 360 ILE A O 1
ATOM 2913 N N . GLY A 1 361 ? 11.972 7.855 1.384 1.00 96.75 361 GLY A N 1
ATOM 2914 C CA . GLY A 1 361 ? 12.813 9.042 1.388 1.00 96.75 361 GLY A CA 1
ATOM 2915 C C . GLY A 1 361 ? 12.374 10.066 0.333 1.00 96.75 361 GLY A C 1
ATOM 2916 O O . GLY A 1 361 ? 11.179 10.381 0.284 1.00 96.75 361 GLY A O 1
ATOM 2917 N N . PRO A 1 362 ? 13.297 10.561 -0.523 1.00 97.44 362 PRO A N 1
ATOM 2918 C CA . PRO A 1 362 ? 13.023 11.587 -1.541 1.00 97.44 362 PRO A CA 1
ATOM 2919 C C . PRO A 1 362 ? 11.911 11.238 -2.540 1.00 97.44 362 PRO A C 1
ATOM 2921 O O . PRO A 1 362 ? 11.325 12.123 -3.164 1.00 97.44 362 PRO A O 1
ATOM 2924 N N . GLN A 1 363 ? 11.588 9.951 -2.690 1.00 98.56 363 GLN A N 1
ATOM 2925 C CA . GLN A 1 363 ? 10.514 9.483 -3.568 1.00 98.56 363 GLN A CA 1
ATOM 2926 C C . GLN A 1 363 ? 9.137 10.011 -3.149 1.00 98.56 363 GLN A C 1
ATOM 2928 O O . GLN A 1 363 ? 8.258 10.158 -3.992 1.00 98.56 363 GLN A O 1
ATOM 2933 N N . GLN A 1 364 ? 8.940 10.330 -1.868 1.00 98.62 364 GLN A N 1
ATOM 2934 C CA . GLN A 1 364 ? 7.679 10.897 -1.384 1.00 98.62 364 GLN A CA 1
ATOM 2935 C C . GLN A 1 364 ? 7.482 12.324 -1.910 1.00 98.62 364 GLN A C 1
ATOM 2937 O O . GLN A 1 364 ? 6.433 12.642 -2.468 1.00 98.62 364 GLN A O 1
ATOM 2942 N N . GLN A 1 365 ? 8.516 13.167 -1.810 1.00 98.25 365 GLN A N 1
ATOM 2943 C CA . GLN A 1 365 ? 8.504 14.519 -2.373 1.00 98.25 365 GLN A CA 1
ATOM 2944 C C . GLN A 1 365 ? 8.371 14.488 -3.898 1.00 98.25 365 GLN A C 1
ATOM 2946 O O . GLN A 1 365 ? 7.651 15.305 -4.464 1.00 98.25 365 GLN A O 1
ATOM 2951 N N . PHE A 1 366 ? 9.006 13.523 -4.564 1.00 98.69 366 PHE A N 1
ATOM 2952 C CA . PHE A 1 366 ? 8.842 13.327 -6.002 1.00 98.69 366 PHE A CA 1
ATOM 2953 C C . PHE A 1 366 ? 7.375 13.131 -6.409 1.00 98.69 366 PHE A C 1
ATOM 2955 O O . PHE A 1 366 ? 6.897 13.823 -7.307 1.00 98.69 366 PHE A O 1
ATOM 2962 N N . LEU A 1 367 ? 6.637 12.250 -5.723 1.00 98.81 367 LEU A N 1
ATOM 2963 C CA . LEU A 1 367 ? 5.221 12.021 -6.030 1.00 98.81 367 LEU A CA 1
ATOM 2964 C C . LEU A 1 367 ? 4.374 13.278 -5.795 1.00 98.81 367 LEU A C 1
ATOM 2966 O O . LEU A 1 367 ? 3.504 13.577 -6.609 1.00 98.81 367 LEU A O 1
ATOM 2970 N N . MET A 1 368 ? 4.667 14.053 -4.744 1.00 98.56 368 MET A N 1
ATOM 2971 C CA . MET A 1 368 ? 4.009 15.345 -4.510 1.00 98.56 368 MET A CA 1
ATOM 2972 C C . MET A 1 368 ? 4.222 16.312 -5.679 1.00 98.56 368 MET A C 1
ATOM 2974 O O . MET A 1 368 ? 3.266 16.925 -6.150 1.00 98.56 368 MET A O 1
ATOM 2978 N N . MET A 1 369 ? 5.458 16.423 -6.177 1.00 98.50 369 MET A N 1
ATOM 2979 C CA . MET A 1 369 ? 5.782 17.283 -7.322 1.00 98.50 369 MET A CA 1
ATOM 2980 C C . MET A 1 369 ? 5.109 16.803 -8.616 1.00 98.50 369 MET A C 1
ATOM 2982 O O . MET A 1 369 ? 4.724 17.622 -9.448 1.00 98.50 369 MET A O 1
ATOM 2986 N N . LYS A 1 370 ? 4.935 15.487 -8.785 1.00 98.69 370 LYS A N 1
ATOM 2987 C CA . LYS A 1 370 ? 4.325 14.886 -9.981 1.00 98.69 370 LYS A CA 1
ATOM 2988 C C . LYS A 1 370 ? 2.803 14.842 -9.984 1.00 98.69 370 LYS A C 1
ATOM 2990 O O . LYS A 1 370 ? 2.221 14.663 -11.050 1.00 98.69 370 LYS A O 1
ATOM 2995 N N . GLN A 1 371 ? 2.147 15.025 -8.840 1.00 98.75 371 GLN A N 1
ATOM 2996 C CA . GLN A 1 371 ? 0.696 14.865 -8.724 1.00 98.75 371 GLN A CA 1
ATOM 2997 C C . GLN A 1 371 ? -0.077 15.686 -9.767 1.00 98.75 371 GLN A C 1
ATOM 2999 O O . GLN A 1 371 ? -0.943 15.148 -10.452 1.00 98.75 371 GLN A O 1
ATOM 3004 N N . ALA A 1 372 ? 0.247 16.975 -9.912 1.00 98.56 372 ALA A N 1
ATOM 3005 C CA . ALA A 1 372 ? -0.467 17.856 -10.833 1.00 98.56 372 ALA A CA 1
ATOM 3006 C C . ALA A 1 372 ? -0.290 17.435 -12.301 1.00 98.56 372 ALA A C 1
ATOM 3008 O O . ALA A 1 372 ? -1.276 17.380 -13.036 1.00 98.56 372 ALA A O 1
ATOM 3009 N N . SER A 1 373 ? 0.936 17.099 -12.725 1.00 98.56 373 SER A N 1
ATOM 3010 C CA . SER A 1 373 ? 1.190 16.681 -14.110 1.00 98.56 373 SER A CA 1
ATOM 3011 C C . SER A 1 373 ? 0.505 15.351 -14.418 1.00 98.56 373 SER A C 1
ATOM 3013 O O . SER A 1 373 ? -0.238 15.263 -15.390 1.00 98.56 373 SER A O 1
ATOM 3015 N N . LEU A 1 374 ? 0.634 14.360 -13.531 1.00 98.75 374 LEU A N 1
ATOM 3016 C CA . LEU A 1 374 ? 0.019 13.044 -13.708 1.00 98.75 374 LEU A CA 1
ATOM 3017 C C . LEU A 1 374 ? -1.510 13.119 -13.731 1.00 98.75 374 LEU A C 1
ATOM 3019 O O . LEU A 1 374 ? -2.144 12.413 -14.512 1.00 98.75 374 LEU A O 1
ATOM 3023 N N . TRP A 1 375 ? -2.122 13.988 -12.922 1.00 98.62 375 TRP A N 1
ATOM 3024 C CA . TRP A 1 375 ? -3.565 14.228 -12.994 1.00 98.62 375 TRP A CA 1
ATOM 3025 C C . TRP A 1 375 ? -3.983 14.795 -14.350 1.00 98.62 375 TRP A C 1
ATOM 3027 O O . TRP A 1 375 ? -4.927 14.273 -14.941 1.00 98.62 375 TRP A O 1
ATOM 3037 N N . MET A 1 376 ? -3.269 15.804 -14.864 1.00 98.44 376 MET A N 1
ATOM 3038 C CA . MET A 1 376 ? -3.559 16.388 -16.180 1.00 98.44 376 MET A CA 1
ATOM 3039 C C . MET A 1 376 ? -3.375 15.374 -17.314 1.00 98.44 376 MET A C 1
ATOM 3041 O O . MET A 1 376 ? -4.244 15.244 -18.174 1.00 98.44 376 MET A O 1
ATOM 3045 N N . GLU A 1 377 ? -2.282 14.611 -17.298 1.00 98.25 377 GLU A N 1
ATOM 3046 C CA . GLU A 1 377 ? -2.028 13.548 -18.276 1.00 98.25 377 GLU A CA 1
ATOM 3047 C C . GLU A 1 377 ? -3.108 12.457 -18.214 1.00 98.25 377 GLU A C 1
ATOM 3049 O O . GLU A 1 377 ? -3.553 11.944 -19.241 1.00 98.25 377 GLU A O 1
ATOM 3054 N N . GLY A 1 378 ? -3.577 12.121 -17.011 1.00 98.19 378 GLY A N 1
ATOM 3055 C CA . GLY A 1 378 ? -4.685 11.199 -16.792 1.00 98.19 378 GLY A CA 1
ATOM 3056 C C . GLY A 1 378 ? -6.024 11.724 -17.306 1.00 98.19 378 GLY A C 1
ATOM 3057 O O . GLY A 1 378 ? -6.799 10.972 -17.898 1.00 98.19 378 GLY A O 1
ATOM 3058 N N . ASP A 1 379 ? -6.298 13.014 -17.102 1.00 97.06 379 ASP A N 1
ATOM 3059 C CA . ASP A 1 379 ? -7.493 13.679 -17.623 1.00 97.06 379 ASP A CA 1
ATOM 3060 C C . ASP A 1 379 ? -7.492 13.655 -19.160 1.00 97.06 379 ASP A C 1
ATOM 3062 O O . ASP A 1 379 ? -8.491 13.250 -19.760 1.00 97.06 379 ASP A O 1
ATOM 3066 N N . TYR A 1 380 ? -6.357 13.966 -19.797 1.00 96.31 380 TYR A N 1
ATOM 3067 C CA . TYR A 1 380 ? -6.194 13.860 -21.251 1.00 96.31 380 TYR A CA 1
ATOM 3068 C C . TYR A 1 380 ? -6.361 12.418 -21.754 1.00 96.31 380 TYR A C 1
ATOM 3070 O O . TYR A 1 380 ? -7.090 12.173 -22.716 1.00 96.31 380 TYR A O 1
ATOM 3078 N N . PHE A 1 381 ? -5.749 11.445 -21.074 1.00 95.00 381 PHE A N 1
ATOM 3079 C CA . PHE A 1 381 ? -5.864 10.025 -21.412 1.00 95.00 381 PHE A CA 1
ATOM 3080 C C . PHE A 1 381 ? -7.326 9.551 -21.402 1.00 95.00 381 PHE A C 1
ATOM 3082 O O . PHE A 1 381 ? -7.812 8.987 -22.385 1.00 95.00 381 PHE A O 1
ATOM 3089 N N . ARG A 1 382 ? -8.071 9.850 -20.329 1.00 93.31 382 ARG A N 1
ATOM 3090 C CA . ARG A 1 382 ? -9.496 9.497 -20.213 1.00 93.31 382 ARG A CA 1
ATOM 3091 C C . ARG A 1 382 ? -10.359 10.206 -21.258 1.00 93.31 382 ARG A C 1
ATOM 3093 O O . ARG A 1 382 ? -11.312 9.611 -21.758 1.00 93.31 382 ARG A O 1
ATOM 3100 N N . GLN A 1 383 ? -10.047 11.457 -21.605 1.00 92.38 383 GLN A N 1
ATOM 3101 C CA . GLN A 1 383 ? -10.739 12.174 -22.682 1.00 92.38 383 GLN A CA 1
ATOM 3102 C C . GLN A 1 383 ? -10.494 11.525 -24.050 1.00 92.38 383 GLN A C 1
ATOM 3104 O O . GLN A 1 383 ? -11.449 11.323 -24.801 1.00 92.38 383 GLN A O 1
ATOM 3109 N N . LYS A 1 384 ? -9.247 11.144 -24.357 1.00 89.44 384 LYS A N 1
ATOM 3110 C CA . LYS A 1 384 ? -8.888 10.473 -25.613 1.00 89.44 384 LYS A CA 1
ATOM 3111 C C . LYS A 1 384 ? -9.612 9.136 -25.765 1.00 89.44 384 LYS A C 1
ATOM 3113 O O . LYS A 1 384 ? -10.157 8.879 -26.835 1.00 89.44 384 LYS A O 1
ATOM 3118 N N . LEU A 1 385 ? -9.689 8.333 -24.702 1.00 84.69 385 LEU A N 1
ATOM 3119 C CA . LEU A 1 385 ? -10.430 7.067 -24.716 1.00 84.69 385 LEU A CA 1
ATOM 3120 C C . LEU A 1 385 ? -11.925 7.275 -24.990 1.00 84.69 385 LEU A C 1
ATOM 3122 O O . LEU A 1 385 ? -12.462 6.659 -25.906 1.00 84.69 385 LEU A O 1
ATOM 3126 N N . LYS A 1 386 ? -12.577 8.217 -24.294 1.00 81.44 386 LYS A N 1
ATOM 3127 C CA . LYS A 1 386 ? -13.988 8.564 -24.557 1.00 81.44 386 LYS A CA 1
ATOM 3128 C C . LYS A 1 386 ? -14.205 9.062 -25.988 1.00 81.44 386 LYS A C 1
ATOM 3130 O O . LYS A 1 386 ? -15.202 8.729 -26.621 1.00 81.44 386 LYS A O 1
ATOM 3135 N N . GLY A 1 387 ? -13.270 9.856 -26.512 1.00 74.12 387 GLY A N 1
ATOM 3136 C CA . GLY A 1 387 ? -13.291 10.326 -27.897 1.00 74.12 387 GLY A CA 1
ATOM 3137 C C . GLY A 1 387 ? -13.142 9.190 -28.913 1.00 74.12 387 GLY A C 1
ATOM 3138 O O . GLY A 1 387 ? -13.837 9.188 -29.925 1.00 74.12 387 GLY A O 1
ATOM 3139 N N . GLN A 1 388 ? -12.290 8.201 -28.636 1.00 70.69 388 GLN A N 1
ATOM 3140 C CA . GLN A 1 388 ? -12.117 7.013 -29.473 1.00 70.69 388 GLN A CA 1
ATOM 3141 C C . GLN A 1 388 ? -13.322 6.070 -29.405 1.00 70.69 388 GLN A C 1
ATOM 3143 O O . GLN A 1 388 ? -13.720 5.549 -30.441 1.00 70.69 388 GLN A O 1
ATOM 3148 N N . GLU A 1 389 ? -13.934 5.871 -28.237 1.00 65.69 389 GLU A N 1
ATOM 3149 C CA . GLU A 1 389 ? -15.176 5.100 -28.097 1.00 65.69 389 GLU A CA 1
ATOM 3150 C C . GLU A 1 389 ? -16.329 5.768 -28.843 1.00 65.69 389 GLU A C 1
ATOM 3152 O O . GLU A 1 389 ? -16.977 5.122 -29.663 1.00 65.69 389 GLU A O 1
ATOM 3157 N N . ASN A 1 390 ? -16.526 7.076 -28.653 1.00 63.97 390 ASN A N 1
ATOM 3158 C CA . ASN A 1 390 ? -17.533 7.847 -29.383 1.00 63.97 390 ASN A CA 1
ATOM 3159 C C . ASN A 1 390 ? -17.237 7.895 -30.886 1.00 63.97 390 ASN A C 1
ATOM 3161 O O . ASN A 1 390 ? -18.160 7.855 -31.694 1.00 63.97 390 ASN A O 1
ATOM 3165 N N . GLY A 1 391 ? -15.962 7.948 -31.277 1.00 61.88 391 GLY A N 1
ATOM 3166 C CA . GLY A 1 391 ? -15.511 7.876 -32.665 1.00 61.88 391 GLY A CA 1
ATOM 3167 C C . GLY A 1 391 ? -15.754 6.505 -33.292 1.00 61.88 391 GLY A C 1
ATOM 3168 O O . GLY A 1 391 ? -16.230 6.446 -34.418 1.00 61.88 391 GLY A O 1
ATOM 3169 N N . LYS A 1 392 ? -15.516 5.407 -32.563 1.00 59.41 392 LYS A N 1
ATOM 3170 C CA . LYS A 1 392 ? -15.851 4.036 -32.982 1.00 59.41 392 LYS A CA 1
ATOM 3171 C C . LYS A 1 392 ? -17.361 3.825 -33.051 1.00 59.41 392 LYS A C 1
ATOM 3173 O O . LYS A 1 392 ? -17.822 3.218 -34.007 1.00 59.41 392 LYS A O 1
ATOM 3178 N N . HIS A 1 393 ? -18.135 4.366 -32.108 1.00 58.81 393 HIS A N 1
ATOM 3179 C CA . HIS A 1 393 ? -19.601 4.334 -32.140 1.00 58.81 393 HIS A CA 1
ATOM 3180 C C . HIS A 1 393 ? -20.144 5.142 -33.320 1.00 58.81 393 HIS A C 1
ATOM 3182 O O . HIS A 1 393 ? -20.989 4.658 -34.061 1.00 58.81 393 HIS A O 1
ATOM 3188 N N . ARG A 1 394 ? -19.615 6.348 -33.552 1.00 59.03 394 ARG A N 1
ATOM 3189 C CA . ARG A 1 394 ? -19.976 7.189 -34.697 1.00 59.03 394 ARG A CA 1
ATOM 3190 C C . ARG A 1 394 ? -19.546 6.553 -36.011 1.00 59.03 394 ARG A C 1
ATOM 3192 O O . ARG A 1 394 ? -20.323 6.582 -36.948 1.00 59.03 394 ARG A O 1
ATOM 3199 N N . ALA A 1 395 ? -18.372 5.931 -36.071 1.00 58.91 395 ALA A N 1
ATOM 3200 C CA . ALA A 1 395 ? -17.924 5.163 -37.224 1.00 58.91 395 ALA A CA 1
ATOM 3201 C C . ALA A 1 395 ? -18.796 3.923 -37.442 1.00 58.91 395 ALA A C 1
ATOM 3203 O O . ALA A 1 395 ? -19.133 3.654 -38.580 1.00 58.91 395 ALA A O 1
ATOM 3204 N N . ALA A 1 396 ? -19.220 3.206 -36.397 1.00 60.84 396 ALA A N 1
ATOM 3205 C CA . ALA A 1 396 ? -20.137 2.069 -36.499 1.00 60.84 396 ALA A CA 1
ATOM 3206 C C . ALA A 1 396 ? -21.543 2.498 -36.955 1.00 60.84 396 ALA A C 1
ATOM 3208 O O . ALA A 1 396 ? -22.124 1.849 -37.818 1.00 60.84 396 ALA A O 1
ATOM 3209 N N . VAL A 1 397 ? -22.055 3.627 -36.454 1.00 61.62 397 VAL A N 1
ATOM 3210 C CA . VAL A 1 397 ? -23.317 4.244 -36.900 1.00 61.62 397 VAL A CA 1
ATOM 3211 C C . VAL A 1 397 ? -23.199 4.746 -38.341 1.00 61.62 397 VAL A C 1
ATOM 3213 O O . VAL A 1 397 ? -24.072 4.474 -39.157 1.00 61.62 397 VAL A O 1
ATOM 3216 N N . SER A 1 398 ? -22.096 5.405 -38.699 1.00 58.47 398 SER A N 1
ATOM 3217 C CA . SER A 1 398 ? -21.789 5.778 -40.082 1.00 58.47 398 SER A CA 1
ATOM 3218 C C . SER A 1 398 ? -21.649 4.549 -40.977 1.00 58.47 398 SER A C 1
ATOM 3220 O O . SER A 1 398 ? -22.123 4.585 -42.097 1.00 58.47 398 SER A O 1
ATOM 3222 N N . LYS A 1 399 ? -21.074 3.442 -40.498 1.00 58.41 399 LYS A N 1
ATOM 3223 C CA . LYS A 1 399 ? -20.923 2.185 -41.249 1.00 58.41 399 LYS A CA 1
ATOM 3224 C C . LYS A 1 399 ? -22.257 1.452 -41.434 1.00 58.41 399 LYS A C 1
ATOM 3226 O O . LYS A 1 399 ? -22.430 0.794 -42.448 1.00 58.41 399 LYS A O 1
ATOM 3231 N N . LEU A 1 400 ? -23.203 1.607 -40.502 1.00 56.62 400 LEU A N 1
ATOM 3232 C CA . LEU A 1 400 ? -24.598 1.172 -40.660 1.00 56.62 400 LEU A CA 1
ATOM 3233 C C . LEU A 1 400 ? -25.360 2.042 -41.672 1.00 56.62 400 LEU A C 1
ATOM 3235 O O . LEU A 1 400 ? -26.161 1.518 -42.437 1.00 56.62 400 LEU A O 1
ATOM 3239 N N . LEU A 1 401 ? -25.095 3.351 -41.703 1.00 53.94 401 LEU A N 1
ATOM 3240 C CA . LEU A 1 401 ? -25.697 4.286 -42.664 1.00 53.94 401 LEU A CA 1
ATOM 3241 C C . LEU A 1 401 ? -25.075 4.192 -44.069 1.00 53.94 401 LEU A C 1
ATOM 3243 O O . LEU A 1 401 ? -25.747 4.489 -45.047 1.00 53.94 401 LEU A O 1
ATOM 3247 N N . LEU A 1 402 ? -23.816 3.763 -44.164 1.00 51.78 402 LEU A N 1
ATOM 3248 C CA . LEU A 1 402 ? -23.063 3.561 -45.408 1.00 51.78 402 LEU A CA 1
ATOM 3249 C C . LEU A 1 402 ? -23.133 2.111 -45.916 1.00 51.78 402 LEU A C 1
ATOM 3251 O O . LEU A 1 402 ? -22.479 1.776 -46.896 1.00 51.78 402 LEU A O 1
ATOM 3255 N N . ALA A 1 403 ? -23.937 1.242 -45.291 1.00 45.91 403 ALA A N 1
ATOM 3256 C CA . ALA A 1 403 ? -24.208 -0.115 -45.781 1.00 45.91 403 ALA A CA 1
ATOM 3257 C C . ALA A 1 403 ? -25.143 -0.147 -47.015 1.00 45.91 403 ALA A C 1
ATOM 3259 O O . ALA A 1 403 ? -25.705 -1.191 -47.342 1.00 45.91 403 ALA A O 1
ATOM 3260 N N . VAL A 1 404 ? -25.285 0.988 -47.704 1.00 50.59 404 VAL A N 1
ATOM 3261 C CA . VAL A 1 404 ? -25.807 1.121 -49.066 1.00 50.59 404 VAL A CA 1
ATOM 3262 C C . VAL A 1 404 ? -24.846 2.050 -49.815 1.00 50.59 404 VAL A C 1
ATOM 3264 O O . VAL A 1 404 ? -25.089 3.248 -49.885 1.00 50.59 404 VAL A O 1
ATOM 3267 N N . ASP A 1 405 ? -23.677 1.524 -50.191 1.00 34.31 405 ASP A N 1
ATOM 3268 C CA . ASP A 1 405 ? -23.014 1.740 -51.491 1.00 34.31 405 ASP A CA 1
ATOM 3269 C C . ASP A 1 405 ? -21.537 1.279 -51.454 1.00 34.31 405 ASP A C 1
ATOM 3271 O O . ASP A 1 405 ? -20.700 1.778 -50.706 1.00 34.31 405 ASP A O 1
ATOM 3275 N N . ASP A 1 406 ? -21.293 0.250 -52.265 1.00 36.44 406 ASP A N 1
ATOM 3276 C CA . ASP A 1 406 ? -20.084 -0.279 -52.909 1.00 36.44 406 ASP A CA 1
ATOM 3277 C C . ASP A 1 406 ? -18.640 -0.098 -52.362 1.00 36.44 406 ASP A C 1
ATOM 3279 O O . ASP A 1 406 ? -18.045 0.971 -52.258 1.00 36.44 406 ASP A O 1
ATOM 3283 N N . ILE A 1 407 ? -18.058 -1.289 -52.166 1.00 38.41 407 ILE A N 1
ATOM 3284 C CA . ILE A 1 407 ? -16.700 -1.828 -52.393 1.00 38.41 407 ILE A CA 1
ATOM 3285 C C . ILE A 1 407 ? -15.678 -0.949 -53.164 1.00 38.41 407 ILE A C 1
ATOM 3287 O O . ILE A 1 407 ? -15.929 -0.548 -54.296 1.00 38.41 407 ILE A O 1
ATOM 3291 N N . SER A 1 408 ? -14.433 -0.858 -52.647 1.00 31.86 408 SER A N 1
ATOM 3292 C CA . SER A 1 408 ? -13.177 -0.882 -53.444 1.00 31.86 408 SER A CA 1
ATOM 3293 C C . SER A 1 408 ? -11.912 -1.146 -52.587 1.00 31.86 408 SER A C 1
ATOM 3295 O O . SER A 1 408 ? -11.903 -0.880 -51.386 1.00 31.86 408 SER A O 1
ATOM 3297 N N . ILE A 1 409 ? -10.863 -1.698 -53.218 1.00 40.91 409 ILE A N 1
ATOM 3298 C CA . ILE A 1 409 ? -9.632 -2.329 -52.679 1.00 40.91 409 ILE A CA 1
ATOM 3299 C C . ILE A 1 409 ? -8.366 -1.509 -53.030 1.00 40.91 409 ILE A C 1
ATOM 3301 O O . ILE A 1 409 ? -8.325 -0.907 -54.099 1.00 40.91 409 ILE A O 1
ATOM 3305 N N . ASN A 1 410 ? -7.338 -1.563 -52.156 1.00 32.88 410 ASN A N 1
ATOM 3306 C CA . ASN A 1 410 ? -5.854 -1.507 -52.353 1.00 32.88 410 ASN A CA 1
ATOM 3307 C C . ASN A 1 410 ? -5.225 -0.786 -51.130 1.00 32.88 410 ASN A C 1
ATOM 3309 O O . ASN A 1 410 ? -5.816 0.169 -50.648 1.00 32.88 410 ASN A O 1
ATOM 3313 N N . GLY A 1 411 ? -4.074 -1.095 -50.521 1.00 29.31 411 GLY A N 1
ATOM 3314 C CA . GLY A 1 411 ? -2.942 -1.996 -50.756 1.00 29.31 411 GLY A CA 1
ATOM 3315 C C . GLY A 1 411 ? -1.646 -1.313 -50.238 1.00 29.31 411 GLY A C 1
ATOM 3316 O O . GLY A 1 411 ? -1.465 -0.132 -50.509 1.00 29.31 411 GLY A O 1
ATOM 3317 N N . VAL A 1 412 ? -0.751 -2.081 -49.583 1.00 30.48 412 VAL A N 1
ATOM 3318 C CA . VAL A 1 412 ? 0.722 -1.880 -49.390 1.00 30.48 412 VAL A CA 1
ATOM 3319 C C . VAL A 1 412 ? 1.291 -1.195 -48.107 1.00 30.48 412 VAL A C 1
ATOM 3321 O O . VAL A 1 412 ? 1.231 0.014 -47.929 1.00 30.48 412 VAL A O 1
ATOM 3324 N N . GLU A 1 413 ? 1.864 -2.064 -47.251 1.00 28.84 413 GLU A N 1
ATOM 3325 C CA . GLU A 1 413 ? 3.191 -2.169 -46.566 1.00 28.84 413 GLU A CA 1
ATOM 3326 C C . GLU A 1 413 ? 4.069 -1.011 -45.996 1.00 28.84 413 GLU A C 1
ATOM 3328 O O . GLU A 1 413 ? 4.433 -0.064 -46.682 1.00 28.84 413 GLU A O 1
ATOM 3333 N N . ASN A 1 414 ? 4.571 -1.319 -44.774 1.00 29.39 414 ASN A N 1
ATOM 3334 C CA . ASN A 1 414 ? 5.930 -1.228 -44.170 1.00 29.39 414 ASN A CA 1
ATOM 3335 C C . ASN A 1 414 ? 6.631 0.121 -43.860 1.00 29.39 414 ASN A C 1
ATOM 3337 O O . ASN A 1 414 ? 6.916 0.907 -44.753 1.00 29.39 414 ASN A O 1
ATOM 3341 N N . GLN A 1 415 ? 7.099 0.294 -42.604 1.00 29.44 415 GLN A N 1
ATOM 3342 C CA . GLN A 1 415 ? 8.513 0.078 -42.196 1.00 29.44 415 GLN A CA 1
ATOM 3343 C C . GLN A 1 415 ? 8.827 0.478 -40.731 1.00 29.44 415 GLN A C 1
ATOM 3345 O O . GLN A 1 415 ? 8.349 1.489 -40.216 1.00 29.44 415 GLN A O 1
ATOM 3350 N N . ASP A 1 416 ? 9.699 -0.338 -40.129 1.00 33.84 416 ASP A N 1
ATOM 3351 C CA . ASP A 1 416 ? 10.359 -0.268 -38.815 1.00 33.84 416 ASP A CA 1
ATOM 3352 C C . ASP A 1 416 ? 11.217 0.982 -38.550 1.00 33.84 416 ASP A C 1
ATOM 3354 O O . ASP A 1 416 ? 11.862 1.497 -39.466 1.00 33.84 416 ASP A O 1
ATOM 3358 N N . LYS A 1 417 ? 11.352 1.360 -37.263 1.00 33.22 417 LYS A N 1
ATOM 3359 C CA . LYS A 1 417 ? 12.539 2.022 -36.660 1.00 33.22 417 LYS A CA 1
ATOM 3360 C C . LYS A 1 417 ? 12.656 1.606 -35.178 1.00 33.22 417 LYS A C 1
ATOM 3362 O O . LYS A 1 417 ? 11.744 1.891 -34.413 1.00 33.22 417 LYS A O 1
ATOM 3367 N N . GLN A 1 418 ? 13.582 0.719 -34.807 1.00 29.02 418 GLN A N 1
ATOM 3368 C CA . GLN A 1 418 ? 15.009 0.896 -34.457 1.00 29.02 418 GLN A CA 1
ATOM 3369 C C . GLN A 1 418 ? 15.243 1.239 -32.966 1.00 29.02 418 GLN A C 1
ATOM 3371 O O . GLN A 1 418 ? 14.823 2.283 -32.474 1.00 29.02 418 GLN A O 1
ATOM 3376 N N . GLU A 1 419 ? 15.898 0.293 -32.282 1.00 30.94 419 GLU A N 1
ATOM 3377 C CA . GLU A 1 419 ? 16.214 0.212 -30.847 1.00 30.94 419 GLU A CA 1
ATOM 3378 C C . GLU A 1 419 ? 17.235 1.268 -30.382 1.00 30.94 419 GLU A C 1
ATOM 3380 O O . GLU A 1 419 ? 18.105 1.681 -31.149 1.00 30.94 419 GLU A O 1
ATOM 3385 N N . HIS A 1 420 ? 17.156 1.669 -29.106 1.00 32.31 420 HIS A N 1
ATOM 3386 C CA . HIS A 1 420 ? 18.086 2.603 -28.462 1.00 32.31 420 HIS A CA 1
ATOM 3387 C C . HIS A 1 420 ? 18.992 1.871 -27.451 1.00 32.31 420 HIS A C 1
ATOM 3389 O O . HIS A 1 420 ? 18.536 1.017 -26.693 1.00 32.31 420 HIS A O 1
ATOM 3395 N N . GLU A 1 421 ? 20.282 2.212 -27.467 1.00 31.58 421 GLU A N 1
ATOM 3396 C CA . GLU A 1 421 ? 21.400 1.504 -26.825 1.00 31.58 421 GLU A CA 1
ATOM 3397 C C . GLU A 1 421 ? 21.403 1.524 -25.281 1.00 31.58 421 GLU A C 1
ATOM 3399 O O . GLU A 1 421 ? 21.000 2.496 -24.638 1.00 31.58 421 GLU A O 1
ATOM 3404 N N . LEU A 1 422 ? 21.918 0.430 -24.698 1.00 32.44 422 LEU A N 1
ATOM 3405 C CA . LEU A 1 422 ? 22.087 0.196 -23.261 1.00 32.44 422 LEU A CA 1
ATOM 3406 C C . LEU A 1 422 ? 23.234 1.020 -22.652 1.00 32.44 422 LEU A C 1
ATOM 3408 O O . LEU A 1 422 ? 24.383 0.904 -23.074 1.00 32.44 422 LEU A O 1
ATOM 3412 N N . TYR A 1 423 ? 22.951 1.697 -21.538 1.00 34.06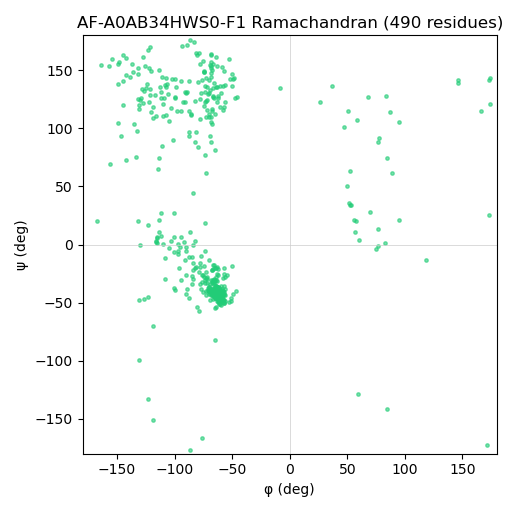 423 TYR A N 1
ATOM 3413 C CA . TYR A 1 423 ? 23.970 2.135 -20.582 1.00 34.06 423 TYR A CA 1
ATOM 3414 C C . TYR A 1 423 ? 24.341 0.982 -19.633 1.00 34.06 423 TYR A C 1
ATOM 3416 O O . TYR A 1 423 ? 23.476 0.415 -18.962 1.00 34.06 423 TYR A O 1
ATOM 3424 N N . SER A 1 424 ? 25.631 0.643 -19.583 1.00 32.84 424 SER A N 1
ATOM 3425 C CA . SER A 1 424 ? 26.218 -0.359 -18.687 1.00 32.84 424 SER A CA 1
ATOM 3426 C C . SER A 1 424 ? 27.025 0.338 -17.592 1.00 32.84 424 SER A C 1
ATOM 3428 O O . SER A 1 424 ? 28.065 0.914 -17.889 1.00 32.84 424 SER A O 1
ATOM 3430 N N . ASP A 1 425 ? 26.555 0.275 -16.344 1.00 35.09 425 ASP A N 1
ATOM 3431 C CA . ASP A 1 425 ? 27.305 0.681 -15.143 1.00 35.09 425 ASP A CA 1
ATOM 3432 C C . ASP A 1 425 ? 27.639 -0.578 -14.320 1.00 35.09 425 ASP A C 1
ATOM 3434 O O . ASP A 1 425 ? 26.906 -0.973 -13.399 1.00 35.09 425 ASP A O 1
ATOM 3438 N N . ASP A 1 426 ? 28.746 -1.232 -14.679 1.00 40.84 426 ASP A N 1
ATOM 3439 C CA . ASP A 1 426 ? 29.259 -2.437 -14.008 1.00 40.84 426 ASP A CA 1
ATOM 3440 C C . ASP A 1 426 ? 30.118 -2.138 -12.756 1.00 40.84 426 ASP A C 1
ATOM 3442 O O . ASP A 1 426 ? 30.499 -3.059 -12.035 1.00 40.84 426 ASP A O 1
ATOM 3446 N N . ASP A 1 427 ? 30.341 -0.872 -12.384 1.00 38.16 427 ASP A N 1
ATOM 3447 C CA . ASP A 1 427 ? 31.395 -0.508 -11.414 1.00 38.16 427 ASP A CA 1
ATOM 3448 C C . ASP A 1 427 ? 30.949 -0.233 -9.959 1.00 38.16 427 ASP A C 1
ATOM 3450 O O . ASP A 1 427 ? 31.635 0.450 -9.202 1.00 38.16 427 ASP A O 1
ATOM 3454 N N . GLU A 1 428 ? 29.848 -0.820 -9.475 1.00 45.28 428 GLU A N 1
ATOM 3455 C CA . GLU A 1 428 ? 29.497 -0.723 -8.038 1.00 45.28 428 GLU A CA 1
ATOM 3456 C C . GLU A 1 428 ? 28.900 -2.022 -7.483 1.00 45.28 428 GLU A C 1
ATOM 3458 O O . GLU A 1 428 ? 27.696 -2.115 -7.222 1.00 45.28 428 GLU A O 1
ATOM 3463 N N . ILE A 1 429 ? 29.735 -3.048 -7.304 1.00 50.81 429 ILE A N 1
ATOM 3464 C CA . ILE A 1 429 ? 29.311 -4.345 -6.743 1.00 50.81 429 ILE A CA 1
ATOM 3465 C C . ILE A 1 429 ? 29.457 -4.408 -5.203 1.00 50.81 429 ILE A C 1
ATOM 3467 O O . ILE A 1 429 ? 28.828 -5.254 -4.573 1.00 50.81 429 ILE A O 1
ATOM 3471 N N . ASN A 1 430 ? 30.170 -3.473 -4.554 1.00 51.53 430 ASN A N 1
ATOM 3472 C CA . ASN A 1 430 ? 30.552 -3.621 -3.134 1.00 51.53 430 ASN A CA 1
ATOM 3473 C C . ASN A 1 430 ? 29.952 -2.614 -2.127 1.00 51.53 430 ASN A C 1
ATOM 3475 O O . ASN A 1 430 ? 30.313 -2.659 -0.950 1.00 51.53 430 ASN A O 1
ATOM 3479 N N . VAL A 1 431 ? 29.021 -1.733 -2.516 1.00 70.06 431 VAL A N 1
ATOM 3480 C CA . VAL A 1 431 ? 28.379 -0.791 -1.572 1.00 70.06 431 VAL A CA 1
ATOM 3481 C C . VAL A 1 431 ? 27.003 -1.304 -1.135 1.00 70.06 431 VAL A C 1
ATOM 3483 O O . VAL A 1 431 ? 26.137 -1.592 -1.959 1.00 70.06 431 VAL A O 1
ATOM 3486 N N . VAL A 1 432 ? 26.778 -1.403 0.181 1.00 78.75 432 VAL A N 1
ATOM 3487 C CA . VAL A 1 432 ? 25.492 -1.836 0.759 1.00 78.75 432 VAL A CA 1
ATOM 3488 C C . VAL A 1 432 ? 24.392 -0.826 0.423 1.00 78.75 432 VAL A C 1
ATOM 3490 O O . VAL A 1 432 ? 24.372 0.287 0.953 1.00 78.75 432 VAL A O 1
ATOM 3493 N N . THR A 1 433 ? 23.440 -1.247 -0.408 1.00 83.75 433 THR A N 1
ATOM 3494 C CA . THR A 1 433 ? 22.330 -0.410 -0.899 1.00 83.75 433 THR A CA 1
ATOM 3495 C C . THR A 1 433 ? 21.176 -0.305 0.114 1.00 83.75 433 THR A C 1
ATOM 3497 O O . THR A 1 433 ? 21.077 -1.116 1.040 1.00 83.75 433 THR A O 1
ATOM 3500 N N . GLN A 1 434 ? 20.253 0.651 -0.058 1.00 83.81 434 GLN A N 1
ATOM 3501 C CA . GLN A 1 434 ? 19.043 0.753 0.776 1.00 83.81 434 GLN A CA 1
ATOM 3502 C C . GLN A 1 434 ? 18.215 -0.542 0.696 1.00 83.81 434 GLN A C 1
ATOM 3504 O O . GLN A 1 434 ? 17.781 -1.068 1.721 1.00 83.81 434 GLN A O 1
ATOM 3509 N N . GLY A 1 435 ? 18.072 -1.113 -0.502 1.00 76.69 435 GLY A N 1
ATOM 3510 C CA . GLY A 1 435 ? 17.383 -2.381 -0.728 1.00 76.69 435 GLY A CA 1
ATOM 3511 C C . GLY A 1 435 ? 18.034 -3.591 -0.048 1.00 76.69 435 GLY A C 1
ATOM 3512 O O . GLY A 1 435 ? 17.318 -4.503 0.362 1.00 76.69 435 GLY A O 1
ATOM 3513 N N . ASP A 1 436 ? 19.363 -3.623 0.120 1.00 83.19 436 ASP A N 1
ATOM 3514 C CA . ASP A 1 436 ? 20.023 -4.685 0.903 1.00 83.19 436 ASP A CA 1
ATOM 3515 C C . ASP A 1 436 ? 19.619 -4.635 2.366 1.00 83.19 436 ASP A C 1
ATOM 3517 O O . ASP A 1 436 ? 19.267 -5.657 2.956 1.00 83.19 436 ASP A O 1
ATOM 3521 N N . ARG A 1 437 ? 19.633 -3.433 2.945 1.00 85.19 437 ARG A N 1
ATOM 3522 C CA . ARG A 1 437 ? 19.328 -3.269 4.362 1.00 85.19 437 ARG A CA 1
ATOM 3523 C C . ARG A 1 437 ? 17.867 -3.605 4.663 1.00 85.19 437 ARG A C 1
ATOM 3525 O O . ARG A 1 437 ? 17.602 -4.269 5.661 1.00 85.19 437 ARG A O 1
ATOM 3532 N N . LEU A 1 438 ? 16.934 -3.232 3.779 1.00 82.69 438 LEU A N 1
ATOM 3533 C CA . LEU A 1 438 ? 15.511 -3.574 3.917 1.00 82.69 438 LEU A CA 1
ATOM 3534 C C . LEU A 1 438 ? 15.279 -5.094 3.923 1.00 82.69 438 LEU A C 1
ATOM 3536 O O . LEU A 1 438 ? 14.548 -5.592 4.778 1.00 82.69 438 LEU A O 1
ATOM 3540 N N . ARG A 1 439 ? 15.948 -5.844 3.035 1.00 84.94 439 ARG A N 1
ATOM 3541 C CA . ARG A 1 439 ? 15.877 -7.318 3.021 1.00 84.94 439 ARG A CA 1
ATOM 3542 C C . ARG A 1 439 ? 16.457 -7.926 4.300 1.00 84.94 439 ARG A C 1
ATOM 3544 O O . ARG A 1 439 ? 15.820 -8.775 4.915 1.00 84.94 439 ARG A O 1
ATOM 3551 N N . ALA A 1 440 ? 17.612 -7.438 4.754 1.00 81.69 440 ALA A N 1
ATOM 3552 C CA . ALA A 1 440 ? 18.241 -7.903 5.993 1.00 81.69 440 ALA A CA 1
ATOM 3553 C C . ALA A 1 440 ? 17.400 -7.615 7.253 1.00 81.69 440 ALA A C 1
ATOM 3555 O O . ALA A 1 440 ? 17.455 -8.357 8.230 1.00 81.69 440 ALA A O 1
ATOM 3556 N N . LEU A 1 441 ? 16.620 -6.533 7.260 1.00 82.56 441 LEU A N 1
ATOM 3557 C CA . LEU A 1 441 ? 15.668 -6.254 8.337 1.00 82.56 441 LEU A CA 1
ATOM 3558 C C . LEU A 1 441 ? 14.464 -7.188 8.270 1.00 82.56 441 LEU A C 1
ATOM 3560 O O . LEU A 1 441 ? 14.026 -7.682 9.307 1.00 82.56 441 LEU A O 1
ATOM 3564 N N . LYS A 1 442 ? 13.966 -7.466 7.061 1.00 82.69 442 LYS A N 1
ATOM 3565 C CA . LYS A 1 442 ? 12.828 -8.360 6.865 1.00 82.69 442 LYS A CA 1
ATOM 3566 C C . LYS A 1 442 ? 13.137 -9.800 7.293 1.00 82.69 442 LYS A C 1
ATOM 3568 O O . LYS A 1 442 ? 12.309 -10.405 7.965 1.00 82.69 442 LYS A O 1
ATOM 3573 N N . SER A 1 443 ? 14.348 -10.310 7.042 1.00 76.19 443 SER A N 1
ATOM 3574 C CA . SER A 1 443 ? 14.754 -11.644 7.527 1.00 76.19 443 SER A CA 1
ATOM 3575 C C . SER A 1 443 ? 14.798 -11.761 9.052 1.00 76.19 443 SER A C 1
ATOM 3577 O O . SER A 1 443 ? 14.400 -12.776 9.617 1.00 76.19 443 SER A O 1
ATOM 3579 N N . ARG A 1 444 ? 15.241 -10.709 9.753 1.00 71.25 444 ARG A N 1
ATOM 3580 C CA . ARG A 1 444 ? 15.336 -10.699 11.227 1.00 71.25 444 ARG A CA 1
ATOM 3581 C C . ARG A 1 444 ? 13.982 -10.747 11.935 1.00 71.25 444 ARG A C 1
ATOM 3583 O O . ARG A 1 444 ? 13.946 -11.034 13.129 1.00 71.25 444 ARG A O 1
ATOM 3590 N N . ARG A 1 445 ? 12.885 -10.432 11.243 1.00 71.00 445 ARG A N 1
ATOM 3591 C CA . ARG A 1 445 ? 11.531 -10.471 11.818 1.00 71.00 445 ARG A CA 1
ATOM 3592 C C . ARG A 1 445 ? 11.020 -11.897 11.954 1.00 71.00 445 ARG A C 1
ATOM 3594 O O . ARG A 1 445 ? 10.471 -12.254 12.989 1.00 71.00 445 ARG A O 1
ATOM 3601 N N . GLN A 1 446 ? 11.280 -12.721 10.945 1.00 56.44 446 GLN A N 1
ATOM 3602 C CA . GLN A 1 446 ? 10.713 -14.064 10.827 1.00 56.44 446 GLN A CA 1
ATOM 3603 C C . GLN A 1 446 ? 11.320 -15.070 11.813 1.00 56.44 446 GLN A C 1
ATOM 3605 O O . GLN A 1 446 ? 10.663 -16.029 12.209 1.00 56.44 446 GLN A O 1
ATOM 3610 N N . SER A 1 447 ? 12.539 -14.827 12.308 1.00 49.22 447 SER A N 1
ATOM 3611 C CA . SER A 1 447 ? 13.119 -15.660 13.370 1.00 49.22 447 SER A CA 1
ATOM 3612 C C . SER A 1 447 ? 12.358 -15.567 14.700 1.00 49.22 447 SER A C 1
ATOM 3614 O O . SER A 1 447 ? 12.476 -16.473 15.522 1.00 49.22 447 SER A O 1
ATOM 3616 N N . LYS A 1 448 ? 11.556 -14.512 14.920 1.00 47.94 448 LYS A N 1
ATOM 3617 C CA . LYS A 1 448 ? 10.755 -14.336 16.143 1.00 47.94 448 LYS A CA 1
ATOM 3618 C C . LYS A 1 448 ? 9.403 -15.052 16.095 1.00 47.94 448 LYS A C 1
ATOM 3620 O O . LYS A 1 448 ? 8.889 -15.420 17.146 1.00 47.94 448 LYS A O 1
ATOM 3625 N N . THR A 1 449 ? 8.835 -15.269 14.910 1.00 46.09 449 THR A N 1
ATOM 3626 C CA . THR A 1 449 ? 7.489 -15.840 14.721 1.00 46.09 449 THR A CA 1
ATOM 3627 C C . THR A 1 449 ? 7.450 -17.372 14.744 1.00 46.09 449 THR A C 1
ATOM 3629 O O . THR A 1 449 ? 6.373 -17.945 14.880 1.00 46.09 449 THR A O 1
ATOM 3632 N N . ASN A 1 450 ? 8.604 -18.050 14.705 1.00 35.91 450 ASN A N 1
ATOM 3633 C CA . ASN A 1 450 ? 8.689 -19.520 14.718 1.00 35.91 450 ASN A CA 1
ATOM 3634 C C . ASN A 1 450 ? 8.587 -20.167 16.115 1.00 35.91 450 ASN A C 1
ATOM 3636 O O . ASN A 1 450 ? 8.681 -21.389 16.236 1.00 35.91 450 ASN A O 1
ATOM 3640 N N . ALA A 1 451 ? 8.369 -19.392 17.180 1.00 34.72 451 ALA A N 1
ATOM 3641 C CA . ALA A 1 451 ? 8.035 -19.945 18.489 1.00 34.72 451 ALA A CA 1
ATOM 3642 C C . ALA A 1 451 ? 6.529 -20.247 18.548 1.00 34.72 451 ALA A C 1
ATOM 3644 O O . ALA A 1 451 ? 5.735 -19.406 18.963 1.00 34.72 451 ALA A O 1
ATOM 3645 N N . ILE A 1 452 ? 6.126 -21.449 18.126 1.00 39.12 452 ILE A N 1
ATOM 3646 C CA . ILE A 1 452 ? 4.759 -21.938 18.349 1.00 39.12 452 ILE A CA 1
ATOM 3647 C C . ILE A 1 452 ? 4.536 -21.985 19.869 1.00 39.12 452 ILE A C 1
ATOM 3649 O O . ILE A 1 452 ? 5.247 -22.720 20.561 1.00 39.12 452 ILE A O 1
ATOM 3653 N N . PRO A 1 453 ? 3.580 -21.228 20.433 1.00 37.31 453 PRO A N 1
ATOM 3654 C CA . PRO A 1 453 ? 3.301 -21.326 21.853 1.00 37.31 453 PRO A CA 1
ATOM 3655 C C . PRO A 1 453 ? 2.717 -22.717 22.136 1.00 37.31 453 PRO A C 1
ATOM 3657 O O . PRO A 1 453 ? 1.734 -23.121 21.511 1.00 37.31 453 PRO A O 1
ATOM 3660 N N . LEU A 1 454 ? 3.300 -23.445 23.102 1.00 41.44 454 LEU A N 1
ATOM 3661 C CA . LEU A 1 454 ? 2.861 -24.786 23.540 1.00 41.44 454 LEU A CA 1
ATOM 3662 C C . LEU A 1 454 ? 1.348 -24.878 23.845 1.00 41.44 454 LEU A C 1
ATOM 3664 O O . LEU A 1 454 ? 0.778 -25.967 23.876 1.00 41.44 454 LEU A O 1
ATOM 3668 N N . THR A 1 455 ? 0.690 -23.739 24.062 1.00 46.56 455 THR A N 1
ATOM 3669 C CA . THR A 1 455 ? -0.745 -23.618 24.326 1.00 46.56 455 THR A CA 1
ATOM 3670 C C . THR A 1 455 ? -1.623 -24.019 23.138 1.00 46.56 455 THR A C 1
ATOM 3672 O O . THR A 1 455 ? -2.718 -24.532 23.362 1.00 46.56 455 THR A O 1
ATOM 3675 N N . CYS A 1 456 ? -1.164 -23.841 21.893 1.00 37.47 456 CYS A N 1
ATOM 3676 C CA . CYS A 1 456 ? -1.957 -24.173 20.705 1.00 37.47 456 CYS A CA 1
ATOM 3677 C C . CYS A 1 456 ? -2.062 -25.695 20.515 1.00 37.47 456 CYS A C 1
ATOM 3679 O O . CYS A 1 456 ? -3.153 -26.232 20.332 1.00 37.47 456 CYS A O 1
ATOM 3681 N N . SER A 1 457 ? -0.946 -26.409 20.688 1.00 42.38 457 SER A N 1
ATOM 3682 C CA . SER A 1 457 ? -0.904 -27.875 20.617 1.00 42.38 457 SER A CA 1
ATOM 3683 C C . SER A 1 457 ? -1.737 -28.530 21.724 1.00 42.38 457 SER A C 1
ATOM 3685 O O . SER A 1 457 ? -2.419 -29.524 21.480 1.00 42.38 457 SER A O 1
ATOM 3687 N N . LEU A 1 458 ? -1.747 -27.942 22.929 1.00 47.00 458 LEU A N 1
ATOM 3688 C CA . LEU A 1 458 ? -2.580 -28.419 24.036 1.00 47.00 458 LEU A CA 1
ATOM 3689 C C . LEU A 1 458 ? -4.083 -28.213 23.773 1.00 47.00 458 LEU A C 1
ATOM 3691 O O . LEU A 1 458 ? -4.879 -29.076 24.128 1.00 47.00 458 LEU A O 1
ATOM 3695 N N . ALA A 1 459 ? -4.476 -27.098 23.148 1.00 46.34 459 ALA A N 1
ATOM 3696 C CA . ALA A 1 459 ? -5.878 -26.799 22.839 1.00 46.34 459 ALA A CA 1
ATOM 3697 C C . ALA A 1 459 ? -6.463 -27.720 21.751 1.00 46.34 459 ALA A C 1
ATOM 3699 O O . ALA A 1 459 ? -7.637 -28.084 21.805 1.00 46.34 459 ALA A O 1
ATOM 3700 N N . VAL A 1 460 ? -5.639 -28.131 20.782 1.00 56.97 460 VAL A N 1
ATOM 3701 C CA . VAL A 1 460 ? -6.030 -29.109 19.752 1.00 56.97 460 VAL A CA 1
ATOM 3702 C C . VAL A 1 460 ? -6.191 -30.507 20.359 1.00 56.97 460 VAL A C 1
ATOM 3704 O O . VAL A 1 460 ? -7.144 -31.215 20.044 1.00 56.97 460 VAL A O 1
ATOM 3707 N N . LEU A 1 461 ? -5.307 -30.892 21.285 1.00 57.47 461 LEU A N 1
ATOM 3708 C CA . LEU A 1 461 ? -5.417 -32.159 22.015 1.00 57.47 461 LEU A CA 1
ATOM 3709 C C . LEU A 1 461 ? -6.672 -32.215 22.896 1.00 57.47 461 LEU A C 1
ATOM 3711 O O . LEU A 1 461 ? -7.360 -33.234 22.914 1.00 57.47 461 LEU A O 1
ATOM 3715 N N . THR A 1 462 ? -7.011 -31.130 23.596 1.00 62.16 462 THR A N 1
ATOM 3716 C CA . THR A 1 462 ? -8.216 -31.096 24.438 1.00 62.16 462 THR A CA 1
ATOM 3717 C C . THR A 1 462 ? -9.504 -31.087 23.618 1.00 62.16 462 THR A C 1
ATOM 3719 O O . THR A 1 462 ? -10.456 -31.761 24.007 1.00 62.16 462 THR A O 1
ATOM 3722 N N . SER A 1 463 ? -9.551 -30.410 22.464 1.00 60.78 463 SER A N 1
ATOM 3723 C CA . SER A 1 463 ? -10.738 -30.438 21.595 1.00 60.78 463 SER A CA 1
ATOM 3724 C C . SER A 1 463 ? -10.961 -31.815 20.958 1.00 60.78 463 SER A C 1
ATOM 3726 O O . SER A 1 463 ? -12.101 -32.288 20.904 1.00 60.78 463 SER A O 1
ATOM 3728 N N . ALA A 1 464 ? -9.885 -32.499 20.555 1.00 62.81 464 ALA A N 1
ATOM 3729 C CA . ALA A 1 464 ? -9.950 -33.862 20.036 1.00 62.81 464 ALA A CA 1
ATOM 3730 C C . ALA A 1 464 ? -10.458 -34.844 21.103 1.00 62.81 464 ALA A C 1
ATOM 3732 O O . ALA A 1 464 ? -11.366 -35.630 20.834 1.00 62.81 464 ALA A O 1
ATOM 3733 N N . LEU A 1 465 ? -9.950 -34.746 22.337 1.00 64.94 465 LEU A N 1
ATOM 3734 C CA . LEU A 1 465 ? -10.396 -35.585 23.453 1.00 64.94 465 LEU A CA 1
ATOM 3735 C C . LEU A 1 465 ? -11.865 -35.329 23.821 1.00 64.94 465 LEU A C 1
ATOM 3737 O O . LEU A 1 465 ? -12.623 -36.282 23.989 1.00 64.94 465 LEU A O 1
ATOM 3741 N N . CYS A 1 466 ? -12.305 -34.067 23.867 1.00 64.88 466 CYS A N 1
ATOM 3742 C CA . CYS A 1 466 ? -13.714 -33.733 24.101 1.00 64.88 466 CYS A CA 1
ATOM 3743 C C . CYS A 1 466 ? -14.634 -34.292 23.005 1.00 64.88 466 CYS A C 1
ATOM 3745 O O . CYS A 1 466 ? -15.726 -34.764 23.308 1.00 64.88 466 CYS A O 1
ATOM 3747 N N . SER A 1 467 ? -14.190 -34.285 21.746 1.00 64.25 467 SER A N 1
ATOM 3748 C CA . SER A 1 467 ? -14.972 -34.808 20.618 1.00 64.25 467 SER A CA 1
ATOM 3749 C C . SER A 1 467 ? -15.145 -36.328 20.695 1.00 64.25 467 SER A C 1
ATOM 3751 O O . SER A 1 467 ? -16.229 -36.837 20.422 1.00 64.25 467 SER A O 1
ATOM 3753 N N . VAL A 1 468 ? -14.109 -37.053 21.133 1.00 68.69 468 VAL A N 1
ATOM 3754 C CA . VAL A 1 468 ? -14.174 -38.508 21.356 1.00 68.69 468 VAL A CA 1
ATOM 3755 C C . VAL A 1 468 ? -15.118 -38.848 22.510 1.00 68.69 468 VAL A C 1
ATOM 3757 O O . VAL A 1 468 ? -15.916 -39.772 22.385 1.00 68.69 468 VAL A O 1
ATOM 3760 N N . VAL A 1 469 ? -15.084 -38.078 23.603 1.00 68.50 469 VAL A N 1
ATOM 3761 C CA . VAL A 1 469 ? -15.989 -38.274 24.751 1.00 68.50 469 VAL A CA 1
ATOM 3762 C C . VAL A 1 469 ? -17.445 -38.001 24.367 1.00 68.50 469 VAL A C 1
ATOM 3764 O O . VAL A 1 469 ? -18.324 -38.780 24.722 1.00 68.50 469 VAL A O 1
ATOM 3767 N N . ILE A 1 470 ? -17.709 -36.937 23.602 1.00 68.12 470 ILE A N 1
ATOM 3768 C CA . ILE A 1 470 ? -19.057 -36.632 23.102 1.00 68.12 470 ILE A CA 1
ATOM 3769 C C . ILE A 1 470 ? -19.549 -37.749 22.176 1.00 68.12 470 ILE A C 1
ATOM 3771 O O . ILE A 1 470 ? -20.686 -38.189 22.317 1.00 68.12 470 ILE A O 1
ATOM 3775 N N . TRP A 1 471 ? -18.699 -38.252 21.275 1.00 66.75 471 TRP A N 1
ATOM 3776 C CA . TRP A 1 471 ? -19.055 -39.363 20.392 1.00 66.75 471 TRP A CA 1
ATOM 3777 C C . TRP A 1 471 ? -19.394 -40.640 21.173 1.00 66.75 471 TRP A C 1
ATOM 3779 O O . TRP A 1 471 ? -20.399 -41.280 20.880 1.00 66.75 471 TRP A O 1
ATOM 3789 N N . TRP A 1 472 ? -18.633 -40.954 22.225 1.00 67.19 472 TRP A N 1
ATOM 3790 C CA . TRP A 1 472 ? -18.921 -42.079 23.120 1.00 67.19 472 TRP A CA 1
ATOM 3791 C C . TRP A 1 472 ? -20.274 -41.935 23.829 1.00 67.19 472 TRP A C 1
ATOM 3793 O O . TRP A 1 472 ? -21.091 -42.847 23.780 1.00 67.19 472 TRP A O 1
ATOM 3803 N N . ILE A 1 473 ? -20.557 -40.762 24.408 1.00 67.44 473 ILE A N 1
ATOM 3804 C CA . ILE A 1 473 ? -21.831 -40.486 25.096 1.00 67.44 473 ILE A CA 1
ATOM 3805 C C . ILE A 1 473 ? -23.016 -40.592 24.128 1.00 67.44 473 ILE A C 1
ATOM 3807 O O . ILE A 1 473 ? -24.059 -41.144 24.475 1.00 67.44 473 ILE A O 1
ATOM 3811 N N . VAL A 1 474 ? -22.863 -40.067 22.910 1.00 63.19 474 VAL A N 1
ATOM 3812 C CA . VAL A 1 474 ? -23.906 -40.089 21.878 1.00 63.19 474 VAL A CA 1
ATOM 3813 C C . VAL A 1 474 ? -24.151 -41.516 21.381 1.00 63.19 474 VAL A C 1
ATOM 3815 O O . VAL A 1 474 ? -25.305 -41.922 21.253 1.00 63.19 474 VAL A O 1
ATOM 3818 N N . CYS A 1 475 ? -23.099 -42.303 21.145 1.00 61.34 475 CYS A N 1
ATOM 3819 C CA . CYS A 1 475 ? -23.232 -43.690 20.704 1.00 61.34 475 CYS A CA 1
ATOM 3820 C C . CYS A 1 475 ? -23.812 -44.608 21.793 1.00 61.34 475 CYS A C 1
ATOM 3822 O O . CYS A 1 475 ? -24.670 -45.427 21.466 1.00 61.34 475 CYS A O 1
ATOM 3824 N N . ASP A 1 476 ? -23.437 -44.429 23.063 1.00 64.44 476 ASP A N 1
ATOM 3825 C CA . ASP A 1 476 ? -23.983 -45.219 24.179 1.00 64.44 476 ASP A CA 1
ATOM 3826 C C . ASP A 1 476 ? -25.468 -44.925 24.451 1.00 64.44 476 ASP A C 1
ATOM 3828 O O . ASP A 1 476 ? -26.201 -45.817 24.871 1.00 64.44 476 ASP A O 1
ATOM 3832 N N . TYR A 1 477 ? -25.945 -43.702 24.187 1.00 55.47 477 TYR A N 1
ATOM 3833 C CA . TYR A 1 477 ? -27.352 -43.337 24.402 1.00 55.47 477 TYR A CA 1
ATOM 3834 C C . TYR A 1 477 ? -28.257 -43.592 23.194 1.00 55.47 477 TYR A C 1
ATOM 3836 O O . TYR A 1 477 ? -29.409 -43.988 23.365 1.00 55.47 477 TYR A O 1
ATOM 3844 N N . ILE A 1 478 ? -27.782 -43.346 21.971 1.00 57.56 478 ILE A N 1
ATOM 3845 C CA . ILE A 1 478 ? -28.637 -43.382 20.773 1.00 57.56 478 ILE A CA 1
ATOM 3846 C C . ILE A 1 478 ? -28.772 -44.801 20.211 1.00 57.56 478 ILE A C 1
ATOM 3848 O O . ILE A 1 478 ? -29.842 -45.166 19.718 1.00 57.56 478 ILE A O 1
ATOM 3852 N N . LEU A 1 479 ? -27.727 -45.627 20.309 1.00 57.00 479 LEU A N 1
ATOM 3853 C CA . LEU A 1 479 ? -27.736 -46.973 19.733 1.00 57.00 479 LEU A CA 1
ATOM 3854 C C . LEU A 1 479 ? -28.762 -47.916 20.402 1.00 57.00 479 LEU A C 1
ATOM 3856 O O . LEU A 1 479 ? -29.487 -48.589 19.668 1.00 57.00 479 LEU A O 1
ATOM 3860 N N . PRO A 1 480 ? -28.928 -47.934 21.743 1.00 59.16 480 PRO A N 1
ATOM 3861 C CA . PRO A 1 480 ? -29.955 -48.758 22.387 1.00 59.16 480 PRO A CA 1
ATOM 3862 C C . PRO A 1 480 ? -31.382 -48.308 22.048 1.00 59.16 480 PRO A C 1
ATOM 3864 O O . PRO A 1 480 ? -32.269 -49.142 21.889 1.00 59.16 480 PRO A O 1
ATOM 3867 N N . ILE A 1 481 ? -31.603 -46.998 21.890 1.00 60.78 481 ILE A N 1
ATOM 3868 C CA . ILE A 1 481 ? -32.917 -46.423 21.561 1.00 60.78 481 ILE A CA 1
ATOM 3869 C C . ILE A 1 481 ? -33.308 -46.762 20.117 1.00 60.78 481 ILE A C 1
ATOM 3871 O O . ILE A 1 481 ? -34.439 -47.171 19.866 1.00 60.78 481 ILE A O 1
ATOM 3875 N N . LEU A 1 482 ? -32.368 -46.664 19.171 1.00 54.62 482 LEU A N 1
ATOM 3876 C CA . LEU A 1 482 ? -32.596 -47.066 17.780 1.00 54.62 482 LEU A CA 1
ATOM 3877 C C . LEU A 1 482 ? -32.874 -48.567 17.649 1.00 54.62 482 LEU A C 1
ATOM 3879 O O . LEU A 1 482 ? -33.764 -48.954 16.894 1.00 54.62 482 LEU A O 1
ATOM 3883 N N . LEU A 1 483 ? -32.157 -49.407 18.401 1.00 63.22 483 LEU A N 1
ATOM 3884 C CA . LEU A 1 483 ? -32.397 -50.852 18.422 1.00 63.22 483 LEU A CA 1
ATOM 3885 C C . LEU A 1 483 ? -33.775 -51.191 19.011 1.00 63.22 483 LEU A C 1
ATOM 3887 O O . LEU A 1 483 ? -34.475 -52.033 18.456 1.00 63.22 483 LEU A O 1
ATOM 3891 N N . PHE A 1 484 ? -34.209 -50.483 20.057 1.00 63.34 484 PHE A N 1
ATOM 3892 C CA . PHE A 1 484 ? -35.544 -50.643 20.641 1.00 63.34 484 PHE A CA 1
ATOM 3893 C C . PHE A 1 484 ? -36.665 -50.228 19.669 1.00 63.34 484 PHE A C 1
ATOM 3895 O O . PHE A 1 484 ? -37.682 -50.911 19.554 1.00 63.34 484 PHE A O 1
ATOM 3902 N N . CYS A 1 485 ? -36.472 -49.143 18.910 1.00 57.81 485 CYS A N 1
ATOM 3903 C CA . CYS A 1 485 ? -37.420 -48.717 17.876 1.00 57.81 485 CYS A CA 1
ATOM 3904 C C . CYS A 1 485 ? -37.487 -49.686 16.683 1.00 57.81 485 CYS A C 1
ATOM 3906 O O . CYS A 1 485 ? -38.556 -49.859 16.098 1.00 57.81 485 CYS A O 1
ATOM 3908 N N . LEU A 1 486 ? -36.371 -50.327 16.324 1.00 57.34 486 LEU A N 1
ATOM 3909 C CA . LEU A 1 486 ? -36.322 -51.310 15.237 1.00 57.34 486 LEU A CA 1
ATOM 3910 C C . LEU A 1 486 ? -36.974 -52.650 15.618 1.00 57.34 486 LEU A C 1
ATOM 3912 O O . LEU A 1 486 ? -37.561 -53.296 14.751 1.00 57.34 486 LEU A O 1
ATOM 3916 N N . ASP A 1 487 ? -36.946 -53.042 16.894 1.00 54.81 487 ASP A N 1
ATOM 3917 C CA . ASP A 1 487 ? -37.619 -54.259 17.376 1.00 54.81 487 ASP A CA 1
ATOM 3918 C C . ASP A 1 487 ? -39.153 -54.094 17.438 1.00 54.81 487 ASP A C 1
ATOM 3920 O O . ASP A 1 487 ? -39.907 -55.014 17.112 1.00 54.81 487 ASP A O 1
ATOM 3924 N N . GLY A 1 488 ? -39.634 -52.881 17.738 1.00 52.31 488 GLY A N 1
ATOM 3925 C CA . GLY A 1 488 ? -41.062 -52.537 17.679 1.00 52.31 488 GLY A CA 1
ATOM 3926 C C . GLY A 1 488 ? -41.660 -52.540 16.264 1.00 52.31 488 GLY A C 1
ATOM 3927 O O . GLY A 1 488 ? -42.866 -52.702 16.109 1.00 52.31 488 GLY A O 1
ATOM 3928 N N . LEU A 1 489 ? -40.827 -52.414 15.224 1.00 52.44 489 LEU A N 1
ATOM 3929 C CA . LEU A 1 489 ? -41.242 -52.500 13.816 1.00 52.44 489 LEU A CA 1
ATOM 3930 C C . LEU A 1 489 ? -41.234 -53.936 13.265 1.00 52.44 489 LEU A C 1
ATOM 3932 O O . LEU A 1 489 ? -41.753 -54.171 12.179 1.00 52.44 489 LEU A O 1
ATOM 3936 N N . ARG A 1 490 ? -40.66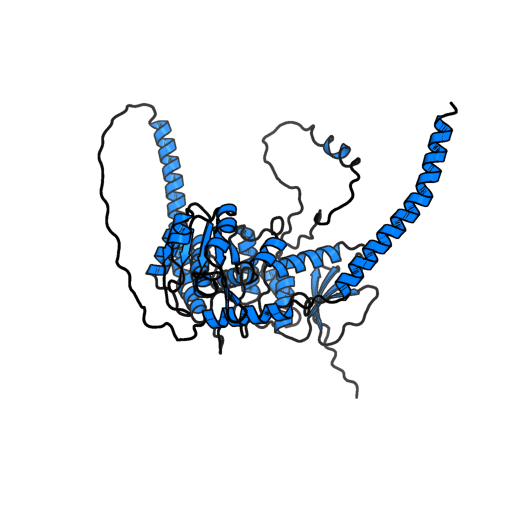4 -54.903 13.996 1.00 51.62 490 ARG A N 1
ATOM 3937 C CA . ARG A 1 490 ? -40.654 -56.330 13.619 1.00 51.62 490 ARG A CA 1
ATOM 3938 C C . ARG A 1 490 ? -41.853 -57.123 14.143 1.00 51.62 490 ARG A C 1
ATOM 3940 O O . ARG A 1 490 ? -41.982 -58.297 13.809 1.00 51.62 490 ARG A O 1
ATOM 3947 N N . THR A 1 491 ? -42.701 -56.508 14.964 1.00 52.56 491 THR A N 1
ATOM 3948 C CA . THR A 1 491 ? -43.833 -57.159 15.645 1.00 52.56 491 THR A CA 1
ATOM 3949 C C . THR A 1 491 ? -45.212 -56.664 15.184 1.00 52.56 491 THR A C 1
ATOM 3951 O O . THR A 1 491 ? -46.196 -56.875 15.891 1.00 52.56 491 THR A O 1
ATOM 3954 N N . GLN A 1 492 ? -45.312 -56.070 13.986 1.00 44.44 492 GLN A N 1
ATOM 3955 C CA . GLN A 1 492 ? -46.589 -55.799 13.303 1.00 44.44 492 GLN A CA 1
ATOM 3956 C C . GLN A 1 492 ? -46.736 -56.592 12.011 1.00 44.44 492 GLN A C 1
ATOM 3958 O O . GLN A 1 492 ? -45.741 -56.670 11.255 1.00 44.44 492 GLN A O 1
#

Nearest PDB structures (foldseek):
  1ohd-assembly1_A  TM=9.894E-01  e=6.833E-57  Homo sapiens
  1ohe-assembly1_A  TM=9.899E-01  e=1.167E-55  Homo sapiens
  6g86-assembly1_A  TM=9.250E-01  e=3.873E-33  Saccharomyces cerevisiae
  2i6i-assembly1_A  TM=7.920E-01  e=3.545E-08  Saccharolobus solfataricus
  2i6o-assembly1_A  TM=7.659E-01  e=6.538E-08  Saccharolobus solfataricus

Radius of gyration: 28.51 Å; Cα contacts (8 Å, |Δi|>4): 651; chains: 1; bounding box: 78×75×103 Å

Secondary structure (DSSP, 8-state):
------PPPEEEEEETTTEEEEE-SSPPPPBTTEEEE--TTTS----SSS---PPPHHHHHHHHHHHHHHHH-GGGTTSEEEEEE-S-HHHHHHHHHHHHHHHH-----S-------------STTTHHHHTTS------S----S--------HHHHHHHHS-TT---PPBP-S-SS-----B-HHHHHHHHHHHHHTTS--TTS--HHHHHHHTSGGGT-EEEEETTTEEEEPPP-SS-EEETTEEE--HHHHHHHHHHTTEEEEEE-SS-SS-THHHHTTT-EEEE----TTS---HHHHHHHHHHHHH-SSEEEEE-SSSSHHHHHHHHHHHHHHH---HHHHHHHHHHHSTT-S-THHHHHHHHHHHHHHHHHHHHHHHHHHHHHHHHHHHHHHHHTSSS---------------PPP-----SSS--HHHHHHHHHHHHHHHHT---HHHHHHHHHHHHHHHHHHHHHHHHHHHHHHHHHHHTS--

Mean predicted aligned error: 13.59 Å

Foldseek 3Di:
DDPPDPPDWFWFDLDPQAEIETEDADDDDDDPQAAEDECLPPQFDQALAPFGDQGAPLSLLVLLLVSQCQCPDPSNVRHHYYYYDYPPLSSLQNSLLSSLLNLQDDQDAPDDPPPPDPDDDDDDVPPVVPPVPDDDDDDDDDDPHGDDDHNNDALVRSVVSSCTPVDDHDFGFFNDPDDGDDGFHSSLLSVLSNLCVVVVQDDSVPDDSVVLVQCCAQQQFNKWDLRQFAEIFTADAAQDFDQDLLGTHHHPVSCLVVCVVSFNAEEEEAEDDRHDPCVVVVSRHHYYYLYDDFPDEHDPVSLVVLLVCSVPDPTYYYYYYHGRAAHVLLSVLLNCLQQSVRQLSSSNSSSCNRRNNHHDDCSSVVSNVCNVVSPVNSVVVVVVVVVVVVVVVVVVVVVVV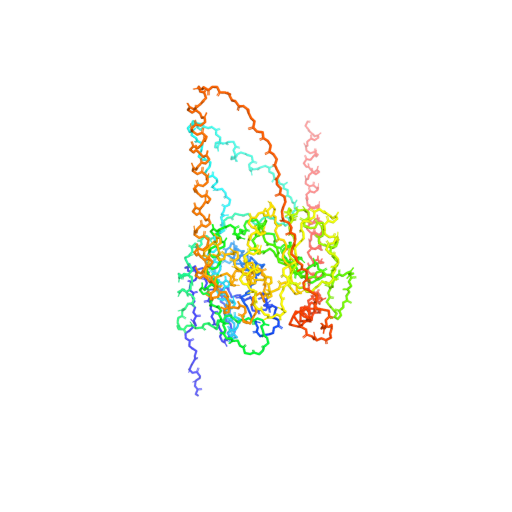VPPDDDDDDDDDDDDDDDDDDDDDPPDPPDQGPSNSSSSSSSVVVVVVPPDPPVVVVVVVVVVVVVVVVVVVCCVPVVVVVVVVVVVVVPD

Solvent-accessible surface area (backbone atoms only — not comparable to full-atom values): 28515 Å² total; per-residue (Å²): 135,82,88,83,74,81,69,77,78,48,62,28,74,76,38,87,89,41,33,31,41,33,58,38,90,62,86,80,79,90,48,99,53,46,44,81,47,68,46,78,89,72,68,66,62,85,51,72,58,77,19,59,40,64,60,35,54,62,52,47,49,52,50,46,53,52,52,52,53,47,69,66,29,77,96,36,61,84,28,33,35,32,44,39,34,57,78,51,55,59,51,37,33,39,54,50,45,46,54,33,51,49,32,44,38,69,55,76,50,85,87,76,84,79,72,86,68,85,84,82,82,92,83,68,80,68,64,68,69,66,64,77,78,75,80,90,80,87,89,74,88,89,74,93,75,74,77,54,83,71,56,62,39,52,42,66,58,34,45,56,45,65,47,38,88,82,50,81,66,68,57,34,41,42,39,40,81,81,83,76,94,61,67,40,45,67,54,35,38,36,47,18,53,54,49,29,43,75,72,63,50,50,52,83,92,76,57,58,57,67,60,51,63,48,25,53,33,51,86,59,57,27,33,35,58,65,31,69,77,42,33,35,36,21,37,42,49,28,74,53,64,43,78,54,88,72,25,51,40,39,24,60,74,77,47,48,64,58,35,60,76,54,48,41,36,37,38,40,36,29,41,81,85,52,48,68,65,60,68,44,42,78,71,71,30,49,74,46,82,58,68,52,67,82,75,52,71,79,52,72,66,54,52,49,52,52,48,54,52,62,74,69,50,90,44,10,36,38,32,20,20,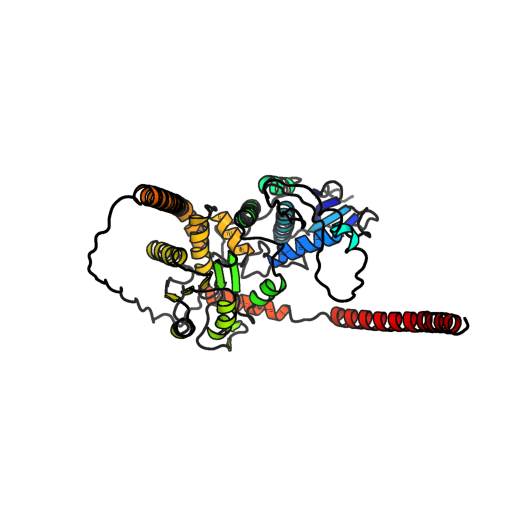62,51,24,23,37,70,32,35,45,55,54,32,50,50,43,21,19,76,67,63,42,51,41,54,20,30,47,35,41,42,18,26,46,39,71,55,26,33,27,62,65,31,50,59,48,38,56,71,41,40,65,58,32,34,51,54,24,53,51,51,56,50,50,52,54,52,51,52,52,46,50,51,48,48,51,52,48,50,64,70,46,72,76,71,83,90,90,89,89,86,89,86,89,86,89,85,85,89,83,86,85,87,83,84,84,87,74,88,84,70,91,46,66,42,53,52,51,41,51,40,56,27,65,54,57,73,68,70,72,67,74,61,72,65,58,65,51,53,53,52,52,53,52,50,51,51,53,52,52,52,50,56,49,51,69,57,48,52,62,54,54,52,54,56,54,54,64,64,71,76,115

Sequence (492 aa):
MSLEGAGTPLVAEVIKDRLCFAILYSRPKSSSNVHYFSIDNELEYENFYADFGPLNLAMVYRYCCKINKKLKSITMMRKKIIHFTGPDQRKQANAAFLVGCYMLAVLLSGEEYRVVIPDKKGLVLEFLRYVGSFLPFEKSEVFCQHSVIYLGKTPEEAYRILMFGDTSYIPFRDAAYGSCNFYITLLDCFYAVKKAMQYGFLNFNSFNLDEYEYYEKAENGDLNWIIPDRFLAFCGPHSRTRLESGYHQHSPEAYIPYFKNHNVTTIIRLNKRMYDAKRFTNAGFDHYDLFFADGSTPTDAIVKEFLDICENAEGAIAVHCKAGLGRTGTLIACYIMKHYRMTATEAIAWVRICRPGSVIGPQQQFLMMKQASLWMEGDYFRQKLKGQENGKHRAAVSKLLLAVDDISINGVENQDKQEHELYSDDDEINVVTQGDRLRALKSRRQSKTNAIPLTCSLAVLTSALCSVVIWWIVCDYILPILLFCLDGLRTQ